Protein AF-A0A812KGL2-F1 (afdb_monomer)

Foldseek 3Di:
DKDKDWDFAAWFKWKAFLQLFTCQDPADLSTVHHHQFCPPPVLVVLLVQQPWHWDQDPNATAINVPHRGQEDPDPVVQAPTADPAQSGTSHHPGIDMGMDDDDLRMKMKTWDCLLCDAPHHPSNLSNQLSVCVVPDDNVVSLVSSQVVSVVRPRPDDTDMGMGRSHDPVVCVVPDLQDDDADFLQCLQEAVSLVVQQVSQVVNVHGSLLSVLVVLVVLVVVLVVVVVVVVVVVVVVVVVCVVPPDDDPVNVVVVVVVVVVVPDDDVVSVVSVVRNVLCPVADDPVDDRSDPVNSVSSVVVSVPHHHDDHPPVVPDDPVRLVVVVVVDVVSVVVCVVVVVDDPQAFFKWFFAAPVQQVVQQVPADPHDDDVVVNVRHRHIWTFHDADPVRQWTWTAGPDDDDRIDIGHPSRIDGPDPPPPDPDDPPPPFFWKFFAQQVQQQVLQVVFPPHHDDPVVNVRHRDIWTFGAQDVVRQWTWTHPPPDIDIGHVSRIHTPPDPDDDPPPPPPPPDDDDDDDDDDDDDDDDDDDDDDDDDDDDDDDDDDDDDDDDDDDDDD

Structure (mmCIF, N/CA/C/O backbone):
data_AF-A0A812KGL2-F1
#
_entry.id   AF-A0A812KGL2-F1
#
loop_
_atom_site.group_PDB
_atom_site.id
_atom_site.type_symbol
_atom_site.label_atom_id
_atom_site.label_alt_id
_atom_site.label_comp_id
_atom_site.label_asym_id
_atom_site.label_entity_id
_atom_site.label_seq_id
_atom_site.pdbx_PDB_ins_code
_atom_site.Cartn_x
_atom_site.Cartn_y
_atom_site.Cartn_z
_atom_site.occupancy
_atom_site.B_iso_or_equiv
_atom_site.auth_seq_id
_atom_site.auth_comp_id
_atom_site.auth_asym_id
_atom_site.auth_atom_id
_atom_site.pdbx_PDB_model_num
ATOM 1 N N . MET A 1 1 ? 2.406 -22.843 -14.133 1.00 83.06 1 MET A N 1
ATOM 2 C CA . MET A 1 1 ? 2.071 -22.627 -12.705 1.00 83.06 1 MET A CA 1
ATOM 3 C C . MET A 1 1 ? 0.674 -22.023 -12.630 1.00 83.06 1 MET A C 1
ATOM 5 O O . MET A 1 1 ? 0.247 -21.466 -13.633 1.00 83.06 1 MET A O 1
ATOM 9 N N . LYS A 1 2 ? -0.049 -22.138 -11.508 1.00 87.88 2 LYS A N 1
ATOM 10 C CA . LYS A 1 2 ? -1.307 -21.395 -11.311 1.00 87.88 2 LYS A CA 1
ATOM 11 C C . LYS A 1 2 ? -1.015 -20.111 -10.538 1.00 87.88 2 LYS A C 1
ATOM 13 O O . LYS A 1 2 ? -0.348 -20.185 -9.510 1.00 87.88 2 LYS A O 1
ATOM 18 N N . CYS A 1 3 ? -1.515 -18.982 -11.022 1.00 87.94 3 CYS A N 1
ATOM 19 C CA . CYS A 1 3 ? -1.516 -17.708 -10.307 1.00 87.94 3 CYS A CA 1
ATOM 20 C C . CYS A 1 3 ? -2.965 -17.361 -9.942 1.00 87.94 3 CYS A C 1
ATOM 22 O O . CYS A 1 3 ? -3.860 -17.557 -10.767 1.00 87.94 3 CYS A O 1
ATOM 24 N N . LYS A 1 4 ? -3.188 -16.885 -8.713 1.00 93.56 4 LYS A N 1
ATOM 25 C CA . LYS A 1 4 ? -4.455 -16.299 -8.266 1.00 93.56 4 LYS A CA 1
ATOM 26 C C . LYS A 1 4 ? -4.176 -14.839 -7.923 1.00 93.56 4 LYS A C 1
ATOM 28 O O . LYS A 1 4 ? -3.302 -14.575 -7.101 1.00 93.56 4 LYS A O 1
ATOM 33 N N . VAL A 1 5 ? -4.900 -13.932 -8.561 1.00 94.19 5 VAL A N 1
ATOM 34 C CA . VAL A 1 5 ? -4.861 -12.488 -8.323 1.00 94.19 5 VAL A CA 1
ATOM 35 C C . VAL A 1 5 ? -6.126 -12.118 -7.556 1.00 94.19 5 VAL A C 1
ATOM 37 O O . VAL A 1 5 ? -7.187 -12.661 -7.859 1.00 94.19 5 VAL A O 1
ATOM 40 N N . GLY A 1 6 ? -6.006 -11.253 -6.551 1.00 95.31 6 GLY A N 1
ATOM 41 C CA . GLY A 1 6 ? -7.134 -10.585 -5.902 1.00 95.31 6 GLY A CA 1
ATOM 42 C C . GLY A 1 6 ? -7.047 -9.092 -6.200 1.00 95.31 6 GLY A C 1
ATOM 43 O O . GLY A 1 6 ? -5.970 -8.532 -6.004 1.00 95.31 6 GLY A O 1
ATOM 44 N N . ASN A 1 7 ? -8.123 -8.478 -6.690 1.00 96.44 7 ASN A N 1
ATOM 45 C CA . ASN A 1 7 ? -8.190 -7.047 -6.976 1.00 96.44 7 ASN A CA 1
ATOM 46 C C . ASN A 1 7 ? -9.203 -6.336 -6.083 1.00 96.44 7 ASN A C 1
ATOM 48 O O . ASN A 1 7 ? -10.295 -6.849 -5.851 1.00 96.44 7 ASN A O 1
ATOM 52 N N . ILE A 1 8 ? -8.866 -5.124 -5.662 1.00 97.00 8 ILE A N 1
ATOM 53 C CA . ILE A 1 8 ? -9.770 -4.178 -5.017 1.00 97.00 8 ILE A CA 1
ATOM 54 C C . ILE A 1 8 ? -9.286 -2.768 -5.376 1.00 97.00 8 ILE A C 1
ATOM 56 O O . ILE A 1 8 ? -8.094 -2.489 -5.274 1.00 97.00 8 ILE A O 1
ATOM 60 N N . GLY A 1 9 ? -10.187 -1.922 -5.875 1.00 96.44 9 GLY A N 1
ATOM 61 C CA . GLY A 1 9 ? -9.833 -0.668 -6.547 1.00 96.44 9 GLY A CA 1
ATOM 62 C C . GLY A 1 9 ? -9.509 -0.847 -8.036 1.00 96.44 9 GLY A C 1
ATOM 63 O O . GLY A 1 9 ? -9.931 -1.812 -8.678 1.00 96.44 9 GLY A O 1
ATOM 64 N N . ASP A 1 10 ? -8.784 0.107 -8.597 1.00 95.31 10 ASP A N 1
ATOM 65 C CA . ASP A 1 10 ? -8.505 0.306 -10.028 1.00 95.31 10 ASP A CA 1
ATOM 66 C C . ASP A 1 10 ? -7.026 0.136 -10.416 1.00 95.31 10 ASP A C 1
ATOM 68 O O . ASP A 1 10 ? -6.645 0.343 -11.566 1.00 95.31 10 ASP A O 1
ATOM 72 N N . SER A 1 11 ? -6.197 -0.347 -9.488 1.00 96.06 11 SER A N 1
ATOM 73 C CA . SER A 1 11 ? -4.875 -0.877 -9.830 1.00 96.06 11 SER A CA 1
ATOM 74 C C . SER A 1 11 ? -4.984 -2.104 -10.745 1.00 96.06 11 SER A C 1
ATOM 76 O O . SER A 1 11 ? -5.880 -2.945 -10.613 1.00 96.06 11 SER A O 1
ATOM 78 N N . ARG A 1 12 ? -4.027 -2.246 -11.666 1.00 96.00 12 ARG A N 1
ATOM 79 C CA . ARG A 1 12 ? -4.040 -3.280 -12.706 1.00 96.00 12 ARG A CA 1
ATOM 80 C C . ARG A 1 12 ? -2.935 -4.307 -12.522 1.00 96.00 12 ARG A C 1
ATOM 82 O O . ARG A 1 12 ? -1.785 -3.978 -12.225 1.00 96.00 12 ARG A O 1
ATOM 89 N N . VAL A 1 13 ? -3.264 -5.571 -12.790 1.00 97.25 13 VAL A N 1
ATOM 90 C CA . VAL A 1 13 ? -2.271 -6.646 -12.933 1.00 97.25 13 VAL A CA 1
ATOM 91 C C . VAL A 1 13 ? -2.192 -7.079 -14.393 1.00 97.25 13 VAL A C 1
ATOM 93 O O . VAL A 1 13 ? -3.198 -7.466 -14.985 1.00 97.25 13 VAL A O 1
ATOM 96 N N . LEU A 1 14 ? -0.997 -7.037 -14.981 1.00 97.00 14 LEU A N 1
ATOM 97 C CA . LEU A 1 14 ? -0.732 -7.394 -16.378 1.00 97.00 14 LEU A CA 1
ATOM 98 C C . LEU A 1 14 ? 0.203 -8.609 -16.443 1.00 97.00 14 LEU A C 1
ATOM 100 O O . LEU A 1 14 ? 1.135 -8.729 -15.646 1.00 97.00 14 LEU A O 1
ATOM 104 N N . LEU A 1 15 ? -0.020 -9.510 -17.403 1.00 96.31 15 LEU A N 1
ATOM 105 C CA . LEU A 1 15 ? 0.824 -10.689 -17.629 1.00 96.31 15 LEU A CA 1
ATOM 106 C C . LEU A 1 15 ? 1.669 -10.491 -18.890 1.00 96.31 15 LEU A C 1
ATOM 108 O O . LEU A 1 15 ? 1.147 -10.473 -20.005 1.00 96.31 15 LEU A O 1
ATOM 112 N N . GLY A 1 16 ? 2.978 -10.349 -18.708 1.00 95.75 16 GLY A N 1
ATOM 113 C CA . GLY A 1 16 ? 3.949 -10.173 -19.781 1.00 95.75 16 GLY A CA 1
ATOM 114 C C . GLY A 1 16 ? 4.724 -11.448 -20.102 1.00 95.75 16 GLY A C 1
ATOM 115 O O . GLY A 1 16 ? 5.053 -12.244 -19.220 1.00 95.75 16 GLY A O 1
ATOM 116 N N . ARG A 1 17 ? 5.061 -11.627 -21.379 1.00 94.00 17 ARG A N 1
ATOM 117 C CA . ARG A 1 17 ? 6.018 -12.638 -21.848 1.00 94.00 17 ARG A CA 1
ATOM 118 C C . ARG A 1 17 ? 7.374 -12.004 -22.143 1.00 94.00 17 ARG A C 1
ATOM 120 O O . ARG A 1 17 ? 7.458 -10.842 -22.533 1.00 94.00 17 ARG A O 1
ATOM 127 N N . ALA A 1 18 ? 8.445 -12.792 -22.051 1.00 89.06 18 ALA A N 1
ATOM 128 C CA . ALA A 1 18 ? 9.819 -12.342 -22.316 1.00 89.06 18 ALA A CA 1
ATOM 129 C C . ALA A 1 18 ? 10.070 -11.777 -23.741 1.00 89.06 18 ALA A C 1
ATOM 131 O O . ALA A 1 18 ? 11.065 -11.084 -23.972 1.00 89.06 18 ALA A O 1
ATOM 132 N N . ASP A 1 19 ? 9.184 -12.048 -24.707 1.00 92.25 19 ASP A N 1
ATOM 133 C CA . ASP A 1 19 ? 9.236 -11.453 -26.049 1.00 92.25 19 ASP A CA 1
ATOM 134 C C . ASP A 1 19 ? 8.693 -10.009 -26.109 1.00 92.25 19 ASP A C 1
ATOM 136 O O . ASP A 1 19 ? 8.986 -9.298 -27.071 1.00 92.25 19 ASP A O 1
ATOM 140 N N . GLY A 1 20 ? 7.996 -9.548 -25.065 1.00 93.81 20 GLY A N 1
ATOM 141 C CA . GLY A 1 20 ? 7.318 -8.250 -24.994 1.00 93.81 20 GLY A CA 1
ATOM 142 C C . GLY A 1 20 ? 5.834 -8.293 -25.352 1.00 93.81 20 GLY A C 1
ATOM 143 O O . GLY A 1 20 ? 5.197 -7.242 -25.383 1.00 93.81 20 GLY A O 1
ATOM 144 N N . SER A 1 21 ? 5.264 -9.475 -25.610 1.00 96.25 21 SER A N 1
ATOM 145 C CA . SER A 1 21 ? 3.817 -9.634 -25.773 1.00 96.25 21 SER A CA 1
ATOM 146 C C . SER A 1 21 ? 3.095 -9.665 -24.423 1.00 96.25 21 SER A C 1
ATOM 148 O O . SER A 1 21 ? 3.535 -10.313 -23.471 1.00 96.25 21 SER A O 1
ATOM 150 N N . MET A 1 22 ? 1.952 -8.980 -24.358 1.00 96.38 22 MET A N 1
ATOM 151 C CA . MET A 1 22 ? 0.992 -9.113 -23.264 1.00 96.38 22 MET A CA 1
ATOM 152 C C . MET A 1 22 ? 0.108 -10.342 -23.493 1.00 96.38 22 MET A C 1
ATOM 154 O O . MET A 1 22 ? -0.264 -10.660 -24.626 1.00 96.38 22 MET A O 1
ATOM 158 N N . VAL A 1 23 ? -0.228 -11.042 -22.414 1.00 94.56 23 VAL A N 1
ATOM 159 C CA . VAL A 1 23 ? -1.282 -12.055 -22.402 1.00 94.56 23 VAL A CA 1
ATOM 160 C C . VAL A 1 23 ? -2.581 -11.359 -22.021 1.00 94.56 23 VAL A C 1
ATOM 162 O O . VAL A 1 23 ? -2.728 -10.914 -20.888 1.00 94.56 23 VAL A O 1
ATOM 165 N N . GLU A 1 24 ? -3.504 -11.271 -22.975 1.00 93.56 24 GLU A N 1
ATOM 166 C CA . GLU A 1 24 ? -4.818 -10.655 -22.773 1.00 93.56 24 GLU A CA 1
ATOM 167 C C . GLU A 1 24 ? -5.619 -11.437 -21.715 1.00 93.56 24 GLU A C 1
ATOM 169 O O . GLU A 1 24 ? -5.872 -12.638 -21.872 1.00 93.56 24 GLU A O 1
ATOM 174 N N . GLY A 1 25 ? -5.989 -10.756 -20.633 1.00 91.06 25 GLY A N 1
ATOM 175 C CA . GLY A 1 25 ? -6.908 -11.237 -19.607 1.00 91.06 25 GLY A CA 1
ATOM 176 C C . GLY A 1 25 ? -8.351 -10.757 -19.825 1.00 91.06 25 GLY A C 1
ATOM 177 O O . GLY A 1 25 ? -8.659 -10.157 -20.855 1.00 91.06 25 GLY A O 1
ATOM 178 N N . PRO A 1 26 ? -9.257 -11.055 -18.876 1.00 90.25 26 PRO A N 1
ATOM 179 C CA . PRO A 1 26 ? -10.670 -10.681 -18.958 1.00 90.25 26 PRO A CA 1
ATOM 180 C C . PRO A 1 26 ? -10.974 -9.249 -18.479 1.00 90.25 26 PRO A C 1
ATOM 182 O O . PRO A 1 26 ? -12.119 -8.823 -18.600 1.00 90.25 26 PRO A O 1
ATOM 185 N N . GLY A 1 27 ? -9.995 -8.553 -17.893 1.00 92.75 27 GLY A N 1
ATOM 186 C CA . GLY A 1 27 ? -10.160 -7.257 -17.236 1.00 92.75 27 GLY A CA 1
ATOM 187 C C . GLY A 1 27 ? -9.895 -6.051 -18.143 1.00 92.75 27 GLY A C 1
ATOM 188 O O . GLY A 1 27 ? -9.785 -6.176 -19.368 1.00 92.75 27 GLY A O 1
ATOM 189 N N . THR A 1 28 ? -9.779 -4.867 -17.536 1.00 93.50 28 THR A N 1
ATOM 190 C CA . THR A 1 28 ? -9.726 -3.594 -18.269 1.00 93.50 28 THR A CA 1
ATOM 191 C C . THR A 1 28 ? -8.492 -3.508 -19.168 1.00 93.50 28 THR A C 1
ATOM 193 O O . THR A 1 28 ? -7.382 -3.865 -18.770 1.00 93.50 28 THR A O 1
ATOM 196 N N . ASP A 1 29 ? -8.691 -3.064 -20.413 1.00 93.88 29 ASP A N 1
ATOM 197 C CA . ASP A 1 29 ? -7.652 -2.940 -21.447 1.00 93.88 29 ASP A CA 1
ATOM 198 C C . ASP A 1 29 ? -6.778 -4.203 -21.611 1.00 93.88 29 ASP A C 1
ATOM 200 O O . ASP A 1 29 ? -5.556 -4.129 -21.783 1.00 93.88 29 ASP A O 1
ATOM 204 N N . GLY A 1 30 ? -7.403 -5.385 -21.518 1.00 92.94 30 GLY A N 1
ATOM 205 C CA . GLY A 1 30 ? -6.734 -6.685 -21.631 1.00 92.94 30 GLY A CA 1
ATOM 206 C C . GLY A 1 30 ? -5.931 -7.090 -20.390 1.00 92.94 30 GLY A C 1
ATOM 207 O O . GLY A 1 30 ? -5.143 -8.037 -20.457 1.00 92.94 30 GLY A O 1
ATOM 208 N N . GLY A 1 31 ? -6.105 -6.390 -19.267 1.00 94.38 31 GLY A N 1
ATOM 209 C CA . GLY A 1 31 ? -5.531 -6.736 -17.971 1.00 94.38 31 GLY A CA 1
ATOM 210 C C . GLY A 1 31 ? -6.121 -8.012 -17.363 1.00 94.38 31 GLY A C 1
ATOM 211 O O . GLY A 1 31 ? -7.097 -8.593 -17.840 1.00 94.38 31 GLY A O 1
ATOM 212 N N . LEU A 1 32 ? -5.510 -8.478 -16.276 1.00 95.06 32 LEU A N 1
ATOM 213 C CA . LEU A 1 32 ? -5.958 -9.651 -15.515 1.00 95.06 32 LEU A CA 1
ATOM 214 C C . LEU A 1 32 ? -7.032 -9.313 -14.468 1.00 95.06 32 LEU A C 1
ATOM 216 O O . LEU A 1 32 ? -7.648 -10.222 -13.906 1.00 95.06 32 LEU A O 1
ATOM 220 N N . THR A 1 33 ? -7.200 -8.023 -14.190 1.00 95.81 33 THR A N 1
ATOM 221 C CA . THR A 1 33 ? -8.082 -7.441 -13.180 1.00 95.81 33 THR A CA 1
ATOM 222 C C . THR A 1 33 ? -8.979 -6.398 -13.830 1.00 95.81 33 THR A C 1
ATOM 224 O O . THR A 1 33 ? -8.555 -5.712 -14.764 1.00 95.81 33 THR A O 1
ATOM 227 N N . THR A 1 34 ? -10.218 -6.300 -13.362 1.00 95.31 34 THR A N 1
ATOM 228 C CA . THR A 1 34 ? -11.158 -5.262 -13.793 1.00 95.31 34 THR A CA 1
ATOM 229 C C . THR A 1 34 ? -11.018 -4.062 -12.867 1.00 95.31 34 THR A C 1
ATOM 231 O O . THR A 1 34 ? -11.027 -4.234 -11.648 1.00 95.31 34 THR A O 1
ATOM 234 N N . ASP A 1 35 ? -10.880 -2.862 -13.424 1.00 95.75 35 ASP A N 1
ATOM 235 C CA . ASP A 1 35 ? -10.830 -1.634 -12.626 1.00 95.75 35 ASP A CA 1
ATOM 236 C C . ASP A 1 35 ? -12.183 -1.432 -11.939 1.00 95.75 35 ASP A C 1
ATOM 238 O O . ASP A 1 35 ? 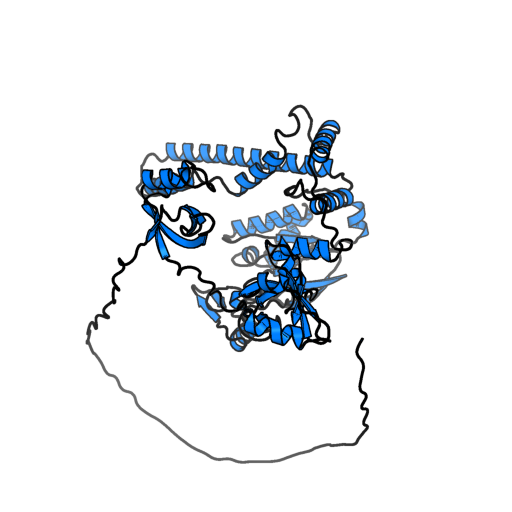-13.212 -1.396 -12.613 1.00 95.75 35 ASP A O 1
ATOM 242 N N . HIS A 1 36 ? -12.213 -1.243 -10.621 1.00 96.75 36 HIS A N 1
ATOM 243 C CA . HIS A 1 36 ? -13.461 -1.012 -9.889 1.00 96.75 36 HIS A CA 1
ATOM 244 C C . HIS A 1 36 ? -13.905 0.463 -9.953 1.00 96.75 36 HIS A C 1
ATOM 246 O O . HIS A 1 36 ? -14.020 1.131 -8.927 1.00 96.75 36 HIS A O 1
ATOM 252 N N . LYS A 1 37 ? -14.157 0.992 -11.156 1.00 96.06 37 LYS A N 1
ATOM 253 C CA . LYS A 1 37 ? -14.713 2.346 -11.352 1.00 96.06 37 LYS A CA 1
ATOM 254 C C . LYS A 1 37 ? -16.234 2.394 -11.055 1.00 96.06 37 LYS A C 1
ATOM 256 O O . LYS A 1 37 ? -16.905 1.378 -11.273 1.00 96.06 37 LYS A O 1
ATOM 261 N N . PRO A 1 38 ? -16.798 3.513 -10.548 1.00 97.38 38 PRO A N 1
ATOM 262 C CA . PRO A 1 38 ? -18.221 3.623 -10.182 1.00 97.38 38 PRO A CA 1
ATOM 263 C C . PRO A 1 38 ? -19.224 3.521 -11.340 1.00 97.38 38 PRO A C 1
ATOM 265 O O . PRO A 1 38 ? -20.356 3.110 -11.113 1.00 97.38 38 PRO A O 1
ATOM 268 N N . ASP A 1 39 ? -18.824 3.867 -12.562 1.00 95.31 39 ASP A N 1
ATOM 269 C CA . ASP A 1 39 ? -19.627 3.806 -13.795 1.00 95.31 39 ASP A CA 1
ATOM 270 C C . ASP A 1 39 ? -19.619 2.425 -14.482 1.00 95.31 39 ASP A C 1
ATOM 272 O O . ASP A 1 39 ? -20.306 2.201 -15.483 1.00 95.31 39 ASP A O 1
ATOM 276 N N . ASN A 1 40 ? -18.893 1.449 -13.929 1.00 95.69 40 ASN A N 1
ATOM 277 C CA . ASN A 1 40 ? -19.073 0.055 -14.315 1.00 95.69 40 ASN A CA 1
ATOM 278 C C . ASN A 1 40 ? -20.451 -0.430 -13.870 1.00 95.69 40 ASN A C 1
ATOM 280 O O . ASN A 1 40 ? -20.721 -0.490 -12.676 1.00 95.69 40 ASN A O 1
ATOM 284 N N . LYS A 1 41 ? -21.281 -0.901 -14.804 1.00 95.94 41 LYS A N 1
ATOM 285 C CA . LYS A 1 41 ? -22.679 -1.303 -14.543 1.00 95.94 41 LYS A CA 1
ATOM 286 C C . LYS A 1 41 ? -22.893 -2.199 -13.317 1.00 95.94 41 LYS A C 1
ATOM 288 O O . LYS A 1 41 ? -23.839 -1.994 -12.573 1.00 95.94 41 LYS A O 1
ATOM 293 N N . VAL A 1 42 ? -22.022 -3.187 -13.092 1.00 94.19 42 VAL A N 1
ATOM 294 C CA . VAL A 1 42 ? -22.127 -4.097 -11.932 1.00 94.19 42 VAL A CA 1
ATOM 295 C C . VAL A 1 42 ? -21.890 -3.354 -10.611 1.00 94.19 42 VAL A C 1
ATOM 297 O O . VAL A 1 42 ? -22.547 -3.639 -9.612 1.00 94.19 42 VAL A O 1
ATOM 300 N N . GLU A 1 43 ? -20.980 -2.382 -10.615 1.00 97.31 43 GLU A N 1
ATOM 301 C CA . GLU A 1 43 ? -20.682 -1.538 -9.461 1.00 97.31 43 GLU A CA 1
ATOM 302 C C . GLU A 1 43 ? -21.745 -0.446 -9.287 1.00 97.31 43 GLU A C 1
ATOM 304 O O . GLU A 1 43 ? -22.214 -0.252 -8.174 1.00 97.31 43 GLU A O 1
ATOM 309 N N . GLU A 1 44 ? -22.207 0.191 -10.366 1.00 97.44 44 GLU A N 1
ATOM 310 C CA . GLU A 1 44 ? -23.316 1.159 -10.372 1.00 97.44 44 GLU A CA 1
ATOM 311 C C . GLU A 1 44 ? -24.605 0.539 -9.797 1.00 97.44 44 GLU A C 1
ATOM 313 O O . GLU A 1 44 ? -25.218 1.087 -8.878 1.00 97.44 44 GLU A O 1
ATOM 318 N N . GLU A 1 45 ? -24.981 -0.659 -10.260 1.00 96.75 45 GLU A N 1
ATOM 319 C CA . GLU A 1 45 ? -26.130 -1.410 -9.743 1.00 96.75 45 GLU A CA 1
ATOM 320 C C . GLU A 1 45 ? -25.964 -1.833 -8.271 1.00 96.75 45 GLU A C 1
ATOM 322 O O . GLU A 1 45 ? -26.965 -2.044 -7.574 1.00 96.75 45 GLU A O 1
ATOM 327 N N . ARG A 1 46 ? -24.728 -2.018 -7.789 1.00 96.94 46 ARG A N 1
ATOM 328 C CA . ARG A 1 46 ? -24.422 -2.287 -6.374 1.00 96.94 46 ARG A CA 1
ATOM 329 C C . ARG A 1 46 ? -24.549 -1.004 -5.556 1.00 96.94 46 ARG A C 1
ATOM 331 O O . ARG A 1 46 ? -25.327 -0.983 -4.612 1.00 96.94 46 ARG A O 1
ATOM 338 N N . ILE A 1 47 ? -23.887 0.073 -5.970 1.00 98.06 47 ILE A N 1
ATOM 339 C CA . ILE A 1 47 ? -23.941 1.394 -5.334 1.00 98.06 47 ILE A CA 1
ATOM 340 C C . ILE A 1 47 ? -25.399 1.833 -5.148 1.00 98.06 47 ILE A C 1
ATOM 342 O O . ILE A 1 47 ? -25.804 2.145 -4.025 1.00 98.06 47 ILE A O 1
ATOM 346 N N . ALA A 1 48 ? -26.210 1.752 -6.208 1.00 96.44 48 ALA A N 1
ATOM 347 C CA . ALA A 1 48 ? -27.623 2.116 -6.172 1.00 96.44 48 ALA A CA 1
ATOM 348 C C . ALA A 1 48 ? -28.450 1.242 -5.206 1.00 96.44 48 ALA A C 1
ATOM 350 O O . ALA A 1 48 ? -29.232 1.774 -4.417 1.00 96.44 48 ALA A O 1
ATOM 351 N N . ARG A 1 49 ? -28.279 -0.093 -5.213 1.00 96.62 49 ARG A N 1
ATOM 352 C CA . ARG A 1 49 ? -29.060 -0.982 -4.320 1.00 96.62 49 ARG A CA 1
ATOM 353 C C . ARG A 1 49 ? -28.676 -0.839 -2.846 1.00 96.62 49 ARG A C 1
ATOM 355 O O . ARG A 1 49 ? -29.497 -1.129 -1.982 1.00 96.62 49 ARG A O 1
ATOM 362 N N . THR A 1 50 ? -27.453 -0.392 -2.561 1.00 96.25 50 THR A N 1
ATOM 363 C CA . THR A 1 50 ? -26.940 -0.162 -1.201 1.00 96.25 50 THR A CA 1
ATOM 364 C C . THR A 1 50 ? -27.199 1.264 -0.695 1.00 96.25 50 THR A C 1
ATOM 366 O O . THR A 1 50 ? -26.694 1.648 0.357 1.00 96.25 50 THR A O 1
ATOM 369 N N . GLY A 1 51 ? -27.976 2.070 -1.428 1.00 93.56 51 GLY A N 1
ATOM 370 C CA . GLY A 1 51 ? -28.358 3.431 -1.031 1.00 93.56 51 GLY A CA 1
ATOM 371 C C . GLY A 1 51 ? -27.317 4.514 -1.326 1.00 93.56 51 GLY A C 1
ATOM 372 O O . GLY A 1 51 ? -27.442 5.620 -0.810 1.00 93.56 51 GLY A O 1
ATOM 373 N N . GLY A 1 52 ? -26.298 4.212 -2.133 1.00 95.81 52 GLY A N 1
ATOM 374 C CA . GLY A 1 52 ? -25.378 5.205 -2.683 1.00 95.81 52 GLY A CA 1
ATOM 375 C C . GLY A 1 52 ? -25.837 5.730 -4.047 1.00 95.81 52 GLY A C 1
ATOM 376 O O . GLY A 1 52 ? -26.794 5.234 -4.643 1.00 95.81 52 GLY A O 1
ATOM 377 N N . THR A 1 53 ? -25.119 6.720 -4.570 1.00 95.62 53 THR A N 1
ATOM 378 C CA . THR A 1 53 ? -25.326 7.274 -5.920 1.00 95.62 53 THR A CA 1
ATOM 379 C C . THR A 1 53 ? -24.018 7.306 -6.706 1.00 95.62 53 THR A C 1
ATOM 381 O O . THR A 1 53 ? -22.942 7.346 -6.114 1.00 95.62 53 THR A O 1
ATOM 384 N N . VAL A 1 54 ? -24.098 7.307 -8.037 1.00 97.75 54 VAL A N 1
ATOM 385 C CA . VAL A 1 54 ? -22.955 7.597 -8.916 1.00 97.75 54 VAL A CA 1
ATOM 386 C C . VAL A 1 54 ? -23.166 8.980 -9.516 1.00 97.75 54 VAL A C 1
ATOM 388 O O . VAL A 1 54 ? -24.209 9.246 -10.110 1.00 97.75 54 VAL A O 1
ATOM 391 N N . GLN A 1 55 ? -22.196 9.873 -9.332 1.00 95.44 55 GLN A N 1
ATOM 392 C CA . GLN A 1 55 ? -22.257 11.252 -9.814 1.00 95.44 55 GLN A CA 1
ATOM 393 C C . GLN A 1 55 ? -21.008 11.567 -10.635 1.00 95.44 55 GLN A C 1
ATOM 395 O O . GLN A 1 55 ? -19.893 11.280 -10.204 1.00 95.44 55 GLN A O 1
ATOM 400 N N . THR A 1 56 ? -21.181 12.168 -11.811 1.00 95.50 56 THR A N 1
ATOM 401 C CA . THR A 1 56 ? -20.056 12.579 -12.662 1.00 95.50 56 THR A CA 1
ATOM 402 C C . THR A 1 56 ? -19.646 14.007 -12.325 1.00 95.50 56 THR A C 1
ATOM 404 O O . THR A 1 56 ? -20.358 14.952 -12.658 1.00 95.50 56 THR A O 1
ATOM 407 N N . ILE A 1 57 ? -18.479 14.176 -11.703 1.00 90.25 57 ILE A N 1
ATOM 408 C CA . ILE A 1 57 ? -17.926 15.480 -11.312 1.00 90.25 57 ILE A CA 1
ATOM 409 C C . ILE A 1 57 ? -16.620 15.698 -12.069 1.00 90.25 57 ILE A C 1
ATOM 411 O O . ILE A 1 57 ? -15.728 14.851 -12.049 1.00 90.25 57 ILE A O 1
ATOM 415 N N . MET A 1 58 ? -16.518 16.830 -12.774 1.00 89.38 58 MET A N 1
ATOM 416 C CA . MET A 1 58 ? -15.379 17.174 -13.644 1.00 89.38 58 MET A CA 1
ATOM 417 C C . MET A 1 58 ? -15.026 16.071 -14.666 1.00 89.38 58 MET A C 1
ATOM 419 O O . MET A 1 58 ? -13.871 15.898 -15.038 1.00 89.38 58 MET A O 1
ATOM 423 N N . GLY A 1 59 ? -16.034 15.317 -15.124 1.00 88.81 59 GLY A N 1
ATOM 424 C CA . GLY A 1 59 ? -15.876 14.210 -16.075 1.00 88.81 59 GLY A CA 1
ATOM 425 C C . GLY A 1 59 ? -15.511 12.854 -15.458 1.00 88.81 59 GLY A C 1
ATOM 426 O O . GLY A 1 59 ? -15.411 11.884 -16.201 1.00 88.81 59 GLY A O 1
ATOM 427 N N . VAL A 1 60 ? -15.357 12.759 -14.132 1.00 91.00 60 VAL A N 1
ATOM 428 C CA . VAL A 1 60 ? -15.023 11.516 -13.414 1.00 91.00 60 VAL A CA 1
ATOM 429 C C . VAL A 1 60 ? -16.239 11.015 -12.635 1.00 91.00 60 VAL A C 1
ATOM 431 O O . VAL A 1 60 ? -16.856 11.782 -11.895 1.00 91.00 60 VAL A O 1
ATOM 434 N N . ALA A 1 61 ? -16.581 9.734 -12.784 1.00 95.50 61 ALA A N 1
ATOM 435 C CA . ALA A 1 61 ? -17.639 9.089 -12.011 1.00 95.50 61 ALA A CA 1
ATOM 436 C C . ALA A 1 61 ? -17.193 8.853 -10.558 1.00 95.50 61 ALA A C 1
ATOM 438 O O . ALA A 1 61 ? -16.115 8.310 -10.316 1.00 95.50 61 ALA A O 1
ATOM 439 N N . ARG A 1 62 ? -18.019 9.259 -9.588 1.00 97.44 62 ARG A N 1
ATOM 440 C CA . ARG A 1 62 ? -17.721 9.186 -8.150 1.00 97.44 62 ARG A CA 1
ATOM 441 C C . ARG A 1 62 ? -18.882 8.607 -7.351 1.00 97.44 62 ARG A C 1
ATOM 443 O O . ARG A 1 62 ? -20.036 8.988 -7.564 1.00 97.44 62 ARG A O 1
ATOM 450 N N . VAL A 1 63 ? -18.576 7.734 -6.392 1.00 97.00 63 VAL A N 1
ATOM 451 C CA . VAL A 1 63 ? -19.534 7.244 -5.392 1.00 97.00 63 VAL A CA 1
ATOM 452 C C . VAL A 1 63 ? -19.908 8.399 -4.469 1.00 97.00 63 VAL A C 1
ATOM 454 O O . VAL A 1 63 ? -19.038 9.030 -3.871 1.00 97.00 63 VAL A O 1
ATOM 457 N N . ASN A 1 64 ? -21.204 8.694 -4.380 1.00 94.06 64 ASN A N 1
ATOM 458 C CA . ASN A 1 64 ? -21.777 9.796 -3.601 1.00 94.06 64 ASN A CA 1
ATOM 459 C C . ASN A 1 64 ? -21.172 11.181 -3.922 1.00 94.06 64 ASN A C 1
ATOM 461 O O . ASN A 1 64 ? -21.216 12.077 -3.087 1.00 94.06 64 ASN A O 1
ATOM 465 N N . GLY A 1 65 ? -20.594 11.355 -5.119 1.00 92.81 65 GLY A N 1
ATOM 466 C CA . GLY A 1 65 ? -19.869 12.572 -5.507 1.00 92.81 65 GLY A CA 1
ATOM 467 C C . GLY A 1 65 ? -18.448 12.698 -4.936 1.00 92.81 65 GLY A C 1
ATOM 468 O O . GLY A 1 65 ? -17.738 13.637 -5.282 1.00 92.81 65 GLY A O 1
ATOM 469 N N . ASP A 1 66 ? -17.992 11.746 -4.123 1.00 93.94 66 ASP A N 1
ATOM 470 C CA . ASP A 1 66 ? -16.706 11.810 -3.422 1.00 93.94 66 ASP A CA 1
ATOM 471 C C . ASP A 1 66 ? -15.672 10.851 -4.037 1.00 93.94 66 ASP A C 1
ATOM 473 O O . ASP A 1 66 ? -14.756 11.278 -4.746 1.00 93.94 66 ASP A O 1
ATOM 477 N N . LEU A 1 67 ? -15.843 9.537 -3.863 1.00 95.25 67 LEU A N 1
ATOM 478 C CA . LEU A 1 67 ? -14.788 8.562 -4.155 1.00 95.25 67 LEU A CA 1
ATOM 479 C C . LEU A 1 67 ? -14.788 8.094 -5.622 1.00 95.25 67 LEU A C 1
ATOM 481 O O . LEU A 1 67 ? -15.792 7.589 -6.117 1.00 95.25 67 LEU A O 1
ATOM 485 N N . ALA A 1 68 ? -13.650 8.208 -6.315 1.00 94.81 68 ALA A N 1
ATOM 486 C CA . ALA A 1 68 ? -13.499 7.815 -7.727 1.00 94.81 68 ALA A CA 1
ATOM 487 C C . ALA A 1 68 ? -13.340 6.293 -7.961 1.00 94.81 68 ALA A C 1
ATOM 489 O O . ALA A 1 68 ? -13.273 5.847 -9.106 1.00 94.81 68 ALA A O 1
ATOM 490 N N . VAL A 1 69 ? -13.318 5.495 -6.889 1.00 97.00 69 VAL A N 1
ATOM 491 C CA . VAL A 1 69 ? -13.333 4.025 -6.914 1.00 97.00 69 VAL A CA 1
ATOM 492 C C . VAL A 1 69 ? -14.562 3.492 -6.192 1.00 97.00 69 VAL A C 1
ATOM 494 O O . VAL A 1 69 ? -15.072 4.099 -5.254 1.00 97.00 69 VAL A O 1
ATOM 497 N N . SER A 1 70 ? -15.048 2.332 -6.621 1.00 97.19 70 SER A N 1
ATOM 498 C CA . SER A 1 70 ? -16.231 1.684 -6.057 1.00 97.19 70 SER A CA 1
ATOM 499 C C . SER A 1 70 ? -15.899 0.570 -5.062 1.00 97.19 70 SER A C 1
ATOM 501 O O . SER A 1 70 ? -16.785 0.129 -4.328 1.00 97.19 70 SER A O 1
ATOM 503 N N . ARG A 1 71 ? -14.644 0.108 -4.992 1.00 97.81 71 ARG A N 1
ATOM 504 C CA . ARG A 1 71 ? -14.194 -0.875 -3.997 1.00 97.81 71 ARG A CA 1
ATOM 505 C C . ARG A 1 71 ? -12.856 -0.470 -3.392 1.00 97.81 71 ARG A C 1
ATOM 507 O O . ARG A 1 71 ? -11.928 -0.170 -4.133 1.00 97.81 71 ARG A O 1
ATOM 514 N N . ALA A 1 72 ? -12.769 -0.505 -2.066 1.00 96.25 72 ALA A N 1
ATOM 515 C CA . ALA A 1 72 ? -11.600 -0.097 -1.294 1.00 96.25 72 ALA A CA 1
ATOM 516 C C . ALA A 1 72 ? -11.651 -0.638 0.149 1.00 96.25 72 ALA A C 1
ATOM 518 O O . ALA A 1 72 ? -12.727 -0.902 0.708 1.00 96.25 72 ALA A O 1
ATOM 519 N N . PHE A 1 73 ? -10.473 -0.763 0.764 1.00 94.38 73 PHE A N 1
ATOM 520 C CA . PHE A 1 73 ? -10.322 -0.850 2.219 1.00 94.38 73 PHE A CA 1
ATOM 521 C C . PHE A 1 73 ? -10.270 0.566 2.808 1.00 94.38 73 PHE A C 1
ATOM 523 O O . PHE A 1 73 ? -9.706 1.457 2.186 1.00 94.38 73 PHE A O 1
ATOM 530 N N . GLY A 1 74 ? -10.802 0.765 4.016 1.00 92.69 74 GLY A N 1
ATOM 531 C CA . GLY A 1 74 ? -10.976 2.106 4.588 1.00 92.69 74 GLY A CA 1
ATOM 532 C C . GLY A 1 74 ? -12.366 2.661 4.280 1.00 92.69 74 GLY A C 1
ATOM 533 O O . GLY A 1 74 ? -13.339 1.916 4.385 1.00 92.69 74 GLY A O 1
ATOM 534 N N . ASP A 1 75 ? -12.462 3.949 3.941 1.00 93.00 75 ASP A N 1
ATOM 535 C CA . ASP A 1 75 ? -13.677 4.621 3.444 1.00 93.00 75 ASP A CA 1
ATOM 536 C C . ASP A 1 75 ? -14.958 4.337 4.246 1.00 93.00 75 ASP A C 1
ATOM 538 O O . ASP A 1 75 ? -16.038 4.150 3.686 1.00 93.00 75 ASP A O 1
ATOM 542 N N . ALA A 1 76 ? -14.849 4.289 5.579 1.00 91.44 76 ALA A N 1
ATOM 543 C CA . ALA A 1 76 ? -15.932 3.852 6.464 1.00 91.44 76 ALA A CA 1
ATOM 544 C C . ALA A 1 76 ? -17.230 4.669 6.295 1.00 91.44 76 ALA A C 1
ATOM 546 O O . ALA A 1 76 ? -18.323 4.120 6.420 1.00 91.44 76 ALA A O 1
ATOM 547 N N . GLN A 1 77 ? -17.119 5.953 5.935 1.00 90.94 77 GLN A N 1
ATOM 548 C CA . GLN A 1 77 ? -18.249 6.827 5.591 1.00 90.94 77 GLN A CA 1
ATOM 549 C C . GLN A 1 77 ? -19.104 6.291 4.426 1.00 90.94 77 GLN A C 1
ATOM 551 O O . GLN A 1 77 ? -20.326 6.404 4.452 1.00 90.94 77 GLN A O 1
ATOM 556 N N . HIS A 1 78 ? -18.490 5.601 3.460 1.00 92.38 78 HIS A N 1
ATOM 557 C CA . HIS A 1 78 ? -19.161 4.981 2.311 1.00 92.38 78 HIS A CA 1
ATOM 558 C C . HIS A 1 78 ? -19.586 3.522 2.561 1.00 92.38 78 HIS A C 1
ATOM 560 O O . HIS A 1 78 ? -19.957 2.814 1.622 1.00 92.38 78 HIS A O 1
ATOM 566 N N . LYS A 1 79 ? -19.534 3.064 3.821 1.00 93.75 79 LYS A N 1
ATOM 567 C CA . LYS A 1 79 ? -19.934 1.718 4.277 1.00 93.75 79 LYS A CA 1
ATOM 568 C C . LYS A 1 79 ? -21.032 1.750 5.354 1.00 93.75 79 LYS A C 1
ATOM 570 O O . LYS A 1 79 ? -21.325 0.738 5.978 1.00 93.75 79 LYS A O 1
ATOM 575 N N . GLN A 1 80 ? -21.653 2.912 5.574 1.00 90.00 80 GLN A N 1
ATOM 576 C CA . GLN A 1 80 ? -22.717 3.098 6.573 1.00 90.00 80 GLN A CA 1
ATOM 577 C C . GLN A 1 80 ? -24.095 2.599 6.105 1.00 90.00 80 GLN A C 1
ATOM 579 O O . GLN A 1 80 ? -24.983 2.377 6.925 1.00 90.00 80 GLN A O 1
ATOM 584 N N . THR A 1 81 ? -24.287 2.425 4.795 1.00 89.94 81 THR A N 1
ATOM 585 C CA . THR A 1 81 ? -25.549 1.988 4.185 1.00 89.94 81 THR A CA 1
ATOM 586 C C . THR A 1 81 ? -25.402 0.636 3.486 1.00 89.94 81 THR A C 1
ATOM 588 O O . THR A 1 81 ? -24.299 0.222 3.122 1.00 89.94 81 THR A O 1
ATOM 591 N N . GLY A 1 82 ? -26.533 -0.054 3.301 1.00 90.75 82 GLY A N 1
ATOM 592 C CA . GLY A 1 82 ? -26.612 -1.355 2.640 1.00 90.75 82 GLY A CA 1
ATOM 593 C C . GLY A 1 82 ? -26.848 -2.521 3.608 1.00 90.75 82 GLY A C 1
ATOM 594 O O . GLY A 1 82 ? -27.764 -2.458 4.429 1.00 90.75 82 GLY A O 1
ATOM 595 N N . GLY A 1 83 ? -26.093 -3.608 3.454 1.00 86.81 83 GLY A N 1
ATOM 596 C CA . GLY A 1 83 ? -26.256 -4.875 4.175 1.00 86.81 83 GLY A CA 1
ATOM 597 C C . GLY A 1 83 ? -25.129 -5.178 5.175 1.00 86.81 83 GLY A C 1
ATOM 598 O O . GLY A 1 83 ? -24.214 -4.381 5.349 1.00 86.81 83 GLY A O 1
ATOM 599 N N . PRO A 1 84 ? -25.183 -6.338 5.858 1.00 83.56 84 PRO A N 1
ATOM 600 C CA . PRO A 1 84 ? -24.169 -6.755 6.834 1.00 83.56 84 PRO A CA 1
ATOM 601 C C . PRO A 1 84 ? -22.921 -7.405 6.203 1.00 83.56 84 PRO A C 1
ATOM 603 O O . PRO A 1 84 ? -22.022 -7.828 6.930 1.00 83.56 84 PRO A O 1
ATOM 606 N N . ALA A 1 85 ? -22.895 -7.567 4.878 1.00 89.12 85 ALA A N 1
ATOM 607 C CA . ALA A 1 85 ? -21.844 -8.256 4.135 1.00 89.12 85 ALA A CA 1
ATOM 608 C C . ALA A 1 85 ? -20.912 -7.244 3.439 1.00 89.12 85 ALA A C 1
ATOM 610 O O . ALA A 1 85 ? -21.339 -6.149 3.081 1.00 89.12 85 ALA A O 1
ATOM 611 N N . GLN A 1 86 ? -19.635 -7.587 3.239 1.00 85.69 86 GLN A N 1
ATOM 612 C CA . GLN A 1 86 ? -18.610 -6.642 2.751 1.00 85.69 86 GLN A CA 1
ATOM 613 C C . GLN A 1 86 ? -18.822 -6.220 1.284 1.00 85.69 86 GLN A C 1
ATOM 615 O O . GLN A 1 86 ? -18.310 -5.186 0.836 1.00 85.69 86 GLN A O 1
ATOM 620 N N . GLU A 1 87 ? -19.581 -7.015 0.537 1.00 88.88 87 GLU A N 1
ATOM 621 C CA . GLU A 1 87 ? -20.119 -6.739 -0.792 1.00 88.88 87 GLU A CA 1
ATOM 622 C C . GLU A 1 87 ? -21.308 -5.760 -0.786 1.00 88.88 87 GLU A C 1
ATOM 624 O O . GLU A 1 87 ? -21.489 -5.026 -1.754 1.00 88.88 87 GLU A O 1
ATOM 629 N N . ASP A 1 88 ? -22.081 -5.679 0.298 1.00 92.06 88 ASP A N 1
ATOM 630 C CA . ASP A 1 88 ? -23.365 -4.967 0.354 1.00 92.06 88 ASP A CA 1
ATOM 631 C C . ASP A 1 88 ? -23.226 -3.511 0.843 1.00 92.06 88 ASP A C 1
ATOM 633 O O . ASP A 1 88 ? -24.033 -3.034 1.634 1.00 92.06 88 ASP A O 1
ATOM 637 N N . HIS A 1 89 ? -22.241 -2.766 0.342 1.00 96.19 89 HIS A N 1
ATOM 638 C CA . HIS A 1 89 ? -22.049 -1.337 0.646 1.00 96.19 89 HIS A CA 1
ATOM 639 C C . HIS A 1 89 ? -21.868 -0.498 -0.628 1.00 96.19 89 HIS A C 1
ATOM 641 O O . HIS A 1 89 ? -21.499 -1.074 -1.654 1.00 96.19 89 HIS A O 1
ATOM 647 N N . PRO A 1 90 ? -22.036 0.844 -0.590 1.00 96.31 90 PRO A N 1
ATOM 648 C CA . PRO A 1 90 ? -21.670 1.722 -1.705 1.00 96.31 90 PRO A CA 1
ATOM 649 C C . PRO A 1 90 ? -20.201 1.574 -2.114 1.00 96.31 90 PRO A C 1
ATOM 651 O O . PRO A 1 90 ? -19.910 1.373 -3.293 1.00 96.31 90 PRO A O 1
ATOM 654 N N . VAL A 1 91 ? -19.277 1.548 -1.150 1.00 97.62 91 VAL A N 1
ATOM 655 C CA . VAL A 1 91 ? -17.873 1.175 -1.391 1.00 97.62 91 VAL A CA 1
ATOM 656 C C . VAL A 1 91 ? -17.605 -0.193 -0.777 1.00 97.62 91 VAL A C 1
ATOM 658 O O . VAL A 1 91 ? -17.536 -0.331 0.441 1.00 97.62 91 VAL A O 1
ATOM 661 N N . SER A 1 92 ? -17.444 -1.231 -1.596 1.00 96.56 92 SER A N 1
ATOM 662 C CA . SER A 1 92 ? -17.260 -2.603 -1.096 1.00 96.56 92 SER A CA 1
ATOM 663 C C . SER A 1 92 ? -15.822 -2.864 -0.626 1.00 96.56 92 SER A C 1
ATOM 665 O O . SER A 1 92 ? -14.878 -2.282 -1.156 1.00 96.56 92 SER A O 1
ATOM 667 N N . ALA A 1 93 ? -15.653 -3.736 0.375 1.00 95.62 93 ALA A N 1
ATOM 668 C CA . ALA A 1 93 ? -14.348 -4.284 0.767 1.00 95.62 93 ALA A CA 1
ATOM 669 C C . ALA A 1 93 ? -14.079 -5.700 0.200 1.00 95.62 93 ALA A C 1
ATOM 671 O O . ALA A 1 93 ? -13.061 -6.301 0.538 1.00 95.62 93 ALA A O 1
ATOM 672 N N . GLU A 1 94 ? -14.971 -6.242 -0.641 1.00 94.88 94 GLU A N 1
ATOM 673 C CA . GLU A 1 94 ? -14.867 -7.603 -1.185 1.00 94.88 94 GLU A CA 1
ATOM 674 C C . GLU A 1 94 ? -14.022 -7.629 -2.480 1.00 94.88 94 GLU A C 1
ATOM 676 O O . GLU A 1 94 ? -14.403 -7.008 -3.485 1.00 94.88 94 GLU A O 1
ATOM 681 N N . PRO A 1 95 ? -12.874 -8.338 -2.496 1.00 94.50 95 PRO A N 1
ATOM 682 C CA . PRO A 1 95 ? -11.973 -8.365 -3.643 1.00 94.50 95 PRO A CA 1
ATOM 683 C C . PRO A 1 95 ? -12.430 -9.326 -4.755 1.00 94.50 95 PRO A C 1
ATOM 685 O O . PRO A 1 95 ? -12.831 -10.463 -4.509 1.00 94.50 95 PRO A O 1
ATOM 688 N N . GLU A 1 96 ? -12.269 -8.920 -6.017 1.00 93.12 96 GLU A N 1
ATOM 689 C CA . GLU A 1 96 ? -12.448 -9.809 -7.173 1.00 93.12 96 GLU A CA 1
ATOM 690 C C . GLU A 1 96 ? -11.264 -10.785 -7.292 1.00 93.12 96 GLU A C 1
ATOM 692 O O . GLU A 1 96 ? -10.107 -10.373 -7.236 1.00 93.12 96 GLU A O 1
ATOM 697 N N . PHE A 1 97 ? -11.521 -12.081 -7.511 1.00 93.19 97 PHE A N 1
ATOM 698 C CA . PHE A 1 97 ? -10.468 -13.095 -7.643 1.00 93.19 97 PHE A CA 1
ATOM 699 C C . PHE A 1 97 ? -10.391 -13.753 -9.029 1.00 93.19 97 PHE A C 1
ATOM 701 O O . PHE A 1 97 ? -11.185 -14.637 -9.355 1.00 93.19 97 PHE A O 1
ATOM 708 N N . THR A 1 98 ? -9.317 -13.473 -9.771 1.00 90.38 98 THR A N 1
ATOM 709 C CA . THR A 1 98 ? -9.003 -14.125 -11.057 1.00 90.38 98 THR A CA 1
ATOM 710 C C . THR A 1 98 ? -7.955 -15.227 -10.878 1.00 90.38 98 THR A C 1
ATOM 712 O O . THR A 1 98 ? -6.944 -15.044 -10.202 1.00 90.38 98 THR A O 1
ATOM 715 N N . THR A 1 99 ? -8.152 -16.395 -11.504 1.00 91.50 99 THR A N 1
ATOM 716 C CA . THR A 1 99 ? -7.156 -17.489 -11.530 1.00 91.50 99 THR A CA 1
ATOM 717 C C . THR A 1 99 ? -6.737 -17.815 -12.958 1.00 91.50 99 THR A C 1
ATOM 719 O O . THR A 1 99 ? -7.581 -18.040 -13.820 1.00 91.50 99 THR A O 1
ATOM 722 N N . MET A 1 100 ? -5.430 -17.922 -13.199 1.00 88.19 100 MET A N 1
ATOM 723 C CA . MET A 1 100 ? -4.854 -18.162 -14.526 1.00 88.19 100 MET A CA 1
ATOM 724 C C . MET A 1 100 ? -3.689 -19.160 -14.491 1.00 88.19 100 MET A C 1
ATOM 726 O O . MET A 1 100 ? -3.191 -19.539 -13.426 1.00 88.19 100 MET A O 1
ATOM 730 N N . THR A 1 101 ? -3.233 -19.575 -15.674 1.00 90.38 101 THR A N 1
ATOM 731 C CA . THR A 1 101 ? -2.034 -20.409 -15.837 1.00 90.38 101 THR A CA 1
ATOM 732 C C . THR A 1 101 ? -0.916 -19.599 -16.486 1.00 90.38 101 THR A C 1
ATOM 734 O O . THR A 1 101 ? -1.080 -19.142 -17.610 1.00 90.38 101 THR A O 1
ATOM 737 N N . CYS A 1 102 ? 0.225 -19.485 -15.806 1.00 89.69 102 CYS A N 1
ATOM 738 C CA . CYS A 1 102 ? 1.420 -18.789 -16.302 1.00 89.69 102 CYS A CA 1
ATOM 739 C C . CYS A 1 102 ? 2.543 -19.788 -16.620 1.00 89.69 102 CYS A C 1
ATOM 741 O O . CYS A 1 102 ? 2.682 -20.817 -15.935 1.00 89.69 102 CYS A O 1
ATOM 743 N N . ALA A 1 103 ? 3.378 -19.491 -17.610 1.00 89.88 103 ALA A N 1
ATOM 744 C CA . ALA A 1 103 ? 4.628 -20.199 -17.866 1.00 89.88 103 ALA A CA 1
ATOM 745 C C . ALA A 1 103 ? 5.766 -19.670 -16.961 1.00 89.88 103 ALA A C 1
ATOM 747 O O . ALA A 1 103 ? 5.710 -18.528 -16.509 1.00 89.88 103 ALA A O 1
ATOM 748 N N . PRO A 1 104 ? 6.832 -20.456 -16.699 1.00 87.25 104 PRO A N 1
ATOM 749 C CA . PRO A 1 104 ? 7.983 -19.993 -15.905 1.00 87.25 104 PRO A CA 1
ATOM 750 C C . PRO A 1 104 ? 8.829 -18.889 -16.573 1.00 87.25 104 PRO A C 1
ATOM 752 O O . PRO A 1 104 ? 9.755 -18.361 -15.964 1.00 87.25 104 PRO A O 1
ATOM 755 N N . SER A 1 105 ? 8.554 -18.597 -17.847 1.00 88.19 105 SER A N 1
ATOM 756 C CA . SER A 1 105 ? 9.149 -17.516 -18.643 1.00 88.19 105 SER A CA 1
ATOM 757 C C . SER A 1 105 ? 8.382 -16.196 -18.557 1.00 88.19 105 SER A C 1
ATOM 759 O O . SER A 1 105 ? 8.850 -15.193 -19.095 1.00 88.19 105 SER A O 1
ATOM 761 N N . ASP A 1 106 ? 7.192 -16.214 -17.960 1.00 92.56 106 ASP A N 1
ATOM 762 C CA . ASP A 1 106 ? 6.316 -15.052 -17.888 1.00 92.56 106 ASP A CA 1
ATOM 763 C C . ASP A 1 106 ? 6.661 -14.204 -16.654 1.00 92.56 106 ASP A C 1
ATOM 765 O O . ASP A 1 106 ? 7.289 -14.669 -15.692 1.00 92.56 106 ASP A O 1
ATOM 769 N N . PHE A 1 107 ? 6.228 -12.950 -16.668 1.00 94.44 107 PHE A N 1
ATOM 770 C CA . PHE A 1 107 ? 6.336 -12.035 -15.541 1.00 94.44 107 PHE A CA 1
ATOM 771 C C . PHE A 1 107 ? 5.011 -11.307 -15.321 1.00 94.44 107 PHE A C 1
ATOM 773 O O . PHE A 1 107 ? 4.250 -11.077 -16.261 1.00 94.44 107 PHE A O 1
ATOM 780 N N . LEU A 1 108 ? 4.730 -10.952 -14.071 1.00 96.00 108 LEU A N 1
ATOM 781 C CA . LEU A 1 108 ? 3.596 -10.099 -13.726 1.00 96.00 108 LEU A CA 1
ATOM 782 C C . LEU A 1 108 ? 4.082 -8.666 -13.526 1.00 96.00 108 LEU A C 1
ATOM 784 O O . LEU A 1 108 ? 5.155 -8.448 -12.961 1.00 96.00 108 LEU A O 1
ATOM 788 N N . LEU A 1 109 ? 3.265 -7.719 -13.962 1.00 97.31 109 LEU A N 1
ATOM 789 C CA . LEU A 1 109 ? 3.330 -6.307 -13.610 1.00 97.31 109 LEU A CA 1
ATOM 790 C C . LEU A 1 109 ? 2.129 -6.002 -12.721 1.00 97.31 109 LEU A C 1
ATOM 792 O O . LEU A 1 109 ? 1.009 -6.344 -13.094 1.00 97.31 109 LEU A O 1
ATOM 796 N N . LEU A 1 110 ? 2.354 -5.376 -11.572 1.00 97.75 110 LEU A N 1
ATOM 797 C CA . LEU A 1 110 ? 1.308 -4.747 -10.771 1.00 97.75 110 LEU A CA 1
ATOM 798 C C . LEU A 1 110 ? 1.560 -3.242 -10.859 1.00 97.75 110 LEU A C 1
ATOM 800 O O . LEU A 1 110 ? 2.670 -2.798 -10.551 1.00 97.75 110 LEU A O 1
ATOM 804 N N . VAL A 1 111 ? 0.572 -2.487 -11.325 1.00 97.44 111 VAL A N 1
ATOM 805 C CA . VAL A 1 111 ? 0.681 -1.045 -11.576 1.00 97.44 111 VAL A CA 1
ATOM 806 C C . VAL A 1 111 ? -0.538 -0.312 -11.026 1.00 97.44 111 VAL A C 1
ATOM 808 O O . VAL A 1 111 ? -1.643 -0.853 -11.054 1.00 97.44 111 VAL A O 1
ATOM 811 N N . CYS A 1 112 ? -0.342 0.907 -10.529 1.00 96.19 112 CYS A N 1
ATOM 812 C CA . CYS A 1 112 ? -1.453 1.814 -10.245 1.00 96.19 112 CYS A CA 1
ATOM 813 C C . CYS A 1 112 ? -2.063 2.379 -11.540 1.00 96.19 112 CYS A C 1
ATOM 815 O O . CYS A 1 112 ? -1.442 2.358 -12.611 1.00 96.19 112 CYS A O 1
ATOM 817 N N . ASP A 1 113 ? -3.260 2.936 -11.394 1.00 93.19 113 ASP A N 1
ATOM 818 C CA . ASP A 1 113 ? -3.935 3.809 -12.353 1.00 93.19 113 ASP A CA 1
ATOM 819 C C . ASP A 1 113 ? -3.002 4.890 -12.925 1.00 93.19 113 ASP A C 1
ATOM 821 O O . ASP A 1 113 ? -2.886 4.994 -14.144 1.00 93.19 113 ASP A O 1
ATOM 825 N N . GLY A 1 114 ? -2.211 5.579 -12.094 1.00 93.19 114 GLY A N 1
ATOM 826 C CA . GLY A 1 114 ? -1.243 6.597 -12.526 1.00 93.19 114 GLY A CA 1
ATOM 827 C C . GLY A 1 114 ? -0.207 6.139 -13.571 1.00 93.19 114 GLY A C 1
ATOM 828 O O . GLY A 1 114 ? 0.410 6.979 -14.231 1.00 93.19 114 GLY A O 1
ATOM 829 N N . ILE A 1 115 ? -0.007 4.828 -13.759 1.00 95.31 115 ILE A N 1
ATOM 830 C CA . ILE A 1 115 ? 0.826 4.257 -14.834 1.00 95.31 115 ILE A CA 1
ATOM 831 C C . ILE A 1 115 ? -0.007 3.755 -16.018 1.00 95.31 115 ILE A C 1
ATOM 833 O O . ILE A 1 115 ? 0.466 3.834 -17.152 1.00 95.31 115 ILE A O 1
ATOM 837 N N . SER A 1 116 ? -1.186 3.182 -15.766 1.00 87.38 116 SER A N 1
ATOM 838 C CA . SER A 1 116 ? -2.005 2.526 -16.794 1.00 87.38 116 SER A CA 1
ATOM 839 C C . SER A 1 116 ? -3.085 3.406 -17.428 1.00 87.38 116 SER A C 1
ATOM 841 O O . SER A 1 116 ? -3.634 3.026 -18.464 1.00 87.38 116 SER A O 1
ATOM 843 N N . GLU A 1 117 ? -3.386 4.559 -16.838 1.00 78.19 117 GLU A N 1
ATOM 844 C CA . GLU A 1 117 ? -4.257 5.589 -17.400 1.00 78.19 117 GLU A CA 1
ATOM 845 C C . GLU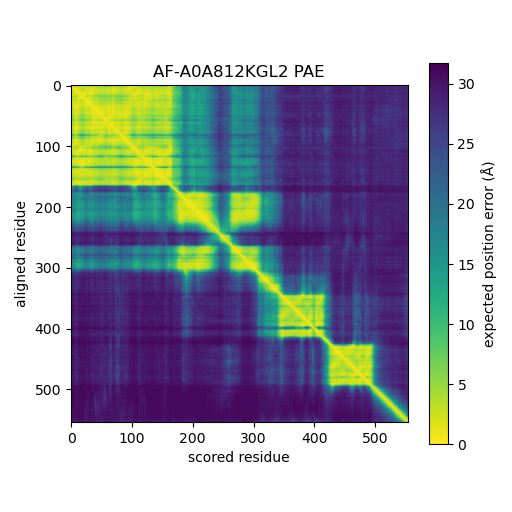 A 1 117 ? -3.459 6.624 -18.217 1.00 78.19 117 GLU A C 1
ATOM 847 O O . GLU A 1 117 ? -2.250 6.809 -18.064 1.00 78.19 117 GLU A O 1
ATOM 852 N N . GLY A 1 118 ? -4.142 7.309 -19.138 1.00 77.56 118 GLY A N 1
ATOM 853 C CA . GLY A 1 118 ? -3.526 8.302 -20.021 1.00 77.56 118 GLY A CA 1
ATOM 854 C C . GLY A 1 118 ? -2.767 7.700 -21.214 1.00 77.56 118 GLY A C 1
ATOM 855 O O . GLY A 1 118 ? -3.199 6.734 -21.840 1.00 77.56 118 GLY A O 1
ATOM 856 N N . ASN A 1 119 ? -1.641 8.317 -21.586 1.00 86.56 119 ASN A N 1
ATOM 857 C CA . ASN A 1 119 ? -0.939 8.056 -22.854 1.00 86.56 119 ASN A CA 1
ATOM 858 C C . ASN A 1 119 ? 0.029 6.851 -22.828 1.00 86.56 119 ASN A C 1
ATOM 860 O O . ASN A 1 119 ? 0.918 6.769 -23.679 1.00 86.56 119 ASN A O 1
ATOM 864 N N . PHE A 1 120 ? -0.110 5.920 -21.878 1.00 93.25 120 PHE A N 1
ATOM 865 C CA . PHE A 1 120 ? 0.804 4.782 -21.718 1.00 93.25 120 PHE A CA 1
ATOM 866 C C . PHE A 1 120 ? 0.041 3.448 -21.571 1.00 93.25 120 PHE A C 1
ATOM 868 O O . PHE A 1 120 ? -0.116 2.919 -20.474 1.00 93.25 120 PHE A O 1
ATOM 875 N N . PRO A 1 121 ? -0.467 2.874 -22.679 1.00 94.19 121 PRO A N 1
ATOM 876 C CA . PRO A 1 121 ? -1.382 1.736 -22.623 1.00 94.19 121 PRO A CA 1
ATOM 877 C C . PRO A 1 121 ? -0.705 0.454 -22.117 1.00 94.19 121 PRO A C 1
ATOM 879 O O . PRO A 1 121 ? 0.455 0.192 -22.441 1.00 94.19 121 PRO A O 1
ATOM 882 N N . ASN A 1 122 ? -1.468 -0.415 -21.440 1.00 96.69 122 ASN A N 1
ATOM 883 C CA . ASN A 1 122 ? -1.026 -1.697 -20.853 1.00 96.69 122 ASN A CA 1
ATOM 884 C C . ASN A 1 122 ? -0.037 -2.509 -21.726 1.00 96.69 122 ASN A C 1
ATOM 886 O O . ASN A 1 122 ? 0.951 -3.055 -21.233 1.00 96.69 122 ASN A O 1
ATOM 890 N N . ARG A 1 123 ? -0.268 -2.580 -23.046 1.00 96.25 123 ARG A N 1
ATOM 891 C CA . ARG A 1 123 ? 0.617 -3.297 -23.986 1.00 96.25 123 ARG A CA 1
ATOM 892 C C . ARG A 1 123 ? 1.996 -2.645 -24.146 1.00 96.25 123 ARG A C 1
ATOM 894 O O . ARG A 1 123 ? 2.977 -3.362 -24.328 1.00 96.25 123 ARG A O 1
ATOM 901 N N . GLU A 1 124 ? 2.090 -1.317 -24.091 1.00 96.31 124 GLU A N 1
ATOM 902 C CA . GLU A 1 124 ? 3.366 -0.589 -24.121 1.00 96.31 124 GLU A CA 1
ATOM 903 C C . GLU A 1 124 ? 4.093 -0.700 -22.773 1.00 96.31 124 GLU A C 1
ATOM 905 O O . GLU A 1 124 ? 5.301 -0.930 -22.768 1.00 96.31 124 GLU A O 1
ATOM 910 N N . VAL A 1 125 ? 3.358 -0.666 -21.653 1.00 97.25 125 VAL A N 1
ATOM 911 C CA . VAL A 1 125 ? 3.879 -0.936 -20.296 1.00 97.25 125 VAL A CA 1
ATOM 912 C C . VAL A 1 125 ? 4.574 -2.303 -20.243 1.00 97.25 125 VAL A C 1
ATOM 914 O O . VAL A 1 125 ? 5.752 -2.400 -19.890 1.00 97.25 125 VAL A O 1
ATOM 917 N N . VAL A 1 126 ? 3.874 -3.364 -20.667 1.00 97.75 126 VAL A N 1
ATOM 918 C CA . VAL A 1 126 ? 4.412 -4.736 -20.734 1.00 97.75 126 VAL A CA 1
ATOM 919 C C . VAL A 1 126 ? 5.617 -4.828 -21.666 1.00 97.75 126 VAL A C 1
ATOM 921 O O . VAL A 1 126 ? 6.616 -5.471 -21.328 1.00 97.75 126 VAL A O 1
ATOM 924 N N . ARG A 1 127 ? 5.546 -4.181 -22.832 1.00 97.44 127 ARG A N 1
ATOM 925 C CA . ARG A 1 127 ? 6.629 -4.195 -23.813 1.00 97.44 127 ARG A CA 1
ATOM 926 C C . ARG A 1 127 ? 7.895 -3.527 -23.276 1.00 97.44 127 ARG A C 1
ATOM 928 O O . ARG A 1 127 ? 8.963 -4.125 -23.388 1.00 97.44 127 ARG A O 1
ATOM 935 N N . LEU A 1 128 ? 7.787 -2.335 -22.686 1.00 96.75 128 LEU A N 1
ATOM 936 C CA . LEU A 1 128 ? 8.929 -1.623 -22.107 1.00 96.75 128 LEU A CA 1
ATOM 937 C C . LEU A 1 128 ? 9.560 -2.438 -20.975 1.00 96.75 128 LEU A C 1
ATOM 939 O O . LEU A 1 128 ? 10.774 -2.639 -20.973 1.00 96.75 128 LEU A O 1
ATOM 943 N N . ALA A 1 129 ? 8.743 -2.976 -20.064 1.00 96.44 129 ALA A N 1
ATOM 944 C CA . ALA A 1 129 ? 9.225 -3.842 -18.992 1.00 96.44 129 ALA A CA 1
ATOM 945 C C . ALA A 1 129 ? 10.002 -5.052 -19.543 1.00 96.44 129 ALA A C 1
ATOM 947 O O . ALA A 1 129 ? 11.097 -5.346 -19.068 1.00 96.44 129 ALA A O 1
ATOM 948 N N . ALA A 1 130 ? 9.493 -5.722 -20.584 1.00 95.50 130 ALA A N 1
ATOM 949 C CA . ALA A 1 130 ? 10.187 -6.842 -21.221 1.00 95.50 130 ALA A CA 1
ATOM 950 C C . ALA A 1 130 ? 11.492 -6.433 -21.926 1.00 95.50 130 ALA A C 1
ATOM 952 O O . ALA A 1 130 ? 12.467 -7.183 -21.877 1.00 95.50 130 ALA A O 1
ATOM 953 N N . GLU A 1 131 ? 11.526 -5.279 -22.599 1.00 95.19 131 GLU A N 1
ATOM 954 C CA . GLU A 1 131 ? 12.732 -4.760 -23.258 1.00 95.19 131 GLU A CA 1
ATOM 955 C C . GLU A 1 131 ? 13.835 -4.448 -22.228 1.00 95.19 131 GLU A C 1
ATOM 957 O O . GLU A 1 131 ? 14.985 -4.854 -22.417 1.00 95.19 131 GLU A O 1
ATOM 962 N N . GLU A 1 132 ? 13.476 -3.841 -21.097 1.00 94.69 132 GLU A N 1
ATOM 963 C CA . GLU A 1 132 ? 14.378 -3.529 -19.981 1.00 94.69 132 GLU A CA 1
ATOM 964 C C . GLU A 1 132 ? 14.891 -4.797 -19.263 1.00 94.69 132 GLU A C 1
ATOM 966 O O . GLU A 1 132 ? 16.104 -4.970 -19.078 1.00 94.69 132 GLU A O 1
ATOM 971 N N . LEU A 1 133 ? 13.994 -5.743 -18.953 1.00 91.69 133 LEU A N 1
ATOM 972 C CA . LEU A 1 133 ? 14.298 -7.025 -18.290 1.00 91.69 133 LEU A CA 1
ATOM 973 C C . LEU A 1 133 ? 15.271 -7.933 -19.064 1.00 91.69 133 LEU A C 1
ATOM 975 O O . LEU A 1 133 ? 15.816 -8.876 -18.488 1.00 91.69 133 LEU A O 1
ATOM 979 N N . ARG A 1 134 ? 15.525 -7.676 -20.356 1.00 86.00 134 ARG A N 1
ATOM 980 C CA . ARG A 1 134 ? 16.548 -8.405 -21.138 1.00 86.00 134 ARG A CA 1
ATOM 981 C C . ARG A 1 134 ? 17.977 -8.119 -20.683 1.00 86.00 134 ARG A C 1
ATOM 983 O O . ARG A 1 134 ? 18.868 -8.904 -20.998 1.00 86.00 134 ARG A O 1
ATOM 990 N N . SER A 1 135 ? 18.210 -6.986 -20.021 1.00 76.94 135 SER A N 1
ATOM 991 C CA . SER A 1 135 ? 19.562 -6.490 -19.722 1.00 76.94 135 SER A CA 1
ATOM 992 C C . SER A 1 135 ? 19.743 -5.926 -18.313 1.00 76.94 135 SER A C 1
ATOM 994 O O . SER A 1 135 ? 20.883 -5.753 -17.882 1.00 76.94 135 SER A O 1
ATOM 996 N N . LYS A 1 136 ? 18.647 -5.659 -17.595 1.00 78.25 136 LYS A N 1
ATOM 997 C CA . LYS A 1 136 ? 18.641 -5.020 -16.276 1.00 78.25 136 LYS A CA 1
ATOM 998 C C . LYS A 1 136 ? 17.865 -5.865 -15.266 1.00 78.25 136 LYS A C 1
ATOM 1000 O O . LYS A 1 136 ? 17.155 -6.806 -15.626 1.00 78.25 136 LYS A O 1
ATOM 1005 N N . ASP A 1 137 ? 18.028 -5.550 -13.990 1.00 86.31 137 ASP A N 1
ATOM 1006 C CA . ASP A 1 137 ? 17.245 -6.151 -12.916 1.00 86.31 137 ASP A CA 1
ATOM 1007 C C . ASP A 1 137 ? 15.774 -5.651 -12.929 1.00 86.31 137 ASP A C 1
ATOM 1009 O O . ASP A 1 137 ? 15.465 -4.632 -13.560 1.00 86.31 137 ASP A O 1
ATOM 1013 N N . PRO A 1 138 ? 14.849 -6.337 -12.228 1.00 90.50 138 PRO A N 1
ATOM 1014 C CA . PRO A 1 138 ? 13.437 -5.950 -12.195 1.00 90.50 138 PRO A CA 1
ATOM 1015 C C . PRO A 1 138 ? 13.140 -4.585 -11.568 1.00 90.50 138 PRO A C 1
ATOM 1017 O O . PRO A 1 138 ? 12.151 -3.971 -11.957 1.00 90.50 138 PRO A O 1
ATOM 1020 N N . ALA A 1 139 ? 13.954 -4.096 -10.627 1.00 88.94 139 ALA A N 1
ATOM 1021 C CA . ALA A 1 139 ? 13.728 -2.791 -10.008 1.00 88.94 139 ALA A CA 1
ATOM 1022 C C . ALA A 1 139 ? 14.096 -1.666 -10.983 1.00 88.94 139 ALA A C 1
ATOM 1024 O O . ALA A 1 139 ? 13.327 -0.719 -11.142 1.00 88.94 139 ALA A O 1
ATOM 1025 N N . THR A 1 140 ? 15.199 -1.808 -11.724 1.00 90.50 140 THR A N 1
ATOM 1026 C CA . THR A 1 140 ? 15.540 -0.869 -12.803 1.00 90.50 140 THR A CA 1
ATOM 1027 C C . THR A 1 140 ? 14.482 -0.874 -13.912 1.00 90.50 140 THR A C 1
ATOM 1029 O O . THR A 1 140 ? 14.103 0.194 -14.393 1.00 90.50 140 THR A O 1
ATOM 1032 N N . ALA A 1 141 ? 13.947 -2.044 -14.281 1.00 94.88 141 ALA A N 1
ATOM 1033 C CA . ALA A 1 141 ? 12.863 -2.140 -15.262 1.00 94.88 141 ALA A CA 1
ATOM 1034 C C . ALA A 1 141 ? 11.554 -1.488 -14.767 1.00 94.88 141 ALA A C 1
ATOM 1036 O O . ALA A 1 141 ? 10.912 -0.756 -15.519 1.00 94.88 141 ALA A O 1
ATOM 1037 N N . ALA A 1 142 ? 11.181 -1.681 -13.497 1.00 96.62 142 ALA A N 1
ATOM 1038 C CA . ALA A 1 142 ? 10.023 -1.017 -12.894 1.00 96.62 142 ALA A CA 1
ATOM 1039 C C . ALA A 1 142 ? 10.208 0.512 -12.826 1.00 96.62 142 ALA A C 1
ATOM 1041 O O . ALA A 1 142 ? 9.303 1.263 -13.187 1.00 96.62 142 ALA A O 1
ATOM 1042 N N . ALA A 1 143 ? 11.406 0.986 -12.468 1.00 95.12 143 ALA A N 1
ATOM 1043 C CA . ALA A 1 143 ? 11.739 2.410 -12.467 1.00 95.12 143 ALA A CA 1
ATOM 1044 C C . ALA A 1 143 ? 11.698 3.034 -13.876 1.00 95.12 143 ALA A C 1
ATOM 1046 O O . ALA A 1 143 ? 11.314 4.195 -14.021 1.00 95.12 143 ALA A O 1
ATOM 1047 N N . ALA A 1 144 ? 12.059 2.280 -14.920 1.00 95.94 144 ALA A N 1
ATOM 1048 C CA . ALA A 1 144 ? 11.911 2.716 -16.309 1.00 95.94 144 ALA A CA 1
ATOM 1049 C C . ALA A 1 144 ? 10.434 2.848 -16.722 1.00 95.94 144 ALA A C 1
ATOM 1051 O O . ALA A 1 144 ? 10.085 3.814 -17.398 1.00 95.94 144 ALA A O 1
ATOM 1052 N N . VAL A 1 145 ? 9.563 1.939 -16.264 1.00 97.12 145 VAL A N 1
ATOM 1053 C CA . VAL A 1 145 ? 8.103 2.040 -16.446 1.00 97.12 145 VAL A CA 1
ATOM 1054 C C . VAL A 1 145 ? 7.546 3.288 -15.752 1.00 97.12 145 VAL A C 1
ATOM 1056 O O . VAL A 1 145 ? 6.890 4.087 -16.416 1.00 97.12 145 VAL A O 1
ATOM 1059 N N . CYS A 1 146 ? 7.861 3.527 -14.472 1.00 96.81 146 CYS A N 1
ATOM 1060 C CA . CYS A 1 146 ? 7.415 4.745 -13.778 1.00 96.81 146 CYS A CA 1
ATOM 1061 C C . CYS A 1 146 ? 7.932 6.020 -14.467 1.00 96.81 146 CYS A C 1
ATOM 1063 O O . CYS A 1 146 ? 7.171 6.961 -14.675 1.00 96.81 146 CYS A O 1
ATOM 1065 N N . ARG A 1 147 ? 9.205 6.051 -14.888 1.00 94.88 147 ARG A N 1
ATOM 1066 C CA . ARG A 1 147 ? 9.763 7.209 -15.607 1.00 94.88 147 ARG A CA 1
ATOM 1067 C C . ARG A 1 147 ? 9.054 7.455 -16.939 1.00 94.88 147 ARG A C 1
ATOM 1069 O O . ARG A 1 147 ? 8.728 8.594 -17.234 1.00 94.88 147 ARG A O 1
ATOM 1076 N N . LYS A 1 148 ? 8.744 6.404 -17.702 1.00 95.94 148 LYS A N 1
ATOM 1077 C CA . LYS A 1 148 ? 7.977 6.521 -18.949 1.00 95.94 148 LYS A CA 1
ATOM 1078 C C . LYS A 1 148 ? 6.549 7.030 -18.711 1.00 95.94 148 LYS A C 1
ATOM 1080 O O . LYS A 1 148 ? 6.061 7.793 -19.542 1.00 95.94 148 LYS A O 1
ATOM 1085 N N . ALA A 1 149 ? 5.894 6.654 -17.612 1.00 95.06 149 ALA A N 1
ATOM 1086 C CA . ALA A 1 149 ? 4.580 7.194 -17.249 1.00 95.06 149 ALA A CA 1
ATOM 1087 C C . ALA A 1 149 ? 4.654 8.707 -16.955 1.00 95.06 149 ALA A C 1
ATOM 1089 O O . ALA A 1 149 ? 3.887 9.482 -17.528 1.00 95.06 149 ALA A O 1
ATOM 1090 N N . LEU A 1 150 ? 5.648 9.134 -16.165 1.00 93.94 150 LEU A N 1
ATOM 1091 C CA . LEU A 1 150 ? 5.930 10.548 -15.886 1.00 93.94 150 LEU A CA 1
ATOM 1092 C C . LEU A 1 150 ? 6.239 11.339 -17.172 1.00 93.94 150 LEU A C 1
ATOM 1094 O O . LEU A 1 150 ? 5.602 12.353 -17.444 1.00 93.94 150 LEU A O 1
ATOM 1098 N N . ASP A 1 151 ? 7.147 10.833 -18.013 1.00 93.38 151 ASP A N 1
ATOM 1099 C CA . ASP A 1 151 ? 7.515 11.437 -19.306 1.00 93.38 151 ASP A CA 1
ATOM 1100 C C . ASP A 1 151 ? 6.325 11.510 -20.288 1.00 93.38 151 ASP A C 1
ATOM 1102 O O . ASP A 1 151 ? 6.337 12.306 -21.228 1.00 93.38 151 ASP A O 1
ATOM 1106 N N . SER A 1 152 ? 5.298 10.674 -20.092 1.00 92.00 152 SER A N 1
ATOM 1107 C CA . SER A 1 152 ? 4.065 10.662 -20.895 1.00 92.00 152 SER A CA 1
ATOM 1108 C C . SER A 1 152 ? 2.972 11.589 -20.336 1.00 92.00 152 SER A C 1
ATOM 1110 O O . SER A 1 152 ? 1.878 11.641 -20.904 1.00 92.00 152 SER A O 1
ATOM 1112 N N . GLY A 1 153 ? 3.277 12.349 -19.276 1.00 90.25 153 GLY A N 1
ATOM 1113 C CA . GLY A 1 153 ? 2.411 13.378 -18.699 1.00 90.25 153 GLY A CA 1
ATOM 1114 C C . GLY A 1 153 ? 1.520 12.911 -17.549 1.00 90.25 153 GLY A C 1
ATOM 1115 O O . GLY A 1 153 ? 0.524 13.578 -17.276 1.00 90.25 153 GLY A O 1
ATOM 1116 N N . SER A 1 154 ? 1.834 11.788 -16.892 1.00 90.75 154 SER A N 1
ATOM 1117 C CA . SER A 1 154 ? 1.104 11.397 -15.681 1.00 90.75 154 SER A CA 1
ATOM 1118 C C . SER A 1 154 ? 1.351 12.392 -14.543 1.00 90.75 154 SER A C 1
ATOM 1120 O O . SER A 1 154 ? 2.490 12.787 -14.287 1.00 90.75 154 SER A O 1
ATOM 1122 N N . MET A 1 155 ? 0.265 12.790 -13.880 1.00 87.75 155 MET A N 1
ATOM 1123 C CA . MET A 1 155 ? 0.240 13.762 -12.780 1.00 87.75 155 MET A CA 1
ATOM 1124 C C . MET A 1 155 ? -0.027 13.101 -11.418 1.00 87.75 155 MET A C 1
ATOM 1126 O O . MET A 1 155 ? -0.200 13.807 -10.427 1.00 87.75 155 MET A O 1
ATOM 1130 N N . ASP A 1 156 ? -0.080 11.768 -11.378 1.00 88.94 156 ASP A N 1
ATOM 1131 C CA . ASP A 1 156 ? -0.470 10.984 -10.206 1.00 88.94 156 ASP A CA 1
ATOM 1132 C C . ASP A 1 156 ? 0.720 10.254 -9.552 1.00 88.94 156 ASP A C 1
ATOM 1134 O O . ASP A 1 156 ? 1.866 10.316 -10.003 1.00 88.94 156 ASP A O 1
ATOM 1138 N N . ASN A 1 157 ? 0.452 9.547 -8.459 1.00 93.19 157 ASN A N 1
ATOM 1139 C CA . ASN A 1 157 ? 1.388 8.691 -7.744 1.00 93.19 157 ASN A CA 1
ATOM 1140 C C . ASN A 1 157 ? 1.737 7.458 -8.602 1.00 93.19 157 ASN A C 1
ATOM 1142 O O . ASN A 1 157 ? 0.861 6.755 -9.098 1.00 93.19 157 ASN A O 1
ATOM 1146 N N . LEU A 1 158 ? 3.034 7.161 -8.766 1.00 94.38 158 LEU A N 1
ATOM 1147 C CA . LEU A 1 158 ? 3.520 6.141 -9.709 1.00 94.38 158 LEU A CA 1
ATOM 1148 C C . LEU A 1 158 ? 4.135 4.928 -9.000 1.00 94.38 158 LEU A C 1
ATOM 1150 O O . LEU A 1 158 ? 5.286 4.967 -8.562 1.00 94.38 158 LEU A O 1
ATOM 1154 N N . SER A 1 159 ? 3.397 3.819 -8.965 1.00 95.94 159 SER A N 1
ATOM 1155 C CA . SER A 1 159 ? 3.819 2.545 -8.372 1.00 95.94 159 SER A CA 1
ATOM 1156 C C . SER A 1 159 ? 3.837 1.414 -9.400 1.00 95.94 159 SER A C 1
ATOM 1158 O O . SER A 1 159 ? 2.812 1.095 -9.996 1.00 95.94 159 SER A O 1
ATOM 1160 N N . CYS A 1 160 ? 4.995 0.768 -9.571 1.00 97.06 160 CYS A N 1
ATOM 1161 C CA . CYS A 1 160 ? 5.182 -0.398 -10.438 1.00 97.06 160 CYS A CA 1
ATOM 1162 C C . CYS A 1 160 ? 5.942 -1.505 -9.699 1.00 97.06 160 CYS A C 1
ATOM 1164 O O . CYS A 1 160 ? 7.019 -1.269 -9.148 1.00 97.06 160 CYS A O 1
ATOM 1166 N N . MET A 1 161 ? 5.420 -2.731 -9.737 1.00 97.44 161 MET A N 1
ATOM 1167 C CA . MET A 1 161 ? 6.085 -3.931 -9.229 1.00 97.44 161 MET A CA 1
ATOM 1168 C C . MET A 1 161 ? 6.178 -4.989 -10.330 1.00 97.44 161 MET A C 1
ATOM 1170 O O . MET A 1 161 ? 5.184 -5.314 -10.974 1.00 97.44 161 MET A O 1
ATOM 1174 N N . ILE A 1 162 ? 7.366 -5.577 -10.503 1.00 96.06 162 ILE A N 1
ATOM 1175 C CA . ILE A 1 162 ? 7.612 -6.676 -11.445 1.00 96.06 162 ILE A CA 1
ATOM 1176 C C . ILE A 1 162 ? 7.897 -7.969 -10.678 1.00 96.06 162 ILE A C 1
ATOM 1178 O O . ILE A 1 162 ? 8.840 -8.041 -9.889 1.00 96.06 162 ILE A O 1
ATOM 1182 N N . VAL A 1 163 ? 7.130 -9.024 -10.964 1.00 93.38 163 VAL A N 1
ATOM 1183 C CA . VAL A 1 163 ? 7.297 -10.359 -10.366 1.00 93.38 163 VAL A CA 1
ATOM 1184 C C . VAL A 1 163 ? 7.742 -11.357 -11.435 1.00 93.38 163 VAL A C 1
ATOM 1186 O O . VAL A 1 163 ? 6.979 -11.702 -12.337 1.00 93.38 163 VAL A O 1
ATOM 1189 N N . LEU A 1 164 ? 8.977 -11.859 -11.327 1.00 91.12 164 LEU A N 1
ATOM 1190 C CA . LEU A 1 164 ? 9.515 -12.876 -12.239 1.00 91.12 164 LEU A CA 1
ATOM 1191 C C . LEU A 1 164 ? 9.132 -14.293 -11.788 1.00 91.12 164 LEU A C 1
ATOM 1193 O O . LEU A 1 164 ? 9.529 -14.726 -10.705 1.00 91.12 164 LEU A O 1
ATOM 1197 N N . LEU A 1 165 ? 8.454 -15.066 -12.641 1.00 86.69 165 LEU A N 1
ATOM 1198 C CA . LEU A 1 165 ? 7.931 -16.400 -12.301 1.00 86.69 165 LEU A CA 1
ATOM 1199 C C . LEU A 1 165 ? 8.971 -17.533 -12.463 1.00 86.69 165 LEU A C 1
ATOM 1201 O O . LEU A 1 165 ? 8.672 -18.612 -12.979 1.00 86.69 165 LEU A O 1
ATOM 1205 N N . ARG A 1 166 ? 10.214 -17.294 -12.018 1.00 75.31 166 ARG A N 1
ATOM 1206 C CA . ARG A 1 166 ? 11.343 -18.236 -12.156 1.00 75.31 166 ARG A CA 1
ATOM 1207 C C . ARG A 1 166 ? 11.120 -19.540 -11.378 1.00 75.31 166 ARG A C 1
ATOM 1209 O O . ARG A 1 166 ? 10.456 -19.571 -10.342 1.00 75.31 166 ARG A O 1
ATOM 1216 N N . GLN A 1 167 ? 11.742 -20.628 -11.842 1.00 59.53 167 GLN A N 1
ATOM 1217 C CA . GLN A 1 167 ? 11.788 -21.885 -11.086 1.00 59.53 167 GLN A CA 1
ATOM 1218 C C . GLN A 1 167 ? 12.613 -21.735 -9.798 1.00 59.53 167 GLN A C 1
ATOM 1220 O O . GLN A 1 167 ? 13.608 -21.007 -9.751 1.00 59.53 167 GLN A O 1
ATOM 1225 N N . ARG A 1 168 ? 12.181 -22.435 -8.742 1.00 52.72 168 ARG A N 1
ATOM 1226 C CA . ARG A 1 168 ? 12.658 -22.242 -7.365 1.00 52.72 168 ARG A CA 1
ATOM 1227 C C . ARG A 1 168 ? 14.149 -22.550 -7.204 1.00 52.72 168 ARG A C 1
ATOM 1229 O O . ARG A 1 168 ? 14.813 -21.855 -6.441 1.00 52.72 168 ARG A O 1
ATOM 1236 N N . GLU A 1 169 ? 14.679 -23.523 -7.944 1.00 53.81 169 GLU A N 1
ATOM 1237 C CA . GLU A 1 169 ? 16.109 -23.857 -7.946 1.00 53.81 169 GLU A CA 1
ATOM 1238 C C . GLU A 1 169 ? 16.969 -22.702 -8.494 1.00 53.81 169 GLU A C 1
ATOM 1240 O O . GLU A 1 169 ? 17.971 -22.336 -7.888 1.00 53.81 169 GLU A O 1
ATOM 1245 N N . GLN A 1 170 ? 16.546 -22.056 -9.588 1.00 52.41 170 GLN A N 1
ATOM 1246 C CA . GLN A 1 170 ? 17.295 -20.947 -10.200 1.00 52.41 170 GLN A CA 1
ATOM 1247 C C . GLN A 1 170 ? 17.294 -19.681 -9.331 1.00 52.41 170 GLN A C 1
ATOM 1249 O O . GLN A 1 170 ? 18.259 -18.915 -9.344 1.00 52.41 170 GLN A O 1
ATOM 1254 N N . ALA A 1 171 ? 16.224 -19.453 -8.564 1.00 52.91 171 ALA A N 1
ATOM 1255 C CA . ALA A 1 171 ? 16.161 -18.358 -7.600 1.00 52.91 171 ALA A CA 1
ATOM 1256 C C . ALA A 1 171 ? 17.058 -18.616 -6.374 1.00 52.91 171 ALA A C 1
ATOM 1258 O O . ALA A 1 171 ? 17.730 -17.696 -5.915 1.00 52.91 171 ALA A O 1
ATOM 1259 N N . ALA A 1 172 ? 17.106 -19.856 -5.873 1.00 54.69 172 ALA A N 1
ATOM 1260 C CA . ALA A 1 172 ? 17.893 -20.219 -4.693 1.00 54.69 172 ALA A CA 1
ATOM 1261 C C . ALA A 1 172 ? 19.412 -20.094 -4.916 1.00 54.69 172 ALA A C 1
ATOM 1263 O O . ALA A 1 172 ? 20.103 -19.573 -4.046 1.00 54.69 172 ALA A O 1
ATOM 1264 N N . GLU A 1 173 ? 19.913 -20.502 -6.087 1.00 52.88 173 GLU A N 1
ATOM 1265 C CA . GLU A 1 173 ? 21.346 -20.427 -6.430 1.00 52.88 173 GLU A CA 1
ATOM 1266 C C . GLU A 1 173 ? 21.828 -18.982 -6.699 1.00 52.88 173 GLU A C 1
ATOM 1268 O O . GLU A 1 173 ? 23.015 -18.684 -6.597 1.00 52.88 173 GLU A O 1
ATOM 1273 N N . SER A 1 174 ? 20.906 -18.073 -7.049 1.00 53.97 174 SER A N 1
ATOM 1274 C CA . SER A 1 174 ? 21.217 -16.690 -7.458 1.00 53.97 174 SER A CA 1
ATOM 1275 C C . SER A 1 174 ? 21.029 -15.650 -6.348 1.00 53.97 174 SER A C 1
ATOM 1277 O O . SER A 1 174 ? 21.553 -14.539 -6.443 1.00 53.97 174 SER A O 1
ATOM 1279 N N . ALA A 1 175 ? 20.227 -15.956 -5.326 1.00 58.00 175 ALA A N 1
ATOM 1280 C CA . ALA A 1 175 ? 19.808 -14.983 -4.325 1.00 58.00 175 ALA A CA 1
ATOM 1281 C C . ALA A 1 175 ? 20.888 -14.753 -3.257 1.00 58.00 175 ALA A C 1
ATOM 1283 O O . ALA A 1 175 ? 20.815 -15.289 -2.147 1.00 58.00 175 ALA A O 1
ATOM 1284 N N . LYS A 1 176 ? 21.843 -13.859 -3.551 1.00 63.22 176 LYS A N 1
ATOM 1285 C CA . LYS A 1 176 ? 22.524 -13.109 -2.488 1.00 63.22 176 LYS A CA 1
ATOM 1286 C C . LYS A 1 176 ? 21.431 -12.376 -1.706 1.00 63.22 176 LYS A C 1
ATOM 1288 O O . LYS A 1 176 ? 20.855 -11.417 -2.211 1.00 63.22 176 LYS A O 1
ATOM 1293 N N . LYS A 1 177 ? 21.109 -12.862 -0.505 1.00 67.69 177 LYS A N 1
ATOM 1294 C CA . LYS A 1 177 ? 20.141 -12.210 0.380 1.00 67.69 177 LYS A CA 1
ATOM 1295 C C . LYS A 1 177 ? 20.709 -10.860 0.794 1.00 67.69 177 LYS A C 1
ATOM 1297 O O . LYS A 1 177 ? 21.631 -10.795 1.599 1.00 67.69 177 LYS A O 1
ATOM 1302 N N . GLU A 1 178 ? 20.176 -9.805 0.205 1.00 78.94 178 GLU A N 1
ATOM 1303 C CA . GLU A 1 178 ? 20.439 -8.443 0.635 1.00 78.94 178 GLU A CA 1
ATOM 1304 C C . GLU A 1 178 ? 19.403 -8.053 1.687 1.00 78.94 178 GLU A C 1
ATOM 1306 O O . GLU A 1 178 ? 18.214 -8.351 1.549 1.00 78.94 178 GLU A O 1
ATOM 1311 N N . LEU A 1 179 ? 19.872 -7.432 2.764 1.00 84.12 179 LEU A N 1
ATOM 1312 C CA . LEU A 1 179 ? 19.019 -6.878 3.798 1.00 84.12 179 LEU A CA 1
ATOM 1313 C C . LEU A 1 179 ? 18.789 -5.405 3.475 1.00 84.12 179 LEU A C 1
ATOM 1315 O O . LEU A 1 179 ? 19.753 -4.670 3.301 1.00 84.12 179 LEU A O 1
ATOM 1319 N N . TRP A 1 180 ? 17.531 -4.983 3.411 1.00 87.31 180 TRP A N 1
ATOM 1320 C CA . TRP A 1 180 ? 17.148 -3.573 3.357 1.00 87.31 180 TRP A CA 1
ATOM 1321 C C . TRP A 1 180 ? 16.375 -3.269 4.641 1.00 87.31 180 TRP A C 1
ATOM 1323 O O . TRP A 1 180 ? 15.167 -3.508 4.692 1.00 87.31 180 TRP A O 1
ATOM 1333 N N . PRO A 1 181 ? 17.068 -2.867 5.720 1.00 89.25 181 PRO A N 1
ATOM 1334 C CA . PRO A 1 181 ? 16.418 -2.602 6.992 1.00 89.25 181 PRO A CA 1
ATOM 1335 C C . PRO A 1 181 ? 15.504 -1.371 6.891 1.00 89.25 181 PRO A C 1
ATOM 1337 O O . PRO A 1 181 ? 15.889 -0.330 6.351 1.00 89.25 181 PRO A O 1
ATOM 1340 N N . GLY A 1 182 ? 14.285 -1.507 7.417 1.00 88.88 182 GLY A N 1
ATOM 1341 C CA . GLY A 1 182 ? 13.378 -0.379 7.638 1.00 88.88 182 GLY A CA 1
ATOM 1342 C C . GLY A 1 182 ? 13.803 0.463 8.848 1.00 88.88 182 GLY A C 1
ATOM 1343 O O . GLY A 1 182 ? 14.770 0.098 9.521 1.00 88.88 182 GLY A O 1
ATOM 1344 N N . PRO A 1 183 ? 13.094 1.566 9.139 1.00 89.38 183 PRO A N 1
ATOM 1345 C CA . PRO A 1 183 ? 13.376 2.403 10.300 1.00 89.38 183 PRO A CA 1
ATOM 1346 C C . PRO A 1 183 ? 13.396 1.618 11.616 1.00 89.38 183 PRO A C 1
ATOM 1348 O O . PRO A 1 183 ? 12.587 0.707 11.814 1.00 89.38 183 PRO A O 1
ATOM 1351 N N . PHE A 1 184 ? 14.307 1.971 12.525 1.00 89.50 184 PHE A N 1
ATOM 1352 C CA . PHE A 1 184 ? 14.412 1.333 13.847 1.00 89.50 184 PHE A CA 1
ATOM 1353 C C . PHE A 1 184 ? 13.628 2.106 14.925 1.00 89.50 184 PHE A C 1
ATOM 1355 O O . PHE A 1 184 ? 14.141 2.369 16.005 1.00 89.50 184 PHE A O 1
ATOM 1362 N N . SER A 1 185 ? 12.382 2.479 14.612 1.00 84.25 185 SER A N 1
ATOM 1363 C CA . SER A 1 185 ? 11.626 3.535 15.307 1.00 84.25 185 SER A CA 1
ATOM 1364 C C . SER A 1 185 ? 11.322 3.311 16.789 1.00 84.25 185 SER A C 1
ATOM 1366 O O . SER A 1 185 ? 11.088 4.283 17.495 1.00 84.25 185 SER A O 1
ATOM 1368 N N . GLU A 1 186 ? 11.283 2.060 17.255 1.00 85.50 186 GLU A N 1
ATOM 1369 C CA . GLU A 1 186 ? 10.861 1.710 18.619 1.00 85.50 186 GLU A CA 1
ATOM 1370 C C . GLU A 1 186 ? 11.982 0.994 19.393 1.00 85.50 186 GLU A C 1
ATOM 1372 O O . GLU A 1 186 ? 11.890 -0.204 19.702 1.00 85.50 186 GLU A O 1
ATOM 1377 N N . PRO A 1 187 ? 13.090 1.696 19.705 1.00 84.69 187 PRO A N 1
ATOM 1378 C CA . PRO A 1 187 ? 14.273 1.085 20.290 1.00 84.69 187 PRO A CA 1
ATOM 1379 C C . PRO A 1 187 ? 14.050 0.583 21.718 1.00 84.69 187 PRO A C 1
ATOM 1381 O O . PRO A 1 187 ? 14.820 -0.265 22.154 1.00 84.69 187 PRO A O 1
ATOM 1384 N N . THR A 1 188 ? 13.022 1.022 22.445 1.00 85.44 188 THR A N 1
ATOM 1385 C CA . THR A 1 188 ? 12.700 0.526 23.799 1.00 85.44 188 THR A CA 1
ATOM 1386 C C . THR A 1 188 ? 11.715 -0.651 23.788 1.00 85.44 188 THR A C 1
ATOM 1388 O O . THR A 1 188 ? 11.608 -1.375 24.777 1.00 85.44 188 THR A O 1
ATOM 1391 N N . HIS A 1 189 ? 11.008 -0.910 22.683 1.00 83.94 189 HIS A N 1
ATOM 1392 C CA . HIS A 1 189 ? 9.910 -1.878 22.662 1.00 83.94 189 HIS A CA 1
ATOM 1393 C C . HIS A 1 189 ? 10.399 -3.322 22.415 1.00 83.94 189 HIS A C 1
ATOM 1395 O O . HIS A 1 189 ? 10.825 -3.695 21.316 1.00 83.94 189 HIS A O 1
ATOM 1401 N N . GLY A 1 190 ? 10.238 -4.213 23.402 1.00 81.75 190 GLY A N 1
ATOM 1402 C CA . GLY A 1 190 ? 10.740 -5.596 23.331 1.00 81.75 190 GLY A CA 1
ATOM 1403 C C . GLY A 1 190 ? 10.214 -6.432 22.150 1.00 81.75 190 GLY A C 1
ATOM 1404 O O . GLY A 1 190 ? 10.984 -7.139 21.495 1.00 81.75 190 GLY A O 1
ATOM 1405 N N . ALA A 1 191 ? 8.914 -6.346 21.830 1.00 80.12 191 ALA A N 1
ATOM 1406 C CA . ALA A 1 191 ? 8.341 -7.072 20.687 1.00 80.12 191 ALA A CA 1
ATOM 1407 C C . ALA A 1 191 ? 8.875 -6.575 19.329 1.00 80.12 191 ALA A C 1
ATOM 1409 O O . ALA A 1 191 ? 9.218 -7.401 18.479 1.00 80.12 191 ALA A O 1
ATOM 1410 N N . PHE A 1 192 ? 9.017 -5.254 19.152 1.00 86.94 192 PHE A N 1
ATOM 1411 C CA . PHE A 1 192 ? 9.628 -4.643 17.969 1.00 86.94 192 PHE A CA 1
ATOM 1412 C C . PHE A 1 192 ? 11.066 -5.136 17.773 1.00 86.94 192 PHE A C 1
ATOM 1414 O O . PHE A 1 192 ? 11.373 -5.720 16.730 1.00 86.94 192 PHE A O 1
ATOM 1421 N N . ARG A 1 193 ? 11.917 -5.045 18.810 1.00 88.94 193 ARG A N 1
ATOM 1422 C CA . ARG A 1 193 ? 13.288 -5.595 18.789 1.00 88.94 193 ARG A CA 1
ATOM 1423 C C . ARG A 1 193 ? 13.320 -7.061 18.360 1.00 88.94 193 ARG A C 1
ATOM 1425 O O . ARG A 1 193 ? 14.118 -7.440 17.504 1.00 88.94 193 ARG A O 1
ATOM 1432 N N . LYS A 1 194 ? 12.434 -7.895 18.914 1.00 87.94 194 LYS A N 1
ATOM 1433 C CA . LYS A 1 194 ? 12.335 -9.328 18.582 1.00 87.94 194 LYS A CA 1
ATOM 1434 C C . LYS A 1 194 ? 11.937 -9.559 17.119 1.00 87.94 194 LYS A C 1
ATOM 1436 O O . LYS A 1 194 ? 12.511 -10.432 16.465 1.00 87.94 194 LYS A O 1
ATOM 1441 N N . ALA A 1 195 ? 10.988 -8.785 16.591 1.00 87.69 195 ALA A N 1
ATOM 1442 C CA . ALA A 1 195 ? 10.571 -8.857 15.191 1.00 87.69 195 ALA A CA 1
ATOM 1443 C C . ALA A 1 195 ? 11.690 -8.407 14.233 1.00 87.69 195 ALA A C 1
ATOM 1445 O O . ALA A 1 195 ? 11.960 -9.089 13.238 1.00 87.69 195 ALA A O 1
ATOM 1446 N N . TYR A 1 196 ? 12.386 -7.320 14.572 1.00 92.31 196 TYR A N 1
ATOM 1447 C CA . TYR A 1 196 ? 13.500 -6.765 13.805 1.00 92.31 196 TYR A CA 1
ATOM 1448 C C . TYR A 1 196 ? 14.721 -7.704 13.806 1.00 92.31 196 TYR A C 1
ATOM 1450 O O . TYR A 1 196 ? 15.273 -8.013 12.749 1.00 92.31 196 TYR A O 1
ATOM 1458 N N . ALA A 1 197 ? 15.077 -8.281 14.958 1.00 91.56 197 ALA A N 1
ATOM 1459 C CA . ALA A 1 197 ? 16.111 -9.314 15.061 1.00 91.56 197 ALA A CA 1
ATOM 1460 C C . ALA A 1 197 ? 15.767 -10.564 14.232 1.00 91.56 197 ALA A C 1
ATOM 1462 O O . ALA A 1 197 ? 16.622 -11.109 13.533 1.00 91.56 197 ALA A O 1
ATOM 1463 N N . ALA A 1 198 ? 14.502 -11.003 14.242 1.00 89.75 198 ALA A N 1
ATOM 1464 C CA . ALA A 1 198 ? 14.051 -12.116 13.409 1.00 89.75 198 ALA A CA 1
ATOM 1465 C C . ALA A 1 198 ? 14.101 -11.785 11.903 1.00 89.75 198 ALA A C 1
ATOM 1467 O O . ALA A 1 198 ? 14.331 -12.679 11.087 1.00 89.75 198 ALA A O 1
ATOM 1468 N N . MET A 1 199 ? 13.892 -10.522 11.523 1.00 92.62 199 MET A N 1
ATOM 1469 C CA . MET A 1 199 ? 14.039 -10.026 10.151 1.00 92.62 199 MET A CA 1
ATOM 1470 C C . MET A 1 199 ? 15.509 -10.055 9.702 1.00 92.62 199 MET A C 1
ATOM 1472 O O . MET A 1 199 ? 15.803 -10.692 8.686 1.00 92.62 199 MET A O 1
ATOM 1476 N N . ALA A 1 200 ? 16.432 -9.525 10.509 1.00 90.94 200 ALA A N 1
ATOM 1477 C CA . ALA A 1 200 ? 17.873 -9.602 10.258 1.00 90.94 200 ALA A CA 1
ATOM 1478 C C . ALA A 1 200 ? 18.371 -11.058 10.141 1.00 90.94 200 ALA A C 1
ATOM 1480 O O . ALA A 1 200 ? 19.028 -11.425 9.161 1.00 90.94 200 ALA A O 1
ATOM 1481 N N . ALA A 1 201 ? 17.962 -11.929 11.071 1.00 90.69 201 ALA A N 1
ATOM 1482 C CA . ALA A 1 201 ? 18.354 -13.338 11.085 1.00 90.69 201 ALA A CA 1
ATOM 1483 C C . ALA A 1 201 ? 17.880 -14.112 9.838 1.00 90.69 201 ALA A C 1
ATOM 1485 O O . ALA A 1 201 ? 18.606 -14.968 9.328 1.00 90.69 201 ALA A O 1
ATOM 1486 N N . ARG A 1 202 ? 16.700 -13.794 9.277 1.00 85.50 202 ARG A N 1
ATOM 1487 C CA . ARG A 1 202 ? 16.217 -14.399 8.013 1.00 85.50 202 ARG A CA 1
ATOM 1488 C C . ARG A 1 202 ? 17.099 -14.046 6.809 1.00 85.50 202 ARG A C 1
ATOM 1490 O O . ARG A 1 202 ? 17.187 -14.854 5.872 1.00 85.50 202 ARG A O 1
ATOM 1497 N N . ALA A 1 203 ? 17.753 -12.886 6.839 1.00 85.31 203 ALA A N 1
ATOM 1498 C CA . ALA A 1 203 ? 18.739 -12.459 5.849 1.00 85.31 203 ALA A CA 1
ATOM 1499 C C . ALA A 1 203 ? 20.161 -12.989 6.123 1.00 85.31 203 ALA A C 1
ATOM 1501 O O . ALA A 1 203 ? 21.003 -12.931 5.233 1.00 85.31 203 ALA A O 1
ATOM 1502 N N . GLY A 1 204 ? 20.414 -13.573 7.301 1.00 88.12 204 GLY A N 1
ATOM 1503 C CA . GLY A 1 204 ? 21.747 -14.017 7.723 1.00 88.12 204 GLY A CA 1
ATOM 1504 C C . GLY A 1 204 ? 22.592 -12.917 8.376 1.00 88.12 204 GLY A C 1
ATOM 1505 O O . GLY A 1 204 ? 23.805 -13.076 8.471 1.00 88.12 204 GLY A O 1
ATOM 1506 N N . SER A 1 205 ? 21.959 -11.826 8.816 1.00 91.12 205 SER A N 1
ATOM 1507 C CA . SER A 1 205 ? 22.583 -10.728 9.561 1.00 91.12 205 SER A CA 1
ATOM 1508 C C . SER A 1 205 ? 22.188 -10.767 11.044 1.00 91.12 205 SER A C 1
ATOM 1510 O O . SER A 1 205 ? 21.273 -11.498 11.434 1.00 91.12 205 SER A O 1
ATOM 1512 N N . THR A 1 206 ? 22.861 -9.973 11.873 1.00 93.88 206 THR A N 1
ATOM 1513 C CA . THR A 1 206 ? 22.505 -9.762 13.285 1.00 93.88 206 THR A CA 1
ATOM 1514 C C . THR A 1 206 ? 21.695 -8.468 13.450 1.00 93.88 206 THR A C 1
ATOM 1516 O O . THR A 1 206 ? 21.610 -7.669 12.514 1.00 93.88 206 THR A O 1
ATOM 1519 N N . ILE A 1 207 ? 21.057 -8.251 14.608 1.00 94.19 207 ILE A N 1
ATOM 1520 C CA . ILE A 1 207 ? 20.262 -7.028 14.839 1.00 94.19 207 ILE A CA 1
ATOM 1521 C C . ILE A 1 207 ? 21.150 -5.780 14.810 1.00 94.19 207 ILE A C 1
ATOM 1523 O O . ILE A 1 207 ? 20.802 -4.795 14.174 1.00 94.19 207 ILE A O 1
ATOM 1527 N N . GLU A 1 208 ? 22.328 -5.859 15.415 1.00 94.44 208 GLU A N 1
ATOM 1528 C CA . GLU A 1 208 ? 23.313 -4.785 15.524 1.00 94.44 208 GLU A CA 1
ATOM 1529 C C . GLU A 1 208 ? 23.815 -4.361 14.138 1.00 94.44 208 GLU A C 1
ATOM 1531 O O . GLU A 1 208 ? 23.851 -3.175 13.822 1.00 94.44 208 GLU A O 1
ATOM 1536 N N . ALA A 1 209 ? 24.114 -5.333 13.268 1.00 92.62 209 ALA A N 1
ATOM 1537 C CA . ALA A 1 209 ? 24.508 -5.078 11.885 1.00 92.62 209 ALA A CA 1
ATOM 1538 C C . ALA A 1 209 ? 23.348 -4.532 11.027 1.00 92.62 209 ALA A C 1
ATOM 1540 O O . ALA A 1 209 ? 23.567 -3.705 10.147 1.00 92.62 209 ALA A O 1
ATOM 1541 N N . ALA A 1 210 ? 22.107 -4.954 11.286 1.00 93.25 210 ALA A N 1
ATOM 1542 C CA . ALA A 1 210 ? 20.927 -4.417 10.605 1.00 93.25 210 ALA A CA 1
ATOM 1543 C C . ALA A 1 210 ? 20.587 -2.977 11.040 1.00 93.25 210 ALA A C 1
ATOM 1545 O O . ALA A 1 210 ? 20.083 -2.196 10.234 1.00 93.25 210 ALA A O 1
ATOM 1546 N N . VAL A 1 211 ? 20.854 -2.619 12.298 1.00 93.50 211 VAL A N 1
ATOM 1547 C CA . VAL A 1 211 ? 20.706 -1.248 12.812 1.00 93.50 211 VAL A CA 1
ATOM 1548 C C . VAL A 1 211 ? 21.840 -0.351 12.300 1.00 93.50 211 VAL A C 1
ATOM 1550 O O . VAL A 1 211 ? 21.557 0.738 11.808 1.00 93.50 211 VAL A O 1
ATOM 1553 N N . GLU A 1 212 ? 23.092 -0.829 12.290 1.00 94.12 212 GLU A N 1
ATOM 1554 C CA . GLU A 1 212 ? 24.230 -0.126 11.666 1.00 94.12 212 GLU A CA 1
ATOM 1555 C C . GLU A 1 212 ? 23.944 0.209 10.200 1.00 94.12 212 GLU A C 1
ATOM 1557 O O . GLU A 1 212 ? 24.105 1.353 9.770 1.00 94.12 212 GLU A O 1
ATOM 1562 N N . GLN A 1 213 ? 23.450 -0.775 9.447 1.00 92.25 213 GLN A N 1
ATOM 1563 C CA . GLN A 1 213 ? 23.102 -0.597 8.046 1.00 92.25 213 GLN A CA 1
ATOM 1564 C C . GLN A 1 213 ? 21.970 0.432 7.868 1.00 92.25 213 GLN A C 1
ATOM 1566 O O . GLN A 1 213 ? 22.063 1.271 6.968 1.00 92.25 213 GLN A O 1
ATOM 1571 N N . ARG A 1 214 ? 20.938 0.430 8.731 1.00 93.38 214 ARG A N 1
ATOM 1572 C CA . ARG A 1 214 ? 19.864 1.440 8.687 1.00 93.38 214 ARG A CA 1
ATOM 1573 C C . ARG A 1 214 ? 20.391 2.841 8.980 1.00 93.38 214 ARG A C 1
ATOM 1575 O O . ARG A 1 214 ? 20.119 3.749 8.198 1.00 93.38 214 ARG A O 1
ATOM 1582 N N . TYR A 1 215 ? 21.183 3.008 10.038 1.00 91.62 215 TYR A N 1
ATOM 1583 C CA . TYR A 1 215 ? 21.801 4.289 10.384 1.00 91.62 215 TYR A CA 1
ATOM 1584 C C . TYR A 1 215 ? 22.650 4.836 9.229 1.00 91.62 215 TYR A C 1
ATOM 1586 O O . TYR A 1 215 ? 22.548 6.011 8.872 1.00 91.62 215 TYR A O 1
ATOM 1594 N N . THR A 1 216 ? 23.455 3.978 8.598 1.00 91.44 216 THR A N 1
ATOM 1595 C CA . THR A 1 216 ? 24.277 4.332 7.433 1.00 91.44 216 THR A CA 1
ATOM 1596 C C . THR A 1 216 ? 23.412 4.746 6.233 1.00 91.44 216 THR A C 1
ATOM 1598 O O . THR A 1 216 ? 23.715 5.748 5.579 1.00 91.44 216 THR A O 1
ATOM 1601 N N . MET A 1 217 ? 22.296 4.053 5.973 1.00 90.38 217 MET A N 1
ATOM 1602 C CA . MET A 1 217 ? 21.326 4.430 4.934 1.00 90.38 217 MET A CA 1
ATOM 1603 C C . MET A 1 217 ? 20.665 5.787 5.217 1.00 90.38 217 MET A C 1
ATOM 1605 O O . MET A 1 217 ? 20.703 6.660 4.351 1.00 90.38 217 MET A O 1
ATOM 1609 N N . ALA A 1 218 ? 20.123 5.995 6.420 1.00 88.50 218 ALA A N 1
ATOM 1610 C CA . ALA A 1 218 ? 19.467 7.244 6.815 1.00 88.50 218 ALA A CA 1
ATOM 1611 C C . ALA A 1 218 ? 20.447 8.433 6.792 1.00 88.50 218 ALA A C 1
ATOM 1613 O O . ALA A 1 218 ? 20.157 9.478 6.208 1.00 88.50 218 ALA A O 1
ATOM 1614 N N . SER A 1 219 ? 21.666 8.239 7.312 1.00 88.69 219 SER A N 1
ATOM 1615 C CA . SER A 1 219 ? 22.758 9.226 7.264 1.00 88.69 219 SER A CA 1
ATOM 1616 C C . SER A 1 219 ? 23.101 9.632 5.833 1.00 88.69 219 SER A C 1
ATOM 1618 O O . SER A 1 219 ? 23.384 10.798 5.549 1.00 88.69 219 SER A O 1
ATOM 1620 N N . ARG A 1 220 ? 23.098 8.666 4.909 1.00 89.38 220 ARG A N 1
ATOM 1621 C CA . ARG A 1 220 ? 23.363 8.912 3.494 1.00 89.38 220 ARG A CA 1
ATOM 1622 C C . ARG A 1 220 ? 22.206 9.650 2.819 1.00 89.38 220 ARG A C 1
ATOM 1624 O O . ARG A 1 220 ? 22.477 10.621 2.119 1.00 89.38 220 ARG A O 1
ATOM 1631 N N . GLN A 1 221 ? 20.961 9.247 3.070 1.00 87.19 221 GLN A N 1
ATOM 1632 C CA . GLN A 1 221 ? 19.764 9.916 2.548 1.00 87.19 221 GLN A CA 1
ATOM 1633 C C . GLN A 1 221 ? 19.704 11.380 3.001 1.00 87.19 221 GLN A C 1
ATOM 1635 O O . GLN A 1 221 ? 19.578 12.268 2.161 1.00 87.19 221 GLN A O 1
ATOM 1640 N N . ALA A 1 222 ? 19.921 11.653 4.292 1.00 85.50 222 ALA A N 1
ATOM 1641 C CA . ALA A 1 222 ? 20.004 13.014 4.820 1.00 85.50 222 ALA A CA 1
ATOM 1642 C C . ALA A 1 222 ? 21.100 13.844 4.118 1.00 85.50 222 ALA A C 1
ATOM 1644 O O . ALA A 1 222 ? 20.847 14.963 3.679 1.00 85.50 222 ALA A O 1
ATOM 1645 N N . ARG A 1 223 ? 22.305 13.284 3.923 1.00 86.06 223 ARG A N 1
ATOM 1646 C CA . ARG A 1 223 ? 23.401 13.953 3.190 1.00 86.06 223 ARG A CA 1
ATOM 1647 C C . ARG A 1 223 ? 23.080 14.197 1.711 1.00 86.06 223 ARG A C 1
ATOM 1649 O O . ARG A 1 223 ? 23.533 15.197 1.158 1.00 86.06 223 ARG A O 1
ATOM 1656 N N . GLU A 1 224 ? 22.375 13.284 1.049 1.00 85.25 224 GLU A N 1
ATOM 1657 C CA . GLU A 1 224 ? 21.993 13.412 -0.363 1.00 85.25 224 GLU A CA 1
ATOM 1658 C C . GLU A 1 224 ? 20.887 14.468 -0.540 1.00 85.25 224 GLU A C 1
ATOM 1660 O O . GLU A 1 224 ? 21.041 15.347 -1.388 1.00 85.25 224 GLU A O 1
ATOM 1665 N N . MET A 1 225 ? 19.861 14.487 0.318 1.00 80.25 225 MET A N 1
ATOM 1666 C CA . MET A 1 225 ? 18.830 15.538 0.326 1.00 80.25 225 MET A CA 1
ATOM 1667 C C . MET A 1 225 ? 19.410 16.926 0.622 1.00 80.25 225 MET A C 1
ATOM 1669 O O . MET A 1 225 ? 19.108 17.872 -0.104 1.00 80.25 225 MET A O 1
ATOM 1673 N N . SER A 1 226 ? 20.307 17.056 1.610 1.00 81.00 226 SER A N 1
ATOM 1674 C CA . SER A 1 226 ? 20.980 18.333 1.899 1.00 81.00 226 SER A CA 1
ATOM 1675 C C . SER A 1 226 ? 21.739 18.875 0.685 1.00 81.00 226 SER A C 1
ATOM 1677 O O . SER A 1 226 ? 21.621 20.055 0.367 1.00 81.00 226 SER A O 1
ATOM 1679 N N . LYS A 1 227 ? 22.455 18.015 -0.053 1.00 80.38 227 LYS A N 1
ATOM 1680 C CA . LYS A 1 227 ? 23.149 18.412 -1.293 1.00 80.38 227 LYS A CA 1
ATOM 1681 C C . LYS A 1 227 ? 22.184 18.791 -2.411 1.00 80.38 227 LYS A C 1
ATOM 1683 O O . LYS A 1 227 ? 22.457 19.735 -3.146 1.00 80.38 227 LYS A O 1
ATOM 1688 N N . HIS A 1 228 ? 21.077 18.065 -2.565 1.00 73.12 228 HIS A N 1
ATOM 1689 C CA . HIS A 1 228 ? 20.053 18.415 -3.549 1.00 73.12 228 HIS A CA 1
ATOM 1690 C C . HIS A 1 228 ? 19.452 19.795 -3.259 1.00 73.12 228 HIS A C 1
ATOM 1692 O O . HIS A 1 228 ? 19.318 20.589 -4.189 1.00 73.12 228 HIS A O 1
ATOM 1698 N N . ARG A 1 229 ? 19.205 20.118 -1.982 1.00 68.62 229 ARG A N 1
ATOM 1699 C CA . ARG A 1 229 ? 18.785 21.454 -1.545 1.00 68.62 229 ARG A CA 1
ATOM 1700 C C . ARG A 1 229 ? 19.843 22.521 -1.836 1.00 68.62 229 ARG A C 1
ATOM 1702 O O . ARG A 1 229 ? 19.514 23.514 -2.467 1.00 68.62 229 ARG A O 1
ATOM 1709 N N . GLU A 1 230 ? 21.112 22.301 -1.481 1.00 69.12 230 GLU A N 1
ATOM 1710 C CA . GLU A 1 230 ? 22.208 23.242 -1.792 1.00 69.12 230 GLU A CA 1
ATOM 1711 C C . GLU A 1 230 ? 22.339 23.527 -3.301 1.00 69.12 230 GLU A C 1
ATOM 1713 O O . GLU A 1 230 ? 22.546 24.672 -3.707 1.00 69.12 230 GLU A O 1
ATOM 1718 N N . VAL A 1 231 ? 22.199 22.497 -4.144 1.00 70.25 231 VAL A N 1
ATOM 1719 C CA . VAL A 1 231 ? 22.246 22.628 -5.610 1.00 70.25 231 VAL A CA 1
ATOM 1720 C C . VAL A 1 231 ? 21.009 23.348 -6.151 1.00 70.25 231 VAL A C 1
ATOM 1722 O O . VAL A 1 231 ? 21.141 24.171 -7.056 1.00 70.25 231 VAL A O 1
ATOM 1725 N N . GLN A 1 232 ? 19.822 23.077 -5.604 1.00 58.78 232 GLN A N 1
ATOM 1726 C CA . GLN A 1 232 ? 18.588 23.755 -5.996 1.00 58.78 232 GLN A CA 1
ATOM 1727 C C . GLN A 1 232 ? 18.607 25.235 -5.585 1.00 58.78 232 GLN A C 1
ATOM 1729 O O . GLN A 1 232 ? 18.408 26.096 -6.439 1.00 58.78 232 GLN A O 1
ATOM 1734 N N . ASP A 1 233 ? 18.951 25.538 -4.331 1.00 60.41 233 ASP A N 1
ATOM 1735 C CA . ASP A 1 233 ? 19.105 26.903 -3.812 1.00 60.41 233 ASP A CA 1
ATOM 1736 C C . ASP A 1 233 ? 20.183 27.688 -4.590 1.00 60.41 233 ASP A C 1
ATOM 1738 O O . ASP A 1 233 ? 20.075 28.905 -4.757 1.00 60.41 233 ASP A O 1
ATOM 1742 N N . GLY A 1 234 ? 21.228 27.010 -5.081 1.00 60.31 234 GLY A N 1
ATOM 1743 C CA . GLY A 1 234 ? 22.247 27.591 -5.960 1.00 60.31 234 GLY A CA 1
ATOM 1744 C C . GLY A 1 234 ? 21.729 27.895 -7.370 1.00 60.31 234 GLY A C 1
ATOM 1745 O O . GLY A 1 234 ? 21.882 29.016 -7.855 1.00 60.31 234 GLY A O 1
ATOM 1746 N N . ALA A 1 235 ? 21.071 26.927 -8.013 1.00 58.09 235 ALA A N 1
ATOM 1747 C CA . ALA A 1 235 ? 20.535 27.071 -9.369 1.00 58.09 235 ALA A CA 1
ATOM 1748 C C . ALA A 1 235 ? 19.348 28.051 -9.451 1.00 58.09 235 ALA A C 1
ATOM 1750 O O . ALA A 1 235 ? 19.149 28.700 -10.481 1.00 58.09 235 ALA A O 1
ATOM 1751 N N . GLU A 1 236 ? 18.557 28.180 -8.383 1.00 51.22 236 GLU A N 1
ATOM 1752 C CA . GLU A 1 236 ? 17.503 29.194 -8.281 1.00 51.22 236 GLU A CA 1
ATOM 1753 C C . GLU A 1 236 ? 18.112 30.605 -8.145 1.00 51.22 236 GLU A C 1
ATOM 1755 O O . GLU A 1 236 ? 17.701 31.501 -8.882 1.00 51.22 236 GLU A O 1
ATOM 1760 N N . LYS A 1 237 ? 19.178 30.793 -7.349 1.00 55.75 237 LYS A N 1
ATOM 1761 C CA . LYS A 1 237 ? 19.909 32.078 -7.254 1.00 55.75 237 LYS A CA 1
ATOM 1762 C C . LYS A 1 237 ? 20.581 32.506 -8.560 1.00 55.75 237 LYS A C 1
ATOM 1764 O O . LYS A 1 237 ? 20.580 33.693 -8.885 1.00 55.75 237 LYS A O 1
ATOM 1769 N N . GLU A 1 238 ? 21.137 31.570 -9.331 1.00 54.88 238 GLU A N 1
ATOM 1770 C CA . GLU A 1 238 ? 21.671 31.888 -10.664 1.00 54.88 238 GLU A CA 1
ATOM 1771 C C . GLU A 1 238 ? 20.548 32.366 -11.606 1.00 54.88 238 GLU A C 1
ATOM 1773 O O . GLU A 1 238 ? 20.694 33.408 -12.249 1.00 54.88 238 GLU A O 1
ATOM 1778 N N . LYS A 1 239 ? 19.379 31.707 -11.601 1.00 53.06 239 LYS A N 1
ATOM 1779 C CA . LYS A 1 239 ? 18.205 32.130 -12.390 1.00 53.06 239 LYS A CA 1
ATOM 1780 C C . LYS A 1 239 ? 17.607 33.468 -11.95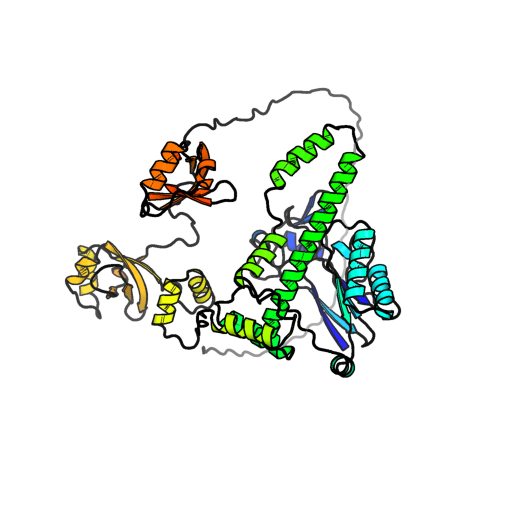0 1.00 53.06 239 LYS A C 1
ATOM 1782 O O . LYS A 1 239 ? 17.130 34.210 -12.811 1.00 53.06 239 LYS A O 1
ATOM 1787 N N . GLU A 1 240 ? 17.619 33.790 -10.659 1.00 51.81 240 GLU A N 1
ATOM 1788 C CA . GLU A 1 240 ? 17.231 35.119 -10.161 1.00 51.81 240 GLU A CA 1
ATOM 1789 C C . GLU A 1 240 ? 18.197 36.206 -10.655 1.00 51.81 240 GLU A C 1
ATOM 1791 O O . GLU A 1 240 ? 17.763 37.300 -11.011 1.00 51.81 240 GLU A O 1
ATOM 1796 N N . SER A 1 241 ? 19.496 35.895 -10.756 1.00 52.12 241 SER A N 1
ATOM 1797 C CA . SER A 1 241 ? 20.506 36.837 -11.256 1.00 52.12 241 SER A CA 1
ATOM 1798 C C . SER A 1 241 ? 20.412 37.111 -12.766 1.00 52.12 241 SER A C 1
ATOM 1800 O O . SER A 1 241 ? 20.743 38.213 -13.208 1.00 52.12 241 SER A O 1
ATOM 1802 N N . GLU A 1 242 ? 19.928 36.148 -13.560 1.00 51.56 242 GLU A N 1
ATOM 1803 C CA . GLU A 1 242 ? 19.745 36.309 -15.011 1.00 51.56 242 GLU A CA 1
ATOM 1804 C C . GLU A 1 242 ? 18.416 36.994 -15.385 1.00 51.56 242 GLU A C 1
ATOM 1806 O O . GLU A 1 242 ? 18.361 37.740 -16.365 1.00 51.56 242 GLU A O 1
ATOM 1811 N N . ASN A 1 243 ? 17.346 36.802 -14.605 1.00 52.66 243 ASN A N 1
ATOM 1812 C CA . ASN A 1 243 ? 16.003 37.318 -14.912 1.00 52.66 243 ASN A CA 1
ATOM 1813 C C . ASN A 1 243 ? 15.704 38.666 -14.228 1.00 52.66 243 ASN A C 1
ATOM 1815 O O . ASN A 1 243 ? 14.687 38.818 -13.553 1.00 52.66 243 ASN A O 1
ATOM 1819 N N . GLY A 1 244 ? 16.582 39.657 -14.421 1.00 48.69 244 GLY A N 1
ATOM 1820 C CA . GLY A 1 244 ? 16.545 40.982 -13.776 1.00 48.69 244 GLY A CA 1
ATOM 1821 C C . GLY A 1 244 ? 15.391 41.925 -14.170 1.00 48.69 244 GLY A C 1
ATOM 1822 O O . GLY A 1 244 ? 15.635 43.087 -14.494 1.00 48.69 244 GLY A O 1
ATOM 1823 N N . ALA A 1 245 ? 14.144 41.450 -14.147 1.00 47.81 245 ALA A N 1
ATOM 1824 C CA . ALA A 1 245 ? 12.926 42.245 -14.286 1.00 47.81 245 ALA A CA 1
ATOM 1825 C C . ALA A 1 245 ? 11.844 41.727 -13.319 1.00 47.81 245 ALA A C 1
ATOM 1827 O O . ALA A 1 245 ? 11.221 40.692 -13.557 1.00 47.81 245 ALA A O 1
ATOM 1828 N N . GLU A 1 246 ? 11.613 42.460 -12.227 1.00 53.59 246 GLU A N 1
ATOM 1829 C CA . GLU A 1 246 ? 10.629 42.109 -11.197 1.00 53.59 246 GLU A CA 1
ATOM 1830 C C . GLU A 1 246 ? 9.195 42.150 -11.751 1.00 53.59 246 GLU A C 1
ATOM 1832 O O . GLU A 1 246 ? 8.599 43.211 -11.942 1.00 53.59 246 GLU A O 1
ATOM 1837 N N . SER A 1 247 ? 8.619 40.973 -11.996 1.00 54.88 247 SER A N 1
ATOM 1838 C CA . SER A 1 247 ? 7.188 40.821 -12.256 1.00 54.88 247 SER A CA 1
ATOM 1839 C C . SER A 1 247 ? 6.418 40.720 -10.938 1.00 54.88 247 SER A C 1
ATOM 1841 O O . SER A 1 247 ? 6.872 40.076 -9.990 1.00 54.88 247 SER A O 1
ATOM 1843 N N . LEU A 1 248 ? 5.197 41.265 -10.902 1.00 52.12 248 LEU A N 1
ATOM 1844 C CA . LEU A 1 248 ? 4.243 41.044 -9.804 1.00 52.12 248 LEU A CA 1
ATOM 1845 C C . LEU A 1 248 ? 4.002 39.550 -9.535 1.00 52.12 248 LEU A C 1
ATOM 1847 O O . LEU A 1 248 ? 3.784 39.168 -8.389 1.00 52.12 248 LEU A O 1
ATOM 1851 N N . ALA A 1 249 ? 4.103 38.700 -10.564 1.00 50.16 249 ALA A N 1
ATOM 1852 C CA . ALA A 1 249 ? 4.043 37.251 -10.399 1.00 50.16 249 ALA A CA 1
ATOM 1853 C C . ALA A 1 249 ? 5.200 36.730 -9.531 1.00 50.16 249 ALA A C 1
ATOM 1855 O O . ALA A 1 249 ? 4.953 35.971 -8.602 1.00 50.16 249 ALA A O 1
ATOM 1856 N N . THR A 1 250 ? 6.435 37.186 -9.776 1.00 52.59 250 THR A N 1
ATOM 1857 C CA . THR A 1 250 ? 7.621 36.832 -8.978 1.00 52.59 250 THR A CA 1
ATOM 1858 C C . THR A 1 250 ? 7.463 37.291 -7.531 1.00 52.59 250 THR A C 1
ATOM 1860 O O . THR A 1 250 ? 7.721 36.516 -6.619 1.00 52.59 250 THR A O 1
ATOM 1863 N N . MET A 1 251 ? 6.973 38.517 -7.320 1.00 50.69 251 MET A N 1
ATOM 1864 C CA . MET A 1 251 ? 6.781 39.099 -5.986 1.00 50.69 251 MET A CA 1
ATOM 1865 C C . MET A 1 251 ? 5.682 38.384 -5.180 1.00 50.69 251 MET A C 1
ATOM 1867 O O . MET A 1 251 ? 5.829 38.186 -3.976 1.00 50.69 251 MET A O 1
ATOM 1871 N N . LEU A 1 252 ? 4.603 37.937 -5.831 1.00 51.06 252 LEU A N 1
ATOM 1872 C CA . LEU A 1 252 ? 3.572 37.110 -5.195 1.00 51.06 252 LEU A CA 1
ATOM 1873 C C . LEU A 1 252 ? 4.076 35.686 -4.903 1.00 51.06 252 LEU A C 1
ATOM 1875 O O . LEU A 1 252 ? 3.737 35.123 -3.863 1.00 51.06 252 LEU A O 1
ATOM 1879 N N . TRP A 1 253 ? 4.914 35.120 -5.777 1.00 44.53 253 TRP A N 1
ATOM 1880 C CA . TRP A 1 253 ? 5.515 33.795 -5.581 1.00 44.53 253 TRP A CA 1
ATOM 1881 C C . TRP A 1 253 ? 6.501 33.782 -4.406 1.00 44.53 253 TRP A C 1
ATOM 1883 O O . TRP A 1 253 ? 6.401 32.919 -3.536 1.00 44.53 253 TRP A O 1
ATOM 1893 N N . THR A 1 254 ? 7.404 34.767 -4.321 1.00 45.62 254 THR A N 1
ATOM 1894 C CA . THR A 1 254 ? 8.360 34.890 -3.206 1.00 45.62 254 THR A CA 1
ATOM 1895 C C . THR A 1 254 ? 7.668 35.221 -1.885 1.00 45.62 254 THR A C 1
ATOM 1897 O O . THR A 1 254 ? 8.039 34.655 -0.860 1.00 45.62 254 THR A O 1
ATOM 1900 N N . THR A 1 255 ? 6.621 36.054 -1.898 1.00 44.31 255 THR A N 1
ATOM 1901 C CA . THR A 1 255 ? 5.826 36.357 -0.691 1.00 44.31 255 THR A CA 1
ATOM 1902 C C . THR A 1 255 ? 5.123 35.113 -0.141 1.00 44.31 255 THR A C 1
ATOM 1904 O O . THR A 1 255 ? 5.122 34.905 1.069 1.00 44.31 255 THR A O 1
ATOM 1907 N N . ARG A 1 256 ? 4.582 34.249 -1.014 1.00 41.59 256 ARG A N 1
ATOM 1908 C CA . ARG A 1 256 ? 3.949 32.982 -0.608 1.00 41.59 256 ARG A CA 1
ATOM 1909 C C . ARG A 1 256 ? 4.976 31.981 -0.067 1.00 41.59 256 ARG A C 1
ATOM 1911 O O . ARG A 1 256 ? 4.774 31.424 1.007 1.00 41.59 256 ARG A O 1
ATOM 1918 N N . ARG A 1 257 ? 6.122 31.832 -0.745 1.00 43.94 257 ARG A N 1
ATOM 1919 C CA . ARG A 1 257 ? 7.224 30.955 -0.299 1.00 43.94 257 ARG A CA 1
ATOM 1920 C C . ARG A 1 257 ? 7.854 31.410 1.021 1.00 43.94 257 ARG A C 1
ATOM 1922 O O . ARG A 1 257 ? 8.276 30.570 1.806 1.00 43.94 257 ARG A O 1
ATOM 1929 N N . GLY A 1 258 ? 7.876 32.717 1.293 1.00 37.25 258 GLY A N 1
ATOM 1930 C CA . GLY A 1 258 ? 8.364 33.288 2.553 1.00 37.25 258 GLY A CA 1
ATOM 1931 C C . GLY A 1 258 ? 7.565 32.872 3.795 1.00 37.25 258 GLY A C 1
ATOM 1932 O O . GLY A 1 258 ? 8.062 33.051 4.902 1.00 37.25 258 GLY A O 1
ATOM 1933 N N . GLN A 1 259 ? 6.367 32.297 3.630 1.00 39.91 259 GLN A N 1
ATOM 1934 C CA . GLN A 1 259 ? 5.601 31.672 4.718 1.00 39.91 259 GLN A CA 1
ATOM 1935 C C . GLN A 1 259 ? 5.761 30.140 4.780 1.00 39.91 259 GLN A C 1
ATOM 1937 O O . GLN A 1 259 ? 5.462 29.547 5.810 1.00 39.91 259 GLN A O 1
ATOM 1942 N N . GLU A 1 260 ? 6.259 29.497 3.718 1.00 37.72 260 GLU A N 1
ATOM 1943 C CA . GLU A 1 260 ? 6.493 28.041 3.647 1.00 37.72 260 GLU A CA 1
ATOM 1944 C C . GLU A 1 260 ? 7.944 27.653 4.008 1.00 37.72 260 GLU A C 1
ATOM 1946 O O . GLU A 1 260 ? 8.220 26.507 4.361 1.00 37.72 260 GLU A O 1
ATOM 1951 N N . GLN A 1 261 ? 8.894 28.595 3.958 1.00 36.12 261 GLN A N 1
ATOM 1952 C CA . GLN A 1 261 ? 10.329 28.303 4.106 1.00 36.12 261 GLN A CA 1
ATOM 1953 C C . GLN A 1 261 ? 10.783 27.910 5.528 1.00 36.12 261 GLN A C 1
ATOM 1955 O O . GLN A 1 261 ? 11.885 27.375 5.668 1.00 36.12 261 GLN A O 1
ATOM 1960 N N . ASP A 1 262 ? 9.940 28.131 6.544 1.00 38.59 262 ASP A N 1
ATOM 1961 C CA . ASP A 1 262 ? 10.172 27.710 7.937 1.00 38.59 262 ASP A CA 1
ATOM 1962 C C . ASP A 1 262 ? 9.520 26.357 8.296 1.00 38.59 262 ASP A C 1
ATOM 1964 O O . ASP A 1 262 ? 9.831 25.791 9.347 1.00 38.59 262 ASP A O 1
ATOM 1968 N N . SER A 1 263 ? 8.677 25.774 7.430 1.00 46.94 263 SER A N 1
ATOM 1969 C CA . SER A 1 263 ? 8.279 24.369 7.597 1.00 46.94 263 SER A CA 1
ATOM 1970 C C . SER A 1 263 ? 9.393 23.459 7.084 1.00 46.94 263 SER A C 1
ATOM 1972 O O . SER A 1 263 ? 9.732 23.472 5.900 1.00 46.94 263 SER A O 1
ATOM 1974 N N . GLN A 1 264 ? 9.995 22.677 7.983 1.00 54.09 264 GLN A N 1
ATOM 1975 C CA . GLN A 1 264 ? 10.949 21.639 7.595 1.00 54.09 264 GLN A CA 1
ATOM 1976 C C . GLN A 1 264 ? 10.251 20.623 6.681 1.00 54.09 264 GLN A C 1
ATOM 1978 O O . GLN A 1 264 ? 9.135 20.206 6.977 1.00 54.09 264 GLN A O 1
ATOM 1983 N N . ASP A 1 265 ? 10.922 20.211 5.600 1.00 67.38 265 ASP A N 1
ATOM 1984 C CA . ASP A 1 265 ? 10.463 19.114 4.739 1.00 67.38 265 ASP A CA 1
ATOM 1985 C C . ASP A 1 265 ? 10.147 17.884 5.618 1.00 67.38 265 ASP A C 1
ATOM 1987 O O . ASP A 1 265 ? 11.062 17.405 6.303 1.00 67.38 265 ASP A O 1
ATOM 1991 N N . PRO A 1 266 ? 8.894 17.381 5.636 1.00 74.69 266 PRO A N 1
ATOM 1992 C CA . PRO A 1 266 ? 8.487 16.296 6.525 1.00 74.69 266 PRO A CA 1
ATOM 1993 C C . PRO A 1 266 ? 9.370 15.050 6.412 1.00 74.69 266 PRO A C 1
ATOM 1995 O O . PRO A 1 266 ? 9.757 14.485 7.432 1.00 74.69 266 PRO A O 1
ATOM 1998 N N . ALA A 1 267 ? 9.788 14.671 5.199 1.00 73.00 267 ALA A N 1
ATOM 1999 C CA . ALA A 1 267 ? 10.636 13.494 4.986 1.00 73.00 267 ALA A CA 1
ATOM 2000 C C . ALA A 1 267 ? 12.061 13.698 5.533 1.00 73.00 267 ALA A C 1
ATOM 2002 O O . ALA A 1 267 ? 12.725 12.760 5.984 1.00 73.00 267 ALA A O 1
ATOM 2003 N N . MET A 1 268 ? 12.540 14.943 5.520 1.00 77.62 268 MET A N 1
ATOM 2004 C CA . MET A 1 268 ? 13.817 15.327 6.116 1.00 77.62 268 MET A CA 1
ATOM 2005 C C . MET A 1 268 ? 13.710 15.349 7.649 1.00 77.62 268 MET A C 1
ATOM 2007 O O . MET A 1 268 ? 14.611 14.857 8.331 1.00 77.62 268 MET A O 1
ATOM 2011 N N . ALA A 1 269 ? 12.600 15.858 8.193 1.00 78.38 269 ALA A N 1
ATOM 2012 C CA . ALA A 1 269 ? 12.325 15.872 9.628 1.00 78.38 269 ALA A CA 1
ATOM 2013 C C . ALA A 1 269 ? 12.215 14.448 10.205 1.00 78.38 269 ALA A C 1
ATOM 2015 O O . ALA A 1 269 ? 12.825 14.167 11.235 1.00 78.38 269 ALA A O 1
ATOM 2016 N N . GLU A 1 270 ? 11.540 13.525 9.511 1.00 81.56 270 GLU A N 1
ATOM 2017 C CA . GLU A 1 270 ? 11.494 12.096 9.863 1.00 81.56 270 GLU A CA 1
ATOM 2018 C C . GLU A 1 270 ? 12.891 11.459 9.896 1.00 81.56 270 GLU A C 1
ATOM 2020 O O . GLU A 1 270 ? 13.253 10.791 10.867 1.00 81.56 270 GLU A O 1
ATOM 2025 N N . LEU A 1 271 ? 13.716 11.701 8.871 1.00 82.88 271 LEU A N 1
ATOM 2026 C CA . LEU A 1 271 ? 15.081 11.167 8.814 1.00 82.88 271 LEU A CA 1
ATOM 2027 C C . LEU A 1 271 ? 16.005 11.775 9.881 1.00 82.88 271 LEU A C 1
ATOM 2029 O O . LEU A 1 271 ? 16.876 11.074 10.397 1.00 82.88 271 LEU A O 1
ATOM 2033 N N . GLN A 1 272 ? 15.815 13.041 10.262 1.00 83.19 272 GLN A N 1
ATOM 2034 C CA . GLN A 1 272 ? 16.503 13.614 11.424 1.00 83.19 272 GLN A CA 1
ATOM 2035 C C . GLN A 1 272 ? 16.008 13.007 12.737 1.00 83.19 272 GLN A C 1
ATOM 2037 O O . GLN A 1 272 ? 16.835 12.660 13.577 1.00 83.19 272 GLN A O 1
ATOM 2042 N N . ALA A 1 273 ? 14.696 12.832 12.908 1.00 83.81 273 ALA A N 1
ATOM 2043 C CA . ALA A 1 273 ? 14.114 12.223 14.099 1.00 83.81 273 ALA A CA 1
ATOM 2044 C C . ALA A 1 273 ? 14.597 10.777 14.301 1.00 83.81 273 ALA A C 1
ATOM 2046 O O . ALA A 1 273 ? 14.870 10.386 15.433 1.00 83.81 273 ALA A O 1
ATOM 2047 N N . GLU A 1 274 ? 14.775 10.003 13.226 1.00 86.88 274 GLU A N 1
ATOM 2048 C CA . GLU A 1 274 ? 15.413 8.684 13.295 1.00 86.88 274 GLU A CA 1
ATOM 2049 C C . GLU A 1 274 ? 16.893 8.781 13.695 1.00 86.88 274 GLU A C 1
ATOM 2051 O O . GLU A 1 274 ? 17.333 8.064 14.591 1.00 86.88 274 GLU A O 1
ATOM 2056 N N . LEU A 1 275 ? 17.677 9.669 13.072 1.00 85.56 275 LEU A N 1
ATOM 2057 C CA . LEU A 1 275 ? 19.110 9.790 13.373 1.00 85.56 275 LEU A CA 1
ATOM 2058 C C . LEU A 1 275 ? 19.382 10.263 14.811 1.00 85.56 275 LEU A C 1
ATOM 2060 O O . LEU A 1 275 ? 20.346 9.802 15.421 1.00 85.56 275 LEU A O 1
ATOM 2064 N N . ILE A 1 276 ? 18.520 11.120 15.368 1.00 84.81 276 ILE A N 1
ATOM 2065 C CA . ILE A 1 276 ? 18.596 11.615 16.754 1.00 84.81 276 ILE A CA 1
ATOM 2066 C C . ILE A 1 276 ? 18.441 10.485 17.788 1.00 84.81 276 ILE A C 1
ATOM 2068 O O . ILE A 1 276 ? 18.990 10.592 18.883 1.00 84.81 276 ILE A O 1
ATOM 2072 N N . GLN A 1 277 ? 17.761 9.378 17.458 1.00 82.38 277 GLN A N 1
ATOM 2073 C CA . GLN A 1 277 ? 17.616 8.236 18.377 1.00 82.38 277 GLN A CA 1
ATOM 2074 C C . GLN A 1 277 ? 18.955 7.557 18.698 1.00 82.38 277 GLN A C 1
ATOM 2076 O O . GLN A 1 277 ? 19.080 6.914 19.736 1.00 82.38 277 GLN A O 1
ATOM 2081 N N . PHE A 1 278 ? 19.969 7.716 17.843 1.00 83.25 278 PHE A N 1
ATOM 2082 C CA . PHE A 1 278 ? 21.297 7.120 18.011 1.00 83.25 278 PHE A CA 1
ATOM 2083 C C . PHE A 1 278 ? 22.285 8.033 18.762 1.00 83.25 278 PHE A C 1
ATOM 2085 O O . PHE A 1 278 ? 23.499 7.878 18.614 1.00 83.25 278 PHE A O 1
ATOM 2092 N N . ASP A 1 279 ? 21.788 8.992 19.549 1.00 79.00 279 ASP A N 1
ATOM 2093 C CA . ASP A 1 279 ? 22.569 10.005 20.272 1.00 79.00 279 ASP A CA 1
ATOM 2094 C C . ASP A 1 279 ? 23.501 10.809 19.339 1.00 79.00 279 ASP A C 1
ATOM 2096 O O . ASP A 1 279 ? 23.045 11.582 18.498 1.00 79.00 279 ASP A O 1
ATOM 2100 N N . SER A 1 280 ? 24.822 10.645 19.475 1.00 76.31 280 SER A N 1
ATOM 2101 C CA . SER A 1 280 ? 25.828 11.238 18.582 1.00 76.31 280 SER A CA 1
ATOM 2102 C C . SER A 1 280 ? 26.283 10.301 17.454 1.00 76.31 280 SER A C 1
ATOM 2104 O O . SER A 1 280 ? 27.187 10.656 16.698 1.00 76.31 280 SER A O 1
ATOM 2106 N N . GLY A 1 281 ? 25.699 9.105 17.363 1.00 82.69 281 GLY A N 1
ATOM 2107 C CA . GLY A 1 281 ? 26.062 8.059 16.414 1.00 82.69 281 GLY A CA 1
ATOM 2108 C C . GLY A 1 281 ? 27.410 7.374 16.700 1.00 82.69 281 GLY A C 1
ATOM 2109 O O . GLY A 1 281 ? 28.142 7.756 17.623 1.00 82.69 281 GLY A O 1
ATOM 2110 N N . PRO A 1 282 ? 27.770 6.355 15.895 1.00 88.00 282 PRO A N 1
ATOM 2111 C CA . PRO A 1 282 ? 29.094 5.745 15.932 1.00 88.00 282 PRO A CA 1
ATOM 2112 C C . PRO A 1 282 ? 30.170 6.779 15.547 1.00 88.00 282 PRO A C 1
ATOM 2114 O O . PRO A 1 282 ? 29.944 7.576 14.634 1.00 88.00 282 PRO A O 1
ATOM 2117 N N . PRO A 1 283 ? 31.368 6.747 16.161 1.00 86.50 283 PRO A N 1
ATOM 2118 C CA . PRO A 1 283 ? 32.455 7.656 15.801 1.00 86.50 283 PRO A CA 1
ATOM 2119 C C . PRO A 1 283 ? 32.806 7.612 14.305 1.00 86.50 283 PRO A C 1
ATOM 2121 O O . PRO A 1 283 ? 32.991 6.530 13.748 1.00 86.50 283 PRO A O 1
ATOM 2124 N N . ASP A 1 284 ? 33.013 8.779 13.682 1.00 81.94 284 ASP A N 1
ATOM 2125 C CA . ASP A 1 284 ? 33.376 8.926 12.253 1.00 81.94 284 ASP A CA 1
ATOM 2126 C C . ASP A 1 284 ? 34.656 8.170 11.838 1.00 81.94 284 ASP A C 1
ATOM 2128 O O . ASP A 1 284 ? 34.921 7.965 10.654 1.00 81.94 284 ASP A O 1
ATOM 2132 N N . THR A 1 285 ? 35.477 7.752 12.805 1.00 85.81 285 THR A N 1
ATOM 2133 C CA . THR A 1 285 ? 36.671 6.926 12.583 1.00 85.81 285 THR A CA 1
ATOM 2134 C C . THR A 1 285 ? 36.360 5.449 12.319 1.00 85.81 285 THR A C 1
ATOM 2136 O O . THR A 1 285 ? 37.252 4.725 11.873 1.00 85.81 285 THR A O 1
ATOM 2139 N N . LEU A 1 286 ? 35.133 4.986 12.585 1.00 87.81 286 LEU A N 1
ATOM 2140 C CA . LEU A 1 286 ? 34.705 3.603 12.375 1.00 87.81 286 LEU A CA 1
ATOM 2141 C C . LEU A 1 286 ? 34.078 3.434 10.985 1.00 87.81 286 LEU A C 1
ATOM 2143 O O . LEU A 1 286 ? 33.042 4.025 10.668 1.00 87.81 286 LEU A O 1
ATOM 2147 N N . ALA A 1 287 ? 34.700 2.592 10.159 1.00 87.31 287 ALA A N 1
ATOM 2148 C CA . ALA A 1 287 ? 34.243 2.328 8.798 1.00 87.31 287 ALA A CA 1
ATOM 2149 C C . ALA A 1 287 ? 32.864 1.642 8.770 1.00 87.31 287 ALA A C 1
ATOM 2151 O O . ALA A 1 287 ? 32.555 0.807 9.618 1.00 87.31 287 ALA A O 1
ATOM 2152 N N . GLU A 1 288 ? 32.047 1.985 7.773 1.00 88.81 288 GLU A N 1
ATOM 2153 C CA . GLU A 1 288 ? 30.730 1.379 7.521 1.00 88.81 288 GLU A CA 1
ATOM 2154 C C . GLU A 1 288 ? 30.842 -0.155 7.435 1.00 88.81 288 GLU A C 1
ATOM 2156 O O . GLU A 1 288 ? 31.738 -0.686 6.772 1.00 88.81 288 GLU A O 1
ATOM 2161 N N . GLY A 1 289 ? 29.975 -0.871 8.158 1.00 86.12 289 GLY A N 1
ATOM 2162 C CA . GLY A 1 289 ? 30.016 -2.334 8.268 1.00 86.12 289 GLY A CA 1
ATOM 2163 C C . GLY A 1 289 ? 31.254 -2.947 8.953 1.00 86.12 289 GLY A C 1
ATOM 2164 O O . GLY A 1 289 ? 31.434 -4.165 8.868 1.00 86.12 289 GLY A O 1
ATOM 2165 N N . SER A 1 290 ? 32.128 -2.170 9.613 1.00 90.38 290 SER A N 1
ATOM 2166 C CA . SER A 1 290 ? 33.260 -2.738 10.368 1.00 90.38 290 SER A CA 1
ATOM 2167 C C . SER A 1 290 ? 32.799 -3.453 11.644 1.00 90.38 290 SER A C 1
ATOM 2169 O O . SER A 1 290 ? 31.757 -3.132 12.218 1.00 90.38 290 SER A O 1
ATOM 2171 N N . VAL A 1 291 ? 33.592 -4.417 12.124 1.00 90.94 291 VAL A N 1
ATOM 2172 C CA . VAL A 1 291 ? 33.274 -5.181 13.347 1.00 90.94 291 VAL A CA 1
ATOM 2173 C C . VAL A 1 291 ? 33.196 -4.253 14.562 1.00 90.94 291 VAL A C 1
ATOM 2175 O O . VAL A 1 291 ? 32.327 -4.415 15.412 1.00 90.94 291 VAL A O 1
ATOM 2178 N N . GLU A 1 292 ? 34.065 -3.247 14.614 1.00 90.38 292 GLU A N 1
ATOM 2179 C CA . GLU A 1 292 ? 34.115 -2.222 15.655 1.00 90.38 292 GLU A CA 1
ATOM 2180 C C . GLU A 1 292 ? 32.875 -1.315 15.618 1.00 90.38 292 GLU A C 1
ATOM 2182 O O . GLU A 1 292 ? 32.329 -0.979 16.666 1.00 90.38 292 GLU A O 1
ATOM 2187 N N . ARG A 1 293 ? 32.388 -0.959 14.421 1.00 91.38 293 ARG A N 1
ATOM 2188 C CA . ARG A 1 293 ? 31.158 -0.171 14.247 1.00 91.38 293 ARG A CA 1
ATOM 2189 C C . ARG A 1 293 ? 29.919 -0.964 14.656 1.00 91.38 293 ARG A C 1
ATOM 2191 O O . ARG A 1 293 ? 29.084 -0.450 15.391 1.00 91.38 293 ARG A O 1
ATOM 2198 N N . ILE A 1 294 ? 29.828 -2.230 14.250 1.00 92.06 294 ILE A N 1
ATOM 2199 C CA . ILE A 1 294 ? 28.742 -3.138 14.654 1.00 92.06 294 ILE A CA 1
ATOM 2200 C C . ILE A 1 294 ? 28.762 -3.360 16.177 1.00 92.06 294 ILE A C 1
ATOM 2202 O O . ILE A 1 294 ? 27.709 -3.377 16.811 1.00 92.06 294 ILE A O 1
ATOM 2206 N N . GLN A 1 295 ? 29.948 -3.465 16.785 1.00 91.81 295 GLN A N 1
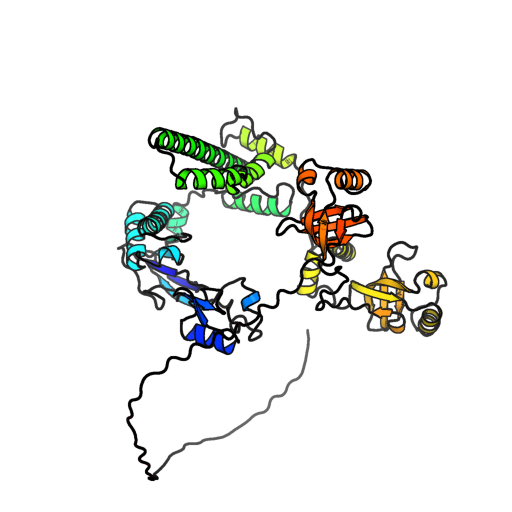ATOM 2207 C CA . GLN A 1 295 ? 30.106 -3.564 18.239 1.00 91.81 295 GLN A CA 1
ATOM 2208 C C . GLN A 1 295 ? 29.650 -2.286 18.970 1.00 91.81 295 GLN A C 1
ATOM 2210 O O . GLN A 1 295 ? 29.045 -2.399 20.033 1.00 91.81 295 GLN A O 1
ATOM 2215 N N . TRP A 1 296 ? 29.833 -1.092 18.393 1.00 93.25 296 TRP A N 1
ATOM 2216 C CA . TRP A 1 296 ? 29.252 0.143 18.942 1.00 93.25 296 TRP A CA 1
ATOM 2217 C C . TRP A 1 296 ? 27.714 0.095 18.957 1.00 93.25 296 TRP A C 1
ATOM 2219 O O . TRP A 1 296 ? 27.100 0.363 19.987 1.00 93.25 296 TRP A O 1
ATOM 2229 N N . PHE A 1 297 ? 27.077 -0.336 17.858 1.00 91.88 297 PHE A N 1
ATOM 2230 C CA . PHE A 1 297 ? 25.614 -0.500 17.819 1.00 91.88 297 PHE A CA 1
ATOM 2231 C C . PHE A 1 297 ? 25.112 -1.573 18.784 1.00 91.88 297 PHE A C 1
ATOM 2233 O O . PHE A 1 297 ? 23.999 -1.461 19.296 1.00 91.88 297 PHE A O 1
ATOM 2240 N N . LYS A 1 298 ? 25.932 -2.588 19.070 1.00 92.19 298 LYS A N 1
ATOM 2241 C CA . LYS A 1 298 ? 25.648 -3.554 20.128 1.00 92.19 298 LYS A CA 1
ATOM 2242 C C . LYS A 1 298 ? 25.611 -2.895 21.504 1.00 92.19 298 LYS A C 1
ATOM 2244 O O . LYS A 1 298 ? 24.653 -3.092 22.236 1.00 92.19 298 LYS A O 1
ATOM 2249 N N . GLU A 1 299 ? 26.632 -2.113 21.839 1.00 91.38 299 GLU A N 1
ATOM 2250 C CA . GLU A 1 299 ? 26.736 -1.422 23.130 1.00 91.38 299 GLU A CA 1
ATOM 2251 C C . GLU A 1 299 ? 25.609 -0.396 23.320 1.00 91.38 299 GLU A C 1
ATOM 2253 O O . GLU A 1 299 ? 25.047 -0.307 24.409 1.00 91.38 299 GLU A O 1
ATOM 2258 N N . TRP A 1 300 ? 25.207 0.300 22.252 1.00 90.81 300 TRP A N 1
ATOM 2259 C CA . TRP A 1 300 ? 24.027 1.171 22.246 1.00 90.81 300 TRP A CA 1
ATOM 2260 C C . TRP A 1 300 ? 22.716 0.384 22.459 1.00 90.81 300 TRP A C 1
ATOM 2262 O O . TRP A 1 300 ? 21.910 0.744 23.320 1.00 90.81 300 TRP A O 1
ATOM 2272 N N . LEU A 1 301 ? 22.522 -0.742 21.755 1.00 89.19 301 LEU A N 1
ATOM 2273 C CA . LEU A 1 301 ? 21.352 -1.614 21.941 1.00 89.19 301 LEU A CA 1
ATOM 2274 C C . LEU A 1 301 ? 21.285 -2.204 23.358 1.00 89.19 301 LEU A C 1
ATOM 2276 O O . LEU A 1 301 ? 20.205 -2.197 23.952 1.00 89.19 301 LEU A O 1
ATOM 2280 N N . ASP A 1 302 ? 22.404 -2.699 23.890 1.00 87.56 302 ASP A N 1
ATOM 2281 C CA . ASP A 1 302 ? 22.523 -3.274 25.238 1.00 87.56 302 ASP A CA 1
ATOM 2282 C C . ASP A 1 302 ? 22.351 -2.202 26.339 1.00 87.56 302 ASP A C 1
ATOM 2284 O O . ASP A 1 302 ? 21.901 -2.522 27.438 1.00 87.56 302 ASP A O 1
ATOM 2288 N N . GLY A 1 303 ? 22.685 -0.937 26.050 1.00 83.38 303 GLY A N 1
ATOM 2289 C CA . GLY A 1 303 ? 22.517 0.211 26.950 1.00 83.38 303 GLY A CA 1
ATOM 2290 C C . GLY A 1 303 ? 21.133 0.871 26.926 1.00 83.38 303 GLY A C 1
ATOM 2291 O O . GLY A 1 303 ? 20.876 1.755 27.739 1.00 83.38 303 GLY A O 1
ATOM 2292 N N . THR A 1 304 ? 20.241 0.463 26.019 1.00 82.50 304 THR A N 1
ATOM 2293 C CA . THR A 1 304 ? 18.861 0.967 25.961 1.00 82.50 304 THR A CA 1
ATOM 2294 C C . THR A 1 304 ? 17.947 0.139 26.867 1.00 82.50 304 THR A C 1
ATOM 2296 O O . THR A 1 304 ? 17.840 -1.077 26.682 1.00 82.50 304 THR A O 1
ATOM 2299 N N . ASP A 1 305 ? 17.207 0.783 27.771 1.00 76.00 305 ASP A N 1
ATOM 2300 C CA . ASP A 1 305 ? 16.190 0.100 28.576 1.00 76.00 305 ASP A CA 1
ATOM 2301 C C . ASP A 1 305 ? 15.065 -0.469 27.693 1.00 76.00 305 ASP A C 1
ATOM 2303 O O . ASP A 1 305 ? 14.410 0.243 26.929 1.00 76.00 305 ASP A O 1
ATOM 2307 N N . VAL A 1 306 ? 14.835 -1.781 27.800 1.00 75.25 306 VAL A N 1
ATOM 2308 C CA . VAL A 1 306 ? 13.802 -2.487 27.034 1.00 75.25 306 VAL A CA 1
ATOM 2309 C C . VAL A 1 306 ? 12.572 -2.708 27.902 1.00 75.25 306 VAL A C 1
ATOM 2311 O O . VAL A 1 306 ? 12.615 -3.485 28.857 1.00 75.25 306 VAL A O 1
ATOM 2314 N N . VAL A 1 307 ? 11.449 -2.104 27.514 1.00 69.94 307 VAL A N 1
ATOM 2315 C CA . VAL A 1 307 ? 10.133 -2.454 28.055 1.00 69.94 307 VAL A CA 1
ATOM 2316 C C . VAL A 1 307 ? 9.830 -3.899 27.635 1.00 69.94 307 VAL A C 1
ATOM 2318 O O . VAL A 1 307 ? 9.814 -4.193 26.429 1.00 69.94 307 VAL A O 1
ATOM 2321 N N . PRO A 1 308 ? 9.620 -4.833 28.586 1.00 59.03 308 PRO A N 1
ATOM 2322 C CA . PRO A 1 308 ? 9.288 -6.211 28.255 1.00 59.03 308 PRO A CA 1
ATOM 2323 C C . PRO A 1 308 ? 8.043 -6.262 27.371 1.00 59.03 308 PRO A C 1
ATOM 2325 O O . PRO A 1 308 ? 7.062 -5.569 27.624 1.00 59.03 308 PRO A O 1
ATOM 2328 N N . ALA A 1 309 ? 8.067 -7.101 26.334 1.00 54.97 309 ALA A N 1
ATOM 2329 C CA . ALA A 1 309 ? 6.859 -7.360 25.560 1.00 54.97 309 ALA A CA 1
ATOM 2330 C C . ALA A 1 309 ? 5.781 -7.934 26.493 1.00 54.97 309 ALA A C 1
ATOM 2332 O O . ALA A 1 309 ? 6.058 -8.921 27.177 1.00 54.97 309 ALA A O 1
ATOM 2333 N N . LEU A 1 310 ? 4.579 -7.346 26.498 1.00 56.50 310 LEU A N 1
ATOM 2334 C CA . LEU A 1 310 ? 3.445 -7.881 27.250 1.00 56.50 310 LEU A CA 1
ATOM 2335 C C . LEU A 1 310 ? 3.173 -9.326 26.825 1.00 56.50 310 LEU A C 1
ATOM 2337 O O . LEU A 1 310 ? 2.720 -9.588 25.709 1.00 56.50 310 LEU A O 1
ATOM 2341 N N . ASP A 1 311 ? 3.417 -10.265 27.733 1.00 57.91 311 ASP A N 1
ATOM 2342 C CA . ASP A 1 311 ? 3.054 -11.662 27.539 1.00 57.91 311 ASP A CA 1
ATOM 2343 C C . ASP A 1 311 ? 1.631 -11.905 28.049 1.00 57.91 311 ASP A C 1
ATOM 2345 O O . ASP A 1 311 ? 1.408 -12.540 29.081 1.00 57.91 311 ASP A O 1
ATOM 2349 N N . LEU A 1 312 ? 0.656 -11.389 27.293 1.00 54.34 312 LEU A N 1
ATOM 2350 C CA . LEU A 1 312 ? -0.781 -11.516 27.572 1.00 54.34 312 LEU A CA 1
ATOM 2351 C C . LEU A 1 312 ? -1.238 -12.974 27.797 1.00 54.34 312 LEU A C 1
ATOM 2353 O O . LEU A 1 312 ? -2.313 -13.194 28.345 1.00 54.34 312 LEU A O 1
ATOM 2357 N N . GLN A 1 313 ? -0.445 -13.972 27.382 1.00 51.28 313 GLN A N 1
ATOM 2358 C CA . GLN A 1 313 ? -0.751 -15.397 27.550 1.00 51.28 313 GLN A CA 1
ATOM 2359 C C . GLN A 1 313 ? -0.388 -15.944 28.941 1.00 51.28 313 GLN A C 1
ATOM 2361 O O . GLN A 1 313 ? -0.909 -16.992 29.321 1.00 51.28 313 GLN A O 1
ATOM 2366 N N . ASN A 1 314 ? 0.482 -15.260 29.694 1.00 52.97 314 ASN A N 1
ATOM 2367 C CA . ASN A 1 314 ? 0.949 -15.683 31.021 1.00 52.97 314 ASN A CA 1
ATOM 2368 C C . ASN A 1 314 ? 0.584 -14.709 32.158 1.00 52.97 314 ASN A C 1
ATOM 2370 O O . ASN A 1 314 ? 0.873 -15.002 33.318 1.00 52.97 314 ASN A O 1
ATOM 2374 N N . MET A 1 315 ? -0.055 -13.576 31.854 1.00 53.53 315 MET A N 1
ATOM 2375 C CA . MET A 1 315 ? -0.553 -12.639 32.866 1.00 53.53 315 MET A CA 1
ATOM 2376 C C . MET A 1 315 ? -1.776 -13.198 33.601 1.00 53.53 315 MET A C 1
ATOM 2378 O O . MET A 1 315 ? -2.644 -13.852 33.017 1.00 53.53 315 MET A O 1
ATOM 2382 N N . THR A 1 316 ? -1.868 -12.925 34.900 1.00 56.81 316 THR A N 1
ATOM 2383 C CA . THR A 1 316 ? -3.053 -13.257 35.698 1.00 56.81 316 THR A CA 1
ATOM 2384 C C . THR A 1 316 ? -4.239 -12.361 35.328 1.00 56.81 316 THR A C 1
ATOM 2386 O O . THR A 1 316 ? -4.077 -11.270 34.780 1.00 56.81 316 THR A O 1
ATOM 2389 N N . ARG A 1 317 ? -5.462 -12.798 35.663 1.00 50.25 317 ARG A N 1
ATOM 2390 C CA . ARG A 1 317 ? -6.689 -12.018 35.416 1.00 50.25 317 ARG A CA 1
ATOM 2391 C C . ARG A 1 317 ? -6.622 -10.616 36.033 1.00 50.25 317 ARG A C 1
ATOM 2393 O O . ARG A 1 317 ? -7.088 -9.674 35.405 1.00 50.25 317 ARG A O 1
ATOM 2400 N N . ASP A 1 318 ? -6.034 -10.478 37.218 1.00 51.06 318 ASP A N 1
ATOM 2401 C CA . ASP A 1 318 ? -5.940 -9.192 37.916 1.00 51.06 318 ASP A CA 1
ATOM 2402 C C . ASP A 1 318 ? -4.900 -8.262 37.266 1.00 51.06 318 ASP A C 1
ATOM 2404 O O . ASP A 1 318 ? -5.126 -7.059 37.169 1.00 51.06 318 ASP A O 1
ATOM 2408 N N . GLU A 1 319 ? -3.796 -8.808 36.747 1.00 53.06 319 GLU A N 1
ATOM 2409 C CA . GLU A 1 319 ? -2.803 -8.043 35.979 1.00 53.06 319 GLU A CA 1
ATOM 2410 C C . GLU A 1 319 ? -3.366 -7.586 34.626 1.00 53.06 319 GLU A C 1
ATOM 2412 O O . GLU A 1 319 ? -3.187 -6.428 34.257 1.00 53.06 319 GLU A O 1
ATOM 2417 N N . LEU A 1 320 ? -4.110 -8.449 33.923 1.00 53.59 320 LEU A N 1
ATOM 2418 C CA . LEU A 1 320 ? -4.830 -8.081 32.697 1.00 53.59 320 LEU A CA 1
ATOM 2419 C C . LEU A 1 320 ? -5.897 -7.009 32.960 1.00 53.59 320 LEU A C 1
ATOM 2421 O O . LEU A 1 320 ? -6.028 -6.076 32.174 1.00 53.59 320 LEU A O 1
ATOM 2425 N N . LEU A 1 321 ? -6.640 -7.107 34.069 1.00 53.72 321 LEU A N 1
ATOM 2426 C CA . LEU A 1 321 ? -7.644 -6.108 34.449 1.00 53.72 321 LEU A CA 1
ATOM 2427 C C . LEU A 1 321 ? -7.024 -4.758 34.820 1.00 53.72 321 LEU A C 1
ATOM 2429 O O . LEU A 1 321 ? -7.608 -3.737 34.475 1.00 53.72 321 LEU A O 1
ATOM 2433 N N . ASN A 1 322 ? -5.864 -4.735 35.481 1.00 57.25 322 ASN A N 1
ATOM 2434 C CA . ASN A 1 322 ? -5.141 -3.488 35.744 1.00 57.25 322 ASN A CA 1
ATOM 2435 C C . ASN A 1 322 ? -4.643 -2.852 34.439 1.00 57.25 322 ASN A C 1
ATOM 2437 O O . ASN A 1 322 ? -4.794 -1.651 34.254 1.00 57.25 322 ASN A O 1
ATOM 2441 N N . LEU A 1 323 ? -4.135 -3.650 33.498 1.00 58.56 323 LEU A N 1
ATOM 2442 C CA . LEU A 1 323 ? -3.631 -3.132 32.225 1.00 58.56 323 LEU A CA 1
ATOM 2443 C C . LEU A 1 323 ? -4.764 -2.610 31.319 1.00 58.56 323 LEU A C 1
ATOM 2445 O O . LEU A 1 323 ? -4.626 -1.578 30.674 1.00 58.56 323 LEU A O 1
ATOM 2449 N N . VAL A 1 324 ? -5.935 -3.250 31.372 1.00 56.75 324 VAL A N 1
ATOM 2450 C CA . VAL A 1 324 ? -7.193 -2.774 30.763 1.00 56.75 324 VAL A CA 1
ATOM 2451 C C . VAL A 1 324 ? -7.836 -1.604 31.547 1.00 56.75 324 VAL A C 1
ATOM 2453 O O . VAL A 1 324 ? -8.719 -0.921 31.028 1.00 56.75 324 VAL A O 1
ATOM 2456 N N . GLU A 1 325 ? -7.423 -1.337 32.795 1.00 52.66 325 GLU A N 1
ATOM 2457 C CA . GLU A 1 325 ? -7.749 -0.090 33.515 1.00 52.66 325 GLU A CA 1
ATOM 2458 C C . GLU A 1 325 ? -6.816 1.077 33.134 1.00 52.66 325 GLU A C 1
ATOM 2460 O O . GLU A 1 325 ? -7.218 2.226 33.332 1.00 52.66 325 GLU A O 1
ATOM 2465 N N . GLU A 1 326 ? -5.623 0.802 32.594 1.00 49.94 326 GLU A N 1
ATOM 2466 C CA . GLU A 1 326 ? -4.616 1.801 32.198 1.00 49.94 326 GLU A CA 1
ATOM 2467 C C . GLU A 1 326 ? -4.640 2.145 30.694 1.00 49.94 326 GLU A C 1
ATOM 2469 O O . GLU A 1 326 ? -4.328 3.282 30.344 1.00 49.94 326 GLU A O 1
ATOM 2474 N N . ASP A 1 327 ? -5.067 1.226 29.817 1.00 53.94 327 ASP A N 1
ATOM 2475 C CA . ASP A 1 327 ? -5.124 1.422 28.358 1.00 53.94 327 ASP A CA 1
ATOM 2476 C C . ASP A 1 327 ? -6.562 1.266 27.784 1.00 53.94 327 ASP A C 1
ATOM 2478 O O . ASP A 1 327 ? -7.114 0.155 27.754 1.00 53.94 327 ASP A O 1
ATOM 2482 N N . PRO A 1 328 ? -7.187 2.361 27.294 1.00 52.25 328 PRO A N 1
ATOM 2483 C CA . PRO A 1 328 ? -8.510 2.334 26.664 1.00 52.25 328 PRO A CA 1
ATOM 2484 C C . PRO A 1 328 ? -8.610 1.529 25.356 1.00 52.25 328 PRO A C 1
ATOM 2486 O O . PRO A 1 328 ? -9.692 1.015 25.055 1.00 52.25 328 PRO A O 1
ATOM 2489 N N . GLU A 1 329 ? -7.535 1.394 24.574 1.00 48.78 329 GLU A N 1
ATOM 2490 C CA . GLU A 1 329 ? -7.564 0.655 23.302 1.00 48.78 329 GLU A CA 1
ATOM 2491 C C . GLU A 1 329 ? -7.596 -0.857 23.546 1.00 48.78 329 GLU A C 1
ATOM 2493 O O . GLU A 1 329 ? -8.372 -1.590 22.920 1.00 48.78 329 GLU A O 1
ATOM 2498 N N . LEU A 1 330 ? -6.838 -1.333 24.539 1.00 54.84 330 LEU A N 1
ATOM 2499 C CA . LEU A 1 330 ? -6.870 -2.734 24.972 1.00 54.84 330 LEU A CA 1
ATOM 2500 C C . LEU A 1 330 ? -8.257 -3.164 25.477 1.00 54.84 330 LEU A C 1
ATOM 2502 O O . LEU A 1 330 ? -8.672 -4.301 25.230 1.00 54.84 330 LEU A O 1
ATOM 2506 N N . LEU A 1 331 ? -9.015 -2.261 26.112 1.00 53.28 331 LEU A N 1
ATOM 2507 C CA . LEU A 1 331 ? -10.412 -2.508 26.491 1.00 53.28 331 LEU A CA 1
ATOM 2508 C C . LEU A 1 331 ? -11.314 -2.733 25.264 1.00 53.28 331 LEU A C 1
ATOM 2510 O O . LEU A 1 331 ? -12.176 -3.617 25.293 1.00 53.28 331 LEU A O 1
ATOM 2514 N N . ALA A 1 332 ? -11.124 -1.963 24.189 1.00 51.34 332 ALA A N 1
ATOM 2515 C CA . ALA A 1 332 ? -11.885 -2.123 22.950 1.00 51.34 332 ALA A CA 1
ATOM 2516 C C . ALA A 1 332 ? -11.582 -3.473 22.275 1.00 51.34 332 ALA A C 1
ATOM 2518 O O . ALA A 1 332 ? -12.508 -4.192 21.891 1.00 51.34 332 ALA A O 1
ATOM 2519 N N . VAL A 1 333 ? -10.307 -3.874 22.217 1.00 50.47 333 VAL A N 1
ATOM 2520 C CA . VAL A 1 333 ? -9.889 -5.177 21.665 1.00 50.47 333 VAL A CA 1
ATOM 2521 C C . VAL A 1 333 ? -10.419 -6.348 22.505 1.00 50.47 333 VAL A C 1
ATOM 2523 O O . VAL A 1 333 ? -10.939 -7.317 21.948 1.00 50.47 333 VAL A O 1
ATOM 2526 N N . ALA A 1 334 ? -10.354 -6.263 23.838 1.00 51.62 334 ALA A N 1
ATOM 2527 C CA . ALA A 1 334 ? -10.856 -7.311 24.732 1.00 51.62 334 ALA A CA 1
ATOM 2528 C C . ALA A 1 334 ? -12.382 -7.506 24.625 1.00 51.62 334 ALA A C 1
ATOM 2530 O O . ALA A 1 334 ? -12.866 -8.642 24.671 1.00 51.62 334 ALA A O 1
ATOM 2531 N N . ARG A 1 335 ? -13.135 -6.414 24.424 1.00 54.44 335 ARG A N 1
ATOM 2532 C CA . ARG A 1 335 ? -14.578 -6.444 24.123 1.00 54.44 335 ARG A CA 1
ATOM 2533 C C . ARG A 1 335 ? -14.861 -7.050 22.749 1.00 54.44 335 ARG A C 1
ATOM 2535 O O . ARG A 1 335 ? -15.690 -7.949 22.653 1.00 54.44 335 ARG A O 1
ATOM 2542 N N . ALA A 1 336 ? -14.130 -6.640 21.710 1.00 48.66 336 ALA A N 1
ATOM 2543 C CA . ALA A 1 336 ? -14.291 -7.171 20.352 1.00 48.66 336 ALA A CA 1
ATOM 2544 C C . ALA A 1 336 ? -14.019 -8.688 20.251 1.00 48.66 336 ALA A C 1
ATOM 2546 O O . ALA A 1 336 ? -14.560 -9.357 19.374 1.00 48.66 336 ALA A O 1
ATOM 2547 N N . GLN A 1 337 ? -13.210 -9.243 21.161 1.00 46.12 337 GLN A N 1
ATOM 2548 C CA . GLN A 1 337 ? -12.941 -10.684 21.267 1.00 46.12 337 GLN A CA 1
ATOM 2549 C C . GLN A 1 337 ? -13.852 -11.427 22.266 1.00 46.12 337 GLN A C 1
ATOM 2551 O O . GLN A 1 337 ? -13.683 -12.631 22.457 1.00 46.12 337 GLN A O 1
ATOM 2556 N N . GLY A 1 338 ? -14.810 -10.748 22.910 1.00 45.84 338 GLY A N 1
ATOM 2557 C CA . GLY A 1 338 ? -15.744 -11.362 23.863 1.00 45.84 338 GLY A CA 1
ATOM 2558 C C . GLY A 1 338 ? -15.100 -11.869 25.161 1.00 45.84 338 GLY A C 1
ATOM 2559 O O . GLY A 1 338 ? -15.667 -12.731 25.830 1.00 45.84 338 GLY A O 1
ATOM 2560 N N . LEU A 1 339 ? -13.914 -11.363 25.521 1.00 45.62 339 LEU A N 1
ATOM 2561 C CA . LEU A 1 339 ? -13.182 -11.756 26.736 1.00 45.62 339 LEU A CA 1
ATOM 2562 C C . LEU A 1 339 ? -13.696 -11.045 28.001 1.00 45.62 339 LEU A C 1
ATOM 2564 O O . LEU A 1 339 ? -13.380 -11.456 29.118 1.00 45.62 339 LEU A O 1
ATOM 2568 N N . VAL A 1 340 ? -14.489 -9.987 27.824 1.00 48.25 340 VAL A N 1
ATOM 2569 C CA . VAL A 1 340 ? -15.149 -9.212 28.879 1.00 48.25 340 VAL A CA 1
ATOM 2570 C C . VAL A 1 340 ? -16.630 -9.101 28.517 1.00 48.25 340 VAL A C 1
ATOM 2572 O O . VAL A 1 340 ? -16.955 -8.710 27.399 1.00 48.25 340 VAL A O 1
ATOM 2575 N N . ASP A 1 341 ? -17.515 -9.460 29.450 1.00 51.25 341 ASP A N 1
ATOM 2576 C CA . ASP A 1 341 ? -18.972 -9.328 29.298 1.00 51.25 341 ASP A CA 1
ATOM 2577 C C . ASP A 1 341 ? -19.353 -7.847 29.102 1.00 51.25 341 ASP A C 1
ATOM 2579 O O . ASP A 1 341 ? -18.792 -6.981 29.777 1.00 51.25 341 ASP A O 1
ATOM 2583 N N . GLU A 1 342 ? -20.312 -7.545 28.221 1.00 50.12 342 GLU A N 1
ATOM 2584 C CA . GLU A 1 342 ? -20.799 -6.178 27.957 1.00 50.12 342 GLU A CA 1
ATOM 2585 C C . GLU A 1 342 ? -21.245 -5.449 29.235 1.00 50.12 342 GLU A C 1
ATOM 2587 O O . GLU A 1 342 ? -21.166 -4.221 29.315 1.00 50.12 342 GLU A O 1
ATOM 2592 N N . ARG A 1 343 ? -21.693 -6.200 30.251 1.00 50.69 343 ARG A N 1
ATOM 2593 C CA . ARG A 1 343 ? -22.138 -5.666 31.547 1.00 50.69 343 ARG A CA 1
ATOM 2594 C C . ARG A 1 343 ? -21.034 -5.535 32.592 1.00 50.69 343 ARG A C 1
ATOM 2596 O O . ARG A 1 343 ? -21.216 -4.790 33.562 1.00 50.69 343 ARG A O 1
ATOM 2603 N N . ALA A 1 344 ? -19.900 -6.206 32.407 1.00 49.81 344 ALA A N 1
ATOM 2604 C CA . ALA A 1 344 ? -18.729 -6.008 33.248 1.00 49.81 344 ALA A CA 1
ATOM 2605 C C . ALA A 1 344 ? -18.073 -4.656 32.920 1.00 49.81 344 ALA A C 1
ATOM 2607 O O . ALA A 1 344 ? -18.092 -4.183 31.786 1.00 49.81 344 ALA A O 1
ATOM 2608 N N . MET A 1 345 ? -17.482 -4.016 33.929 1.00 55.38 345 MET A N 1
ATOM 2609 C CA . MET A 1 345 ? -16.931 -2.656 33.873 1.00 55.38 345 MET A CA 1
ATOM 2610 C C . MET A 1 345 ? -17.957 -1.515 33.719 1.00 55.38 345 MET A C 1
ATOM 2612 O O . MET A 1 345 ? -17.525 -0.366 33.587 1.00 55.38 345 MET A O 1
ATOM 2616 N N . ARG A 1 346 ? -19.276 -1.770 33.809 1.00 70.19 346 ARG A N 1
ATOM 2617 C CA . ARG A 1 346 ? -20.287 -0.693 33.863 1.00 70.19 346 ARG A CA 1
ATOM 2618 C C . ARG A 1 346 ? -20.160 0.152 35.137 1.00 70.19 346 ARG A C 1
ATOM 2620 O O . ARG A 1 346 ? -19.724 -0.342 36.182 1.00 70.19 346 ARG A O 1
ATOM 2627 N N . VAL A 1 347 ? -20.547 1.423 35.048 1.00 74.75 347 VAL A N 1
ATOM 2628 C CA . VAL A 1 347 ? -20.635 2.326 36.203 1.00 74.75 347 VAL A CA 1
ATOM 2629 C C . VAL A 1 347 ? -22.026 2.196 36.813 1.00 74.75 347 VAL A C 1
ATOM 2631 O O . VAL A 1 347 ? -23.031 2.235 36.112 1.00 74.75 347 VAL A O 1
ATOM 2634 N N . VAL A 1 348 ? -22.075 2.021 38.129 1.00 78.00 348 VAL A N 1
ATOM 2635 C CA . VAL A 1 348 ? -23.317 1.953 38.903 1.00 78.00 348 VAL A CA 1
ATOM 2636 C C . VAL A 1 348 ? -23.292 2.993 40.008 1.00 78.00 348 VAL A C 1
ATOM 2638 O O . VAL A 1 348 ? -22.259 3.222 40.649 1.00 78.00 348 VAL A O 1
ATOM 2641 N N . ARG A 1 349 ? -24.446 3.599 40.264 1.00 83.50 349 ARG A N 1
ATOM 2642 C CA . ARG A 1 349 ? -24.708 4.401 41.455 1.00 83.50 349 ARG A CA 1
ATOM 2643 C C . ARG A 1 349 ? -25.382 3.508 42.494 1.00 83.50 349 ARG A C 1
ATOM 2645 O O . ARG A 1 349 ? -26.338 2.799 42.193 1.00 83.50 349 ARG A O 1
ATOM 2652 N N . VAL A 1 350 ? -24.873 3.520 43.722 1.00 84.81 350 VAL A N 1
ATOM 2653 C CA . VAL A 1 350 ? -25.529 2.827 44.841 1.00 84.81 350 VAL A CA 1
ATOM 2654 C C . VAL A 1 350 ? -26.711 3.666 45.315 1.00 84.81 350 VAL A C 1
ATOM 2656 O O . VAL A 1 350 ? -26.566 4.876 45.501 1.00 84.81 350 VAL A O 1
ATOM 2659 N N . VAL A 1 351 ? -27.857 3.032 45.560 1.00 83.62 351 VAL A N 1
ATOM 2660 C CA . VAL A 1 351 ? -29.044 3.699 46.124 1.00 83.62 351 VAL A CA 1
ATOM 2661 C C . VAL A 1 351 ? -28.773 4.340 47.499 1.00 83.62 351 VAL A C 1
ATOM 2663 O O . VAL A 1 351 ? -27.775 4.057 48.174 1.00 83.62 351 VAL A O 1
ATOM 2666 N N . ALA A 1 352 ? -29.677 5.219 47.933 1.00 83.75 352 ALA A N 1
ATOM 2667 C CA . ALA A 1 352 ? -29.610 5.864 49.242 1.00 83.75 352 ALA A CA 1
ATOM 2668 C C . ALA A 1 352 ? -29.716 4.858 50.413 1.00 83.75 352 ALA A C 1
ATOM 2670 O O . ALA A 1 352 ? -30.173 3.721 50.267 1.00 83.75 352 ALA A O 1
ATOM 2671 N N . ALA A 1 353 ? -29.260 5.269 51.601 1.00 79.19 353 ALA A N 1
ATOM 2672 C CA . ALA A 1 353 ? -29.087 4.386 52.763 1.00 79.19 353 ALA A CA 1
ATOM 2673 C C . ALA A 1 353 ? -30.389 3.745 53.288 1.00 79.19 353 ALA A C 1
ATOM 2675 O O . ALA A 1 353 ? -30.355 2.674 53.899 1.00 79.19 353 ALA A O 1
ATOM 2676 N N . ASP A 1 354 ? -31.524 4.402 53.061 1.00 81.19 354 ASP A N 1
ATOM 2677 C CA . ASP A 1 354 ? -32.874 3.945 53.390 1.00 81.19 354 ASP A CA 1
ATOM 2678 C C . ASP A 1 354 ? -33.378 2.833 52.455 1.00 81.19 354 ASP A C 1
ATOM 2680 O O . ASP A 1 354 ? -34.116 1.960 52.909 1.00 81.19 354 ASP A O 1
ATOM 2684 N N . ALA A 1 355 ? -32.932 2.816 51.196 1.00 80.31 355 ALA A N 1
ATOM 2685 C CA . ALA A 1 355 ? -33.202 1.754 50.225 1.00 80.31 355 ALA A CA 1
ATOM 2686 C C . ALA A 1 355 ? -32.159 0.619 50.267 1.00 80.31 355 ALA A C 1
ATOM 2688 O O . ALA A 1 355 ? -32.516 -0.555 50.142 1.00 80.31 355 ALA A O 1
ATOM 2689 N N . LEU A 1 356 ? -30.881 0.942 50.508 1.00 82.38 356 LEU A N 1
ATOM 2690 C CA . LEU A 1 356 ? -29.783 -0.033 50.521 1.00 82.38 356 LEU A CA 1
ATOM 2691 C C . LEU A 1 356 ? -29.959 -1.082 51.627 1.00 82.38 356 LEU A C 1
ATOM 2693 O O . LEU A 1 356 ? -29.753 -2.276 51.405 1.00 82.38 356 LEU A O 1
ATOM 2697 N N . ARG A 1 357 ? -30.335 -0.642 52.834 1.00 82.50 357 ARG A N 1
ATOM 2698 C CA . ARG A 1 357 ? -30.415 -1.522 54.003 1.00 82.50 357 ARG A CA 1
ATOM 2699 C C . ARG A 1 357 ? -31.505 -2.597 53.887 1.00 82.50 357 ARG A C 1
ATOM 2701 O O . ARG A 1 357 ? -31.153 -3.763 54.060 1.00 82.50 357 ARG A O 1
ATOM 2708 N N . PRO A 1 358 ? -32.776 -2.280 53.562 1.00 83.81 358 PRO A N 1
ATOM 2709 C CA . PRO A 1 358 ? -33.811 -3.299 53.388 1.00 83.81 358 PRO A CA 1
ATOM 2710 C C . PRO A 1 358 ? -33.474 -4.324 52.303 1.00 83.81 358 PRO A C 1
ATOM 2712 O O . PRO A 1 358 ? -33.745 -5.507 52.487 1.00 83.81 358 PRO A O 1
ATOM 2715 N N . ALA A 1 359 ? -32.864 -3.894 51.195 1.00 80.44 359 ALA A N 1
ATOM 2716 C CA . ALA A 1 359 ? -32.526 -4.776 50.081 1.00 80.44 359 ALA A CA 1
ATOM 2717 C C . ALA A 1 359 ? -31.333 -5.703 50.393 1.00 80.44 359 ALA A C 1
ATOM 2719 O O . ALA A 1 359 ? -31.363 -6.881 50.037 1.00 80.44 359 ALA A O 1
ATOM 2720 N N . VAL A 1 360 ? -30.326 -5.228 51.138 1.00 82.56 360 VAL A N 1
ATOM 2721 C CA . VAL A 1 360 ? -29.247 -6.089 51.660 1.00 82.56 360 VAL A CA 1
ATOM 2722 C C . VAL A 1 360 ? -29.768 -7.052 52.734 1.00 82.56 360 VAL A C 1
ATOM 2724 O O . VAL A 1 360 ? -29.473 -8.240 52.663 1.00 82.56 360 VAL A O 1
ATOM 2727 N N . GLU A 1 361 ? -30.578 -6.587 53.694 1.00 83.81 361 GLU A N 1
ATOM 2728 C CA . GLU A 1 361 ? -31.163 -7.439 54.750 1.00 83.81 361 GLU A CA 1
ATOM 2729 C C . GLU A 1 361 ? -32.180 -8.468 54.204 1.00 83.81 361 GLU A C 1
ATOM 2731 O O . GLU A 1 361 ? -32.389 -9.514 54.822 1.00 83.81 361 GLU A O 1
ATOM 2736 N N . ALA A 1 362 ? -32.792 -8.211 53.042 1.00 81.94 362 ALA A N 1
ATOM 2737 C CA . ALA A 1 362 ? -33.643 -9.166 52.329 1.00 81.94 362 ALA A CA 1
ATOM 2738 C C . ALA A 1 362 ? -32.854 -10.202 51.501 1.00 81.94 362 ALA A C 1
ATOM 2740 O O . ALA A 1 362 ? -33.429 -11.215 51.081 1.00 81.94 362 ALA A O 1
ATOM 2741 N N . HIS A 1 363 ? -31.558 -9.975 51.252 1.00 79.88 363 HIS A N 1
ATOM 2742 C CA . HIS A 1 363 ? -30.745 -10.865 50.430 1.00 79.88 363 HIS A CA 1
ATOM 2743 C C . HIS A 1 363 ? -30.316 -12.131 51.182 1.00 79.88 363 HIS A C 1
ATOM 2745 O O . HIS A 1 363 ? -30.104 -12.133 52.391 1.00 79.88 363 HIS A O 1
ATOM 2751 N N . LYS A 1 364 ? -30.167 -13.250 50.462 1.00 77.19 364 LYS A N 1
ATOM 2752 C CA . LYS A 1 364 ? -29.853 -14.554 51.083 1.00 77.19 364 LYS A CA 1
ATOM 2753 C C . LYS A 1 364 ? -28.360 -14.805 51.300 1.00 77.19 364 LYS A C 1
ATOM 2755 O O . LYS A 1 364 ? -28.012 -15.702 52.063 1.00 77.19 364 LYS A O 1
ATOM 2760 N N . THR A 1 365 ? -27.500 -14.072 50.594 1.00 75.69 365 THR A N 1
ATOM 2761 C CA . THR A 1 365 ? -26.045 -14.308 50.527 1.00 75.69 365 THR A CA 1
ATOM 2762 C C . THR A 1 365 ? -25.205 -13.170 51.111 1.00 75.69 365 THR A C 1
ATOM 2764 O O . THR A 1 365 ? -24.044 -13.393 51.449 1.00 75.69 365 THR A O 1
ATOM 2767 N N . ILE A 1 366 ? -25.779 -11.974 51.280 1.00 80.06 366 ILE A N 1
ATOM 2768 C CA . ILE A 1 366 ? -25.080 -10.772 51.754 1.00 80.06 366 ILE A CA 1
ATOM 2769 C C . ILE A 1 366 ? -25.615 -10.415 53.144 1.00 80.06 366 ILE A C 1
ATOM 2771 O O . ILE A 1 366 ? -26.819 -10.424 53.365 1.00 80.06 366 ILE A O 1
ATOM 2775 N N . ASN A 1 367 ? -24.719 -10.097 54.080 1.00 80.62 367 ASN A N 1
ATOM 2776 C CA . ASN A 1 367 ? -25.082 -9.587 55.403 1.00 80.62 367 ASN A CA 1
ATOM 2777 C C . ASN A 1 367 ? -24.870 -8.071 55.459 1.00 80.62 367 ASN A C 1
ATOM 2779 O O . ASN A 1 367 ? -23.905 -7.560 54.889 1.00 80.62 367 ASN A O 1
ATOM 2783 N N . TRP A 1 368 ? -25.729 -7.367 56.199 1.00 80.81 368 TRP A N 1
ATOM 2784 C CA . TRP A 1 368 ? -25.543 -5.943 56.471 1.00 80.81 368 TRP A CA 1
ATOM 2785 C C . TRP A 1 368 ? -24.272 -5.680 57.295 1.00 80.81 368 TRP A C 1
ATOM 2787 O O . TRP A 1 368 ? -24.004 -6.361 58.286 1.00 80.81 368 TRP A O 1
ATOM 2797 N N . ASP A 1 369 ? -23.526 -4.647 56.908 1.00 80.50 369 ASP A N 1
ATOM 2798 C CA . ASP A 1 369 ? -22.382 -4.096 57.633 1.00 80.50 369 ASP A CA 1
ATOM 2799 C C . ASP A 1 369 ? -22.497 -2.568 57.598 1.00 80.50 369 ASP A C 1
ATOM 2801 O O . ASP A 1 369 ? -22.683 -1.988 56.529 1.00 80.50 369 ASP A O 1
ATOM 2805 N N . ASP A 1 370 ? -22.372 -1.894 58.744 1.00 78.88 370 ASP A N 1
ATOM 2806 C CA . ASP A 1 370 ? -22.542 -0.436 58.825 1.00 78.88 370 ASP A CA 1
ATOM 2807 C C . ASP A 1 370 ? -21.511 0.342 57.982 1.00 78.88 370 ASP A C 1
ATOM 2809 O O . ASP A 1 370 ? -21.728 1.511 57.657 1.00 78.88 370 ASP A O 1
ATOM 2813 N N . ARG A 1 371 ? -20.411 -0.293 57.547 1.00 75.25 371 ARG A N 1
ATOM 2814 C CA . ARG A 1 371 ? -19.465 0.289 56.579 1.00 75.25 371 ARG A CA 1
ATOM 2815 C C . ARG A 1 371 ? -20.087 0.508 55.196 1.00 75.25 371 ARG A C 1
ATOM 2817 O O . ARG A 1 371 ? -19.621 1.397 54.482 1.00 75.25 371 ARG A O 1
ATOM 2824 N N . LEU A 1 372 ? -21.152 -0.217 54.837 1.00 76.00 372 LEU A N 1
ATOM 2825 C CA . LEU A 1 372 ? -21.906 -0.006 53.592 1.00 76.00 372 LEU A CA 1
ATOM 2826 C C . LEU A 1 372 ? -22.550 1.391 53.533 1.00 76.00 372 LEU A C 1
ATOM 2828 O O . LEU A 1 372 ? -22.709 1.943 52.450 1.00 76.00 372 LEU A O 1
ATOM 2832 N N . LEU A 1 373 ? -22.804 2.034 54.681 1.00 78.06 373 LEU A N 1
ATOM 2833 C CA . LEU A 1 373 ? -23.271 3.427 54.721 1.00 78.06 373 LEU A CA 1
ATOM 2834 C C . LEU A 1 373 ? -22.278 4.416 54.090 1.00 78.06 373 LEU A C 1
ATOM 2836 O O . LEU A 1 373 ? -22.675 5.502 53.681 1.00 78.06 373 LEU A O 1
ATOM 2840 N N . SER A 1 374 ? -20.992 4.056 53.995 1.00 73.00 374 SER A N 1
ATOM 2841 C CA . SER A 1 374 ? -19.962 4.907 53.382 1.00 73.00 374 SER A CA 1
ATOM 2842 C C . SER A 1 374 ? -19.932 4.871 51.848 1.00 73.00 374 SER A C 1
ATOM 2844 O O . SER A 1 374 ? -19.207 5.670 51.255 1.00 73.00 374 SER A O 1
ATOM 2846 N N . ILE A 1 375 ? -20.707 3.973 51.224 1.00 77.25 375 ILE A N 1
ATOM 2847 C CA . ILE A 1 375 ? -20.817 3.824 49.762 1.00 77.25 375 ILE A CA 1
ATOM 2848 C C . ILE A 1 375 ? -22.222 4.120 49.213 1.00 77.25 375 ILE A C 1
ATOM 2850 O O . ILE A 1 375 ? -22.395 4.114 47.999 1.00 77.25 375 ILE A O 1
ATOM 2854 N N . CYS A 1 376 ? -23.210 4.421 50.063 1.00 78.69 376 CYS A N 1
ATOM 2855 C CA . CYS A 1 376 ? -24.512 4.938 49.623 1.00 78.69 376 CYS A CA 1
ATOM 2856 C C . CYS A 1 376 ? -24.331 6.182 48.742 1.00 78.69 376 CYS A C 1
ATOM 2858 O O . CYS A 1 376 ? -23.493 7.036 49.045 1.00 78.69 376 CYS A O 1
ATOM 2860 N N . GLU A 1 377 ? -25.114 6.286 47.668 1.00 79.56 377 GLU A N 1
ATOM 2861 C CA . GLU A 1 377 ? -25.069 7.382 46.683 1.00 79.56 377 GLU A CA 1
ATOM 2862 C C . GLU A 1 377 ? -23.715 7.568 45.964 1.00 79.56 377 GLU A C 1
ATOM 2864 O O . GLU A 1 377 ? -23.557 8.506 45.176 1.00 79.56 377 GLU A O 1
ATOM 2869 N N . GLN A 1 378 ? -22.735 6.685 46.195 1.00 77.19 378 GLN A N 1
ATOM 2870 C CA . GLN A 1 378 ? -21.442 6.713 45.513 1.00 77.19 378 GLN A CA 1
ATOM 2871 C C . GLN A 1 378 ? -21.508 5.986 44.170 1.00 77.19 378 GLN A C 1
ATOM 2873 O O . GLN A 1 378 ? -22.235 5.005 43.997 1.00 77.19 378 GLN A O 1
ATOM 2878 N N . ARG A 1 379 ? -20.675 6.448 43.235 1.00 78.31 379 ARG A N 1
ATOM 2879 C CA . ARG A 1 379 ? -20.396 5.755 41.976 1.00 78.31 379 ARG A CA 1
ATOM 2880 C C . ARG A 1 379 ? -19.333 4.685 42.193 1.00 78.31 379 ARG A C 1
ATOM 2882 O O . ARG A 1 379 ? -18.284 4.953 42.785 1.00 78.31 379 ARG A O 1
ATOM 2889 N N . GLY A 1 380 ? -19.588 3.491 41.680 1.00 73.12 380 GLY A N 1
ATOM 2890 C CA . GLY A 1 380 ? -18.655 2.373 41.685 1.00 73.12 380 GLY A CA 1
ATOM 2891 C C . GLY A 1 380 ? -18.627 1.667 40.334 1.00 73.12 380 GLY A C 1
ATOM 2892 O O . GLY A 1 380 ? -19.546 1.798 39.5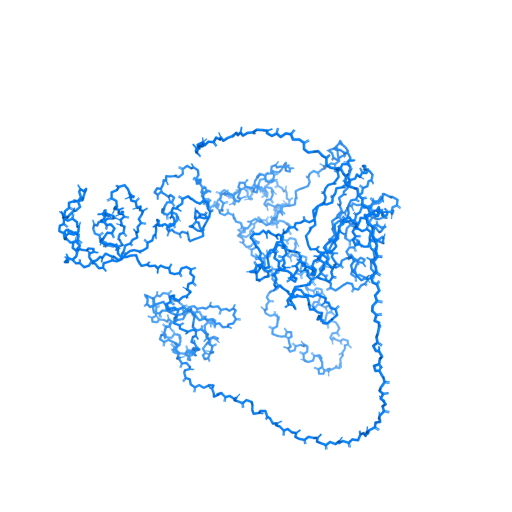29 1.00 73.12 380 GLY A O 1
ATOM 2893 N N . LYS A 1 381 ? -17.550 0.928 40.069 1.00 76.31 381 LYS A N 1
ATOM 2894 C CA . LYS A 1 381 ? -17.372 0.164 38.828 1.00 76.31 381 LYS A CA 1
ATOM 2895 C C . LYS A 1 381 ? -17.670 -1.308 39.095 1.00 76.31 381 LYS A C 1
ATOM 2897 O O . LYS A 1 381 ? -17.075 -1.887 40.008 1.00 76.31 381 LYS A O 1
ATOM 2902 N N . VAL A 1 382 ? -18.578 -1.911 38.329 1.00 77.12 382 VAL A N 1
ATOM 2903 C CA . VAL A 1 382 ? -18.885 -3.346 38.431 1.00 77.12 382 VAL A CA 1
ATOM 2904 C C . VAL A 1 382 ? -17.703 -4.144 37.886 1.00 77.12 382 VAL A C 1
ATOM 2906 O O . VAL A 1 382 ? -17.372 -4.039 36.710 1.00 77.12 382 VAL A O 1
ATOM 2909 N N . LEU A 1 383 ? -17.063 -4.950 38.728 1.00 67.50 383 LEU A N 1
ATOM 2910 C CA . LEU A 1 383 ? -15.992 -5.867 38.327 1.00 67.50 383 LEU A CA 1
A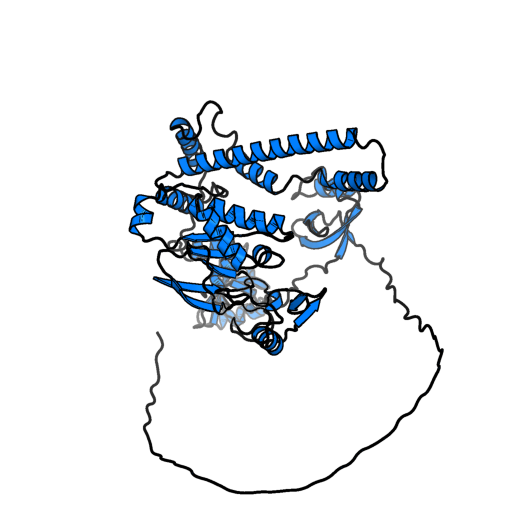TOM 2911 C C . LEU A 1 383 ? -16.537 -7.194 37.789 1.00 67.50 383 LEU A C 1
ATOM 2913 O O . LEU A 1 383 ? -15.929 -7.810 36.915 1.00 67.50 383 LEU A O 1
ATOM 2917 N N . GLN A 1 384 ? -17.661 -7.649 38.345 1.00 75.19 384 GLN A N 1
ATOM 2918 C CA . GLN A 1 384 ? -18.280 -8.931 38.032 1.00 75.19 384 GLN A CA 1
ATOM 2919 C C . GLN A 1 384 ? -19.756 -8.914 38.450 1.00 75.19 384 GLN A C 1
ATOM 2921 O O . GLN A 1 384 ? -20.062 -8.507 39.568 1.00 75.19 384 GLN A O 1
ATOM 2926 N N . ASP A 1 385 ? -20.649 -9.407 37.593 1.00 77.56 385 ASP A N 1
ATOM 2927 C CA . ASP A 1 385 ? -21.998 -9.829 37.987 1.00 77.56 385 ASP A CA 1
ATOM 2928 C C . ASP A 1 385 ? -22.012 -11.329 38.324 1.00 77.56 385 ASP A C 1
ATOM 2930 O O . ASP A 1 385 ? -21.300 -12.122 37.703 1.00 77.56 385 ASP A O 1
ATOM 2934 N N . ASP A 1 386 ? -22.873 -11.731 39.258 1.00 76.69 386 ASP A N 1
ATOM 2935 C CA . ASP A 1 386 ? -23.285 -13.119 39.464 1.00 76.69 386 ASP A CA 1
ATOM 2936 C C . ASP A 1 386 ? -24.795 -13.262 39.173 1.00 76.69 386 ASP A C 1
ATOM 2938 O O . ASP A 1 386 ? -25.647 -12.930 40.006 1.00 76.69 386 ASP A O 1
ATOM 2942 N N . PRO A 1 387 ? -25.173 -13.770 37.982 1.00 75.88 387 PRO A N 1
ATOM 2943 C CA . PRO A 1 387 ? -26.574 -13.994 37.631 1.00 75.88 387 PRO A CA 1
ATOM 2944 C C . PRO A 1 387 ? -27.268 -15.098 38.438 1.00 75.88 387 PRO A C 1
ATOM 2946 O O . PRO A 1 387 ? -28.491 -15.228 38.343 1.00 75.88 387 PRO A O 1
ATOM 2949 N N . SER A 1 388 ? -26.525 -15.925 39.183 1.00 73.50 388 SER A N 1
ATOM 2950 C CA . SER A 1 388 ? -27.087 -17.050 39.938 1.00 73.50 388 SER A CA 1
ATOM 2951 C C . SER A 1 388 ? -27.754 -16.610 41.242 1.00 73.50 388 SER A C 1
ATOM 2953 O O . SER A 1 388 ? -28.767 -17.200 41.629 1.00 73.50 388 SER A O 1
ATOM 2955 N N . ASP A 1 389 ? -27.248 -15.544 41.870 1.00 80.44 389 ASP A N 1
ATOM 2956 C CA . ASP A 1 389 ? -27.839 -14.933 43.063 1.00 80.44 389 ASP A CA 1
ATOM 2957 C C . ASP A 1 389 ? -28.253 -13.460 42.886 1.00 80.44 389 ASP A C 1
ATOM 2959 O O . ASP A 1 389 ? -28.840 -12.903 43.806 1.00 80.44 389 ASP A O 1
ATOM 2963 N N . LYS A 1 390 ? -28.067 -12.873 41.692 1.00 82.56 390 LYS A N 1
ATOM 2964 C CA . LYS A 1 390 ? -28.393 -11.472 41.344 1.00 82.56 390 LYS A CA 1
ATOM 2965 C C . LYS A 1 390 ? -27.596 -10.433 42.137 1.00 82.56 390 LYS A C 1
ATOM 2967 O O . LYS A 1 390 ? -28.127 -9.386 42.525 1.00 82.56 390 LYS A O 1
ATOM 2972 N N . THR A 1 391 ? -26.322 -10.712 42.368 1.00 85.50 391 THR A N 1
ATOM 2973 C CA . THR A 1 391 ? -25.398 -9.763 42.991 1.00 85.50 391 THR A CA 1
ATOM 2974 C C . THR A 1 391 ? -24.343 -9.285 42.000 1.00 85.50 391 THR A C 1
ATOM 2976 O O . THR A 1 391 ? -24.142 -9.866 40.933 1.00 85.50 391 THR A O 1
ATOM 2979 N N . ALA A 1 392 ? -23.680 -8.180 42.323 1.00 82.31 392 ALA A N 1
ATOM 2980 C CA . ALA A 1 392 ? -22.542 -7.675 41.571 1.00 82.31 392 ALA A CA 1
ATOM 2981 C C . ALA A 1 392 ? -21.448 -7.182 42.520 1.00 82.31 392 ALA A C 1
ATOM 2983 O O . ALA A 1 392 ? -21.729 -6.571 43.555 1.00 82.31 392 ALA A O 1
ATOM 2984 N N . GLN A 1 393 ? -20.193 -7.437 42.160 1.00 83.31 393 GLN A N 1
ATOM 2985 C CA . GLN A 1 393 ? -19.020 -6.952 42.872 1.00 83.31 393 GLN A CA 1
ATOM 2986 C C . GLN A 1 393 ? -18.649 -5.562 42.359 1.00 83.31 393 GLN A C 1
ATOM 2988 O O . GLN A 1 393 ? -18.279 -5.403 41.197 1.00 83.31 393 GLN A O 1
ATOM 2993 N N . VAL A 1 394 ? -18.706 -4.556 43.227 1.00 80.31 394 VAL A N 1
ATOM 2994 C CA . VAL A 1 394 ? -18.497 -3.146 42.881 1.00 80.31 394 VAL A CA 1
ATOM 2995 C C . VAL A 1 394 ? -17.235 -2.605 43.560 1.00 80.31 394 VAL A C 1
ATOM 2997 O O . VAL A 1 394 ? -17.069 -2.742 44.774 1.00 80.31 394 VAL A O 1
ATOM 3000 N N . LYS A 1 395 ? -16.335 -1.990 42.781 1.00 78.69 395 LYS A N 1
ATOM 3001 C CA . LYS A 1 395 ? -15.090 -1.326 43.222 1.00 78.69 395 LYS A CA 1
ATOM 3002 C C . LYS A 1 395 ? -15.308 0.185 43.313 1.00 78.69 395 LYS A C 1
ATOM 3004 O O . LYS A 1 395 ? -15.752 0.808 42.350 1.00 78.69 395 LYS A O 1
ATOM 3009 N N . PHE A 1 396 ? -14.964 0.776 44.457 1.00 75.94 396 PHE A N 1
ATOM 3010 C CA . PHE A 1 396 ? -15.102 2.213 44.730 1.00 75.94 396 PHE A CA 1
ATOM 3011 C C . PHE A 1 396 ? -13.718 2.863 44.847 1.00 75.94 396 PHE A C 1
ATOM 3013 O O . PHE A 1 396 ? -12.825 2.320 45.500 1.00 75.94 396 PHE A O 1
ATOM 3020 N N . ARG A 1 397 ? -13.518 4.039 44.239 1.00 54.50 397 ARG A N 1
ATOM 3021 C CA . ARG A 1 397 ? -12.247 4.777 44.350 1.00 54.50 397 ARG A CA 1
ATOM 3022 C C . ARG A 1 397 ? -12.178 5.534 45.688 1.00 54.50 397 ARG A C 1
ATOM 3024 O O . ARG A 1 397 ? -13.040 6.350 45.991 1.00 54.50 397 ARG A O 1
ATOM 3031 N N . GLY A 1 398 ? -11.116 5.303 46.466 1.00 52.22 398 GLY A N 1
ATOM 3032 C CA . GLY A 1 398 ? -10.644 6.239 47.501 1.00 52.22 398 GLY A CA 1
ATOM 3033 C C . GLY A 1 398 ? -10.989 5.974 48.978 1.00 52.22 398 GLY A C 1
ATOM 3034 O O . GLY A 1 398 ? -10.519 6.740 49.818 1.00 52.22 398 GLY A O 1
ATOM 3035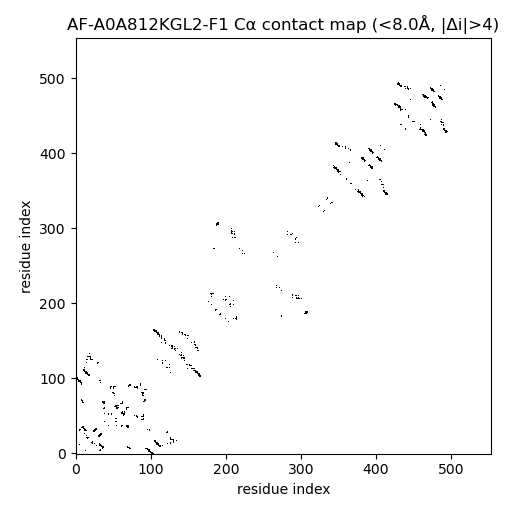 N N . LYS A 1 399 ? -11.754 4.930 49.350 1.00 47.25 399 LYS A N 1
ATOM 3036 C CA . LYS A 1 399 ? -12.030 4.582 50.771 1.00 47.25 399 LYS A CA 1
ATOM 3037 C C . LYS A 1 399 ? -12.002 3.066 51.056 1.00 47.25 399 LYS A C 1
ATOM 3039 O O . LYS A 1 399 ? -11.811 2.254 50.164 1.00 47.25 399 LYS A O 1
ATOM 3044 N N . ILE A 1 400 ? -12.131 2.713 52.341 1.00 45.97 400 ILE A N 1
ATOM 3045 C CA . ILE A 1 400 ? -11.611 1.515 53.050 1.00 45.97 400 ILE A CA 1
ATOM 3046 C C . ILE A 1 400 ? -12.151 0.130 52.583 1.00 45.97 400 ILE A C 1
ATOM 3048 O O . ILE A 1 400 ? -11.804 -0.895 53.166 1.00 45.97 400 ILE A O 1
ATOM 3052 N N . CYS A 1 401 ? -12.950 0.033 51.519 1.00 49.66 401 CYS A N 1
ATOM 3053 C CA . CYS A 1 401 ? -13.376 -1.250 50.937 1.00 49.66 401 CYS A CA 1
ATOM 3054 C C . CYS A 1 401 ? -13.080 -1.279 49.433 1.00 49.66 401 CYS A C 1
ATOM 3056 O O . CYS A 1 401 ? -13.789 -0.669 48.640 1.00 49.66 401 CYS A O 1
ATOM 3058 N N . ALA A 1 402 ? -12.020 -2.004 49.053 1.00 58.31 402 ALA A N 1
ATOM 3059 C CA . ALA A 1 402 ? -11.523 -2.070 47.676 1.00 58.31 402 ALA A CA 1
ATOM 3060 C C . ALA A 1 402 ? -12.523 -2.698 46.685 1.00 58.31 402 ALA A C 1
ATOM 3062 O O . ALA A 1 402 ? -12.498 -2.378 45.503 1.00 58.31 402 ALA A O 1
ATOM 3063 N N . SER A 1 403 ? -13.414 -3.570 47.156 1.00 73.06 403 SER A N 1
ATOM 3064 C CA . SER A 1 403 ? -14.644 -3.947 46.455 1.00 73.06 403 SER A CA 1
ATOM 3065 C C . SER A 1 403 ? -15.661 -4.521 47.445 1.00 73.06 403 SER A C 1
ATOM 3067 O O . SER A 1 403 ? -15.281 -4.947 48.540 1.00 73.06 403 SER A O 1
ATOM 3069 N N . VAL A 1 404 ? -16.944 -4.528 47.084 1.00 83.00 404 VAL A N 1
ATOM 3070 C CA . VAL A 1 404 ? -18.005 -5.166 47.877 1.00 83.00 404 VAL A CA 1
ATOM 3071 C C . VAL A 1 404 ? -19.077 -5.770 46.970 1.00 83.00 404 VAL A C 1
ATOM 3073 O O . VAL A 1 404 ? -19.303 -5.271 45.872 1.00 83.00 404 VAL A O 1
ATOM 3076 N N . TRP A 1 405 ? -19.732 -6.836 47.424 1.00 85.88 405 TRP A N 1
ATOM 3077 C CA . TRP A 1 405 ? -20.873 -7.432 46.727 1.00 85.88 405 TRP A CA 1
ATOM 3078 C C . TRP A 1 405 ? -22.172 -6.740 47.146 1.00 85.88 405 TRP A C 1
ATOM 3080 O O . TRP A 1 405 ? -22.414 -6.567 48.341 1.00 85.88 405 TRP A O 1
ATOM 3090 N N . LEU A 1 406 ? -22.994 -6.353 46.170 1.00 85.19 406 LEU A N 1
ATOM 3091 C CA . LEU A 1 406 ? -24.291 -5.696 46.360 1.00 85.19 406 LEU A CA 1
ATOM 3092 C C . LEU A 1 406 ? -25.375 -6.397 45.520 1.00 85.19 406 LEU A C 1
ATOM 3094 O O . LEU A 1 406 ? -25.070 -6.839 44.412 1.00 85.19 406 LEU A O 1
ATOM 3098 N N . PRO A 1 407 ? -26.633 -6.495 45.995 1.00 85.56 407 PRO A N 1
ATOM 3099 C CA . PRO A 1 407 ? -27.753 -6.941 45.163 1.00 85.56 407 PRO A CA 1
ATOM 3100 C C . PRO A 1 407 ? -27.979 -5.983 43.988 1.00 85.56 407 PRO A C 1
ATOM 3102 O O . PRO A 1 407 ? -27.860 -4.770 44.162 1.00 85.56 407 PRO A O 1
ATOM 3105 N N . TRP A 1 408 ? -28.386 -6.492 42.821 1.00 83.88 408 TRP A N 1
ATOM 3106 C CA . TRP A 1 408 ? -28.736 -5.647 41.666 1.00 83.88 408 TRP A CA 1
ATOM 3107 C C . TRP A 1 408 ? -29.846 -4.631 41.974 1.00 83.88 408 TRP A C 1
ATOM 3109 O O . TRP A 1 408 ? -29.848 -3.541 41.422 1.00 83.88 408 TRP A O 1
ATOM 3119 N N . GLU A 1 409 ? -30.759 -4.954 42.893 1.00 81.62 409 GLU A N 1
ATOM 3120 C CA . GLU A 1 409 ? -31.845 -4.062 43.336 1.00 81.62 409 GLU A CA 1
ATOM 3121 C C . GLU A 1 409 ? -31.336 -2.795 44.060 1.00 81.62 409 GLU A C 1
ATOM 3123 O O . GLU A 1 409 ? -32.091 -1.843 44.238 1.00 81.62 409 GLU A O 1
ATOM 3128 N N . CYS A 1 410 ? -30.057 -2.768 44.452 1.00 83.00 410 CYS A N 1
ATOM 3129 C CA . CYS A 1 410 ? -29.382 -1.632 45.084 1.00 83.00 410 CYS A CA 1
ATOM 3130 C C . CYS A 1 410 ? -28.508 -0.815 44.118 1.00 83.00 410 CYS A C 1
ATOM 3132 O O . CYS A 1 410 ? -27.826 0.115 44.563 1.00 83.00 410 CYS A O 1
ATOM 3134 N N . LEU A 1 411 ? -28.446 -1.212 42.844 1.00 82.75 411 LEU A N 1
ATOM 3135 C CA . LEU A 1 411 ? -27.535 -0.670 41.843 1.00 82.75 411 LEU A CA 1
ATOM 3136 C C . LEU A 1 411 ? -28.339 -0.035 40.715 1.00 82.75 411 LEU A C 1
ATOM 3138 O O . LEU A 1 411 ? -29.021 -0.717 39.953 1.00 82.75 411 LEU A O 1
ATOM 3142 N N . GLU A 1 412 ? -28.233 1.280 40.607 1.00 79.12 412 GLU A N 1
ATOM 3143 C CA . GLU A 1 412 ? -28.757 2.030 39.477 1.00 79.12 412 GLU A CA 1
ATOM 3144 C C . GLU A 1 412 ? -27.671 2.061 38.399 1.00 79.12 412 GLU A C 1
ATOM 3146 O O . GLU A 1 412 ? -26.590 2.620 38.608 1.00 79.12 412 GLU A O 1
ATOM 3151 N N . ASP A 1 413 ? -27.940 1.415 37.263 1.00 68.12 413 ASP A N 1
ATOM 3152 C CA . ASP A 1 413 ? -27.057 1.446 36.098 1.00 68.12 413 ASP A CA 1
ATOM 3153 C C . ASP A 1 413 ? -26.997 2.882 35.556 1.00 68.12 413 ASP A C 1
ATOM 3155 O O . ASP A 1 413 ? -27.967 3.386 34.984 1.00 68.12 413 ASP A O 1
ATOM 3159 N N . GLU A 1 414 ? -25.849 3.547 35.718 1.00 61.16 414 GLU A N 1
ATOM 3160 C CA . GLU A 1 414 ? -25.561 4.769 34.972 1.00 61.16 414 GLU A CA 1
ATOM 3161 C C . GLU A 1 414 ? -25.113 4.339 33.574 1.00 61.16 414 GLU A C 1
ATOM 3163 O O . GLU A 1 414 ? -23.951 3.990 33.345 1.00 61.16 414 GLU A O 1
ATOM 3168 N N . TRP A 1 415 ? -26.068 4.318 32.644 1.00 42.56 415 TRP A N 1
ATOM 3169 C CA . TRP A 1 415 ? -25.796 4.059 31.237 1.00 42.56 415 TRP A CA 1
ATOM 3170 C C . TRP A 1 415 ? -24.815 5.114 30.715 1.00 42.56 415 TRP A C 1
ATOM 3172 O O . TRP A 1 415 ? -25.133 6.297 30.625 1.00 42.56 415 TRP A O 1
ATOM 3182 N N . MET A 1 416 ? -23.608 4.671 30.360 1.00 33.97 416 MET A N 1
ATOM 3183 C CA . MET A 1 416 ? -22.854 5.326 29.298 1.00 33.97 416 MET A CA 1
ATOM 3184 C C . MET A 1 416 ? -23.609 5.022 28.007 1.00 33.97 416 MET A C 1
ATOM 3186 O O . MET A 1 416 ? -23.526 3.900 27.501 1.00 33.97 416 MET A O 1
ATOM 3190 N N . ASP A 1 417 ? -24.343 6.002 27.488 1.00 28.58 417 ASP A N 1
ATOM 3191 C CA . ASP A 1 417 ? -24.899 5.933 26.143 1.00 28.58 417 ASP A CA 1
ATOM 3192 C C . ASP A 1 417 ? -23.745 5.917 25.133 1.00 28.58 417 ASP A C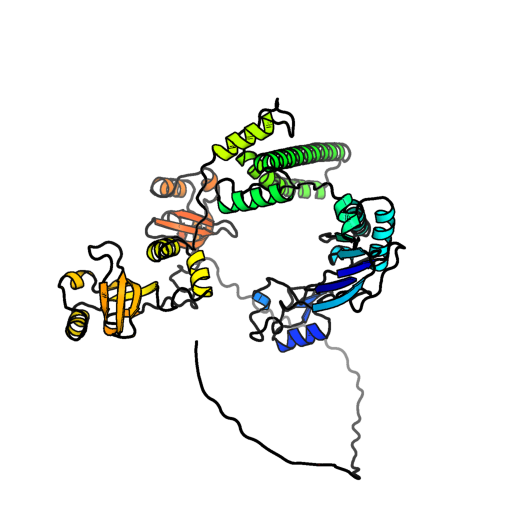 1
ATOM 3194 O O . ASP A 1 417 ? -23.297 6.944 24.641 1.00 28.58 417 ASP A O 1
ATOM 3198 N N . LEU A 1 418 ? -23.261 4.725 24.773 1.00 38.59 418 LEU A N 1
ATOM 3199 C CA . LEU A 1 418 ? -22.236 4.534 23.733 1.00 38.59 418 LEU A CA 1
ATOM 3200 C C . LEU A 1 418 ? -22.758 4.833 22.306 1.00 38.59 418 LEU A C 1
ATOM 3202 O O . LEU A 1 418 ? -22.133 4.446 21.320 1.00 38.59 418 LEU A O 1
ATOM 3206 N N . GLN A 1 419 ? -23.911 5.502 22.199 1.00 31.61 419 GLN A N 1
ATOM 3207 C CA . GLN A 1 419 ? -24.507 6.035 20.972 1.00 31.61 419 GLN A CA 1
ATOM 3208 C C . GLN A 1 419 ? -25.034 7.473 21.122 1.00 31.61 419 GLN A C 1
ATOM 3210 O O . GLN A 1 419 ? -25.536 8.015 20.140 1.00 31.61 419 GLN A O 1
ATOM 3215 N N . ASP A 1 420 ? -24.874 8.117 22.285 1.00 27.44 420 ASP A N 1
ATOM 3216 C CA . ASP A 1 420 ? -25.024 9.568 22.402 1.00 27.44 420 ASP A CA 1
ATOM 3217 C C . ASP A 1 420 ? -23.702 10.151 22.898 1.00 27.44 420 ASP A C 1
ATOM 3219 O O . ASP A 1 420 ? -23.267 9.913 24.024 1.00 27.44 420 ASP A O 1
ATOM 3223 N N . ASN A 1 421 ? -23.033 10.929 22.046 1.00 31.95 421 ASN A N 1
ATOM 3224 C CA . ASN A 1 421 ? -21.742 11.541 22.369 1.00 31.95 421 ASN A CA 1
ATOM 3225 C C . ASN A 1 421 ? -21.911 12.766 23.300 1.00 31.95 421 ASN A C 1
ATOM 3227 O O . ASN A 1 421 ? -21.102 13.694 23.284 1.00 31.95 421 ASN A O 1
ATOM 3231 N N . SER A 1 422 ? -22.987 12.772 24.097 1.00 28.94 422 SER A N 1
ATOM 3232 C CA . SER A 1 422 ? -23.400 13.812 25.030 1.00 28.94 422 SER A CA 1
ATOM 3233 C C . SER A 1 422 ? -23.084 13.446 26.488 1.00 28.94 422 SER A C 1
ATOM 3235 O O . SER A 1 422 ? -23.927 13.530 27.388 1.00 28.94 422 SER A O 1
ATOM 3237 N N . TYR A 1 423 ? -21.807 13.190 26.772 1.00 27.12 423 TYR A N 1
ATOM 3238 C CA . TYR A 1 423 ? -21.269 13.857 27.962 1.00 27.12 423 TYR A CA 1
ATOM 3239 C C . TYR A 1 423 ? -21.475 15.371 27.795 1.00 27.12 423 TYR A C 1
ATOM 3241 O O . TYR A 1 423 ? -21.594 15.844 26.662 1.00 27.12 423 TYR A O 1
ATOM 3249 N N . PRO A 1 424 ? -21.484 16.178 28.869 1.00 33.28 424 PRO A N 1
ATOM 3250 C CA . PRO A 1 424 ? -21.342 17.616 28.726 1.00 33.28 424 PRO A CA 1
ATOM 3251 C C . PRO A 1 424 ? -19.897 17.932 28.307 1.00 33.28 424 PRO A C 1
ATOM 3253 O O . PRO A 1 424 ? -19.138 18.540 29.058 1.00 33.28 424 PRO A O 1
ATOM 3256 N N . LEU A 1 425 ? -19.549 17.561 27.069 1.00 34.56 425 LEU A N 1
ATOM 3257 C CA . LEU A 1 425 ? -18.907 18.500 26.171 1.00 34.56 425 LEU A CA 1
ATOM 3258 C C . LEU A 1 425 ? -19.731 19.778 26.304 1.00 34.56 425 LEU A C 1
ATOM 3260 O O . LEU A 1 425 ? -20.876 19.862 25.846 1.00 34.56 425 LEU A O 1
ATOM 3264 N N . SER A 1 426 ? -19.173 20.744 27.025 1.00 42.81 426 SER A N 1
ATOM 3265 C CA . SER A 1 426 ? -19.539 22.137 26.854 1.00 42.81 426 SER A CA 1
ATOM 3266 C C . SER A 1 426 ? -19.648 22.358 25.353 1.00 42.81 426 SER A C 1
ATOM 3268 O O . SER A 1 426 ? -18.717 22.029 24.616 1.00 42.81 426 SER A O 1
ATOM 3270 N N . ARG A 1 427 ? -20.837 22.791 24.896 1.00 44.75 427 ARG A N 1
ATOM 3271 C CA . ARG A 1 427 ? -21.106 23.018 23.467 1.00 44.75 427 ARG A CA 1
ATOM 3272 C C . ARG A 1 427 ? -19.882 23.708 22.877 1.00 44.75 427 ARG A C 1
ATOM 3274 O O . ARG A 1 427 ? -19.473 24.679 23.515 1.00 44.75 427 ARG A O 1
ATOM 3281 N N . PRO A 1 428 ? -19.315 23.239 21.746 1.00 55.59 428 PRO A N 1
ATOM 3282 C CA . PRO A 1 428 ? -18.090 23.803 21.196 1.00 55.59 428 PRO A CA 1
ATOM 3283 C C . PRO A 1 428 ? -18.259 25.314 21.075 1.00 55.59 428 PRO A C 1
ATOM 3285 O O . PRO A 1 428 ? -19.003 25.806 20.227 1.00 55.59 428 PRO A O 1
ATOM 3288 N N . ARG A 1 429 ? -17.654 26.027 22.027 1.00 72.50 429 ARG A N 1
ATOM 3289 C CA . ARG A 1 429 ? -17.904 27.445 22.267 1.00 72.50 429 ARG A CA 1
ATOM 3290 C C . ARG A 1 429 ? -16.723 28.205 21.720 1.00 72.50 429 ARG A C 1
ATOM 3292 O O . ARG A 1 429 ? -15.572 27.886 22.031 1.00 72.50 429 ARG A O 1
ATOM 3299 N N . THR A 1 430 ? -17.020 29.196 20.894 1.00 79.94 430 THR A N 1
ATOM 3300 C CA . THR A 1 430 ? -16.011 30.123 20.405 1.00 79.94 430 THR A CA 1
ATOM 3301 C C . THR A 1 430 ? -15.480 30.896 21.603 1.00 79.94 430 THR A C 1
ATOM 3303 O O . THR A 1 430 ? -16.217 31.621 22.273 1.00 79.94 430 THR A O 1
ATOM 3306 N N . VAL A 1 431 ? -14.198 30.715 21.889 1.00 83.38 431 VAL A N 1
ATOM 3307 C CA . VAL A 1 431 ? -13.484 31.442 22.934 1.00 83.38 431 VAL A CA 1
ATOM 3308 C C . VAL A 1 431 ? -12.408 32.299 22.296 1.00 83.38 431 VAL A C 1
ATOM 3310 O O . VAL A 1 431 ? -11.746 31.883 21.345 1.00 83.38 431 VAL A O 1
ATOM 3313 N N . GLN A 1 432 ? -12.213 33.499 22.828 1.00 89.81 432 GLN A N 1
ATOM 3314 C CA . GLN A 1 432 ? -11.051 34.312 22.512 1.00 89.81 432 GLN A CA 1
ATOM 3315 C C . GLN A 1 432 ? -9.999 34.124 23.603 1.00 89.81 432 GLN A C 1
ATOM 3317 O O . GLN A 1 432 ? -10.283 34.272 24.795 1.00 89.81 432 GLN A O 1
ATOM 3322 N N . VAL A 1 433 ? -8.770 33.813 23.202 1.00 90.06 433 VAL A N 1
ATOM 3323 C CA . VAL A 1 433 ? -7.630 33.756 24.118 1.00 90.06 433 VAL A CA 1
ATOM 3324 C C . VAL A 1 433 ? -7.312 35.170 24.598 1.00 90.06 433 VAL A C 1
ATOM 3326 O O . VAL A 1 433 ? -7.210 36.100 23.797 1.00 90.06 433 VAL A O 1
ATOM 3329 N N . ALA A 1 434 ? -7.133 35.346 25.904 1.00 88.00 434 ALA A N 1
ATOM 3330 C CA . ALA A 1 434 ? -6.834 36.642 26.497 1.00 88.00 434 ALA A CA 1
ATOM 3331 C C . ALA A 1 434 ? -5.509 37.254 25.967 1.00 88.00 434 ALA A C 1
ATOM 3333 O O . ALA A 1 434 ? -4.649 36.535 25.445 1.00 88.00 434 ALA A O 1
ATOM 3334 N N . PRO A 1 435 ? -5.311 38.582 26.110 1.00 89.75 435 PRO A N 1
ATOM 3335 C CA . PRO A 1 435 ? -4.048 39.245 25.785 1.00 89.75 435 PRO A CA 1
ATOM 3336 C C . PRO A 1 435 ? -2.834 38.611 26.480 1.00 89.75 435 PRO A C 1
ATOM 3338 O O . PRO A 1 435 ? -2.956 37.988 27.534 1.00 89.75 435 PRO A O 1
ATOM 3341 N N . VAL A 1 436 ? -1.650 38.770 25.880 1.00 89.00 436 VAL A N 1
ATOM 3342 C CA . VAL A 1 436 ? -0.442 37.996 26.229 1.00 89.00 436 VAL A CA 1
ATOM 3343 C C . VAL A 1 436 ? -0.017 38.123 27.695 1.00 89.00 436 VAL A C 1
ATOM 3345 O O . VAL A 1 436 ? 0.468 37.156 28.269 1.00 89.00 436 VAL A O 1
ATOM 3348 N N . ASP A 1 437 ? -0.240 39.277 28.318 1.00 87.56 437 ASP A N 1
ATOM 3349 C CA . ASP A 1 437 ? 0.039 39.543 29.731 1.00 87.56 437 ASP A CA 1
ATOM 3350 C C . ASP A 1 437 ? -0.925 38.806 30.674 1.00 87.56 437 ASP A C 1
ATOM 3352 O O . ASP A 1 437 ? -0.506 38.287 31.711 1.00 87.56 437 ASP A O 1
ATOM 3356 N N . VAL A 1 438 ? -2.201 38.705 30.294 1.00 87.94 438 VAL A N 1
ATOM 3357 C CA . VAL A 1 438 ? -3.221 37.939 31.025 1.00 87.94 438 VAL A CA 1
ATOM 3358 C C . VAL A 1 438 ? -2.992 36.439 30.843 1.00 87.94 438 VAL A C 1
ATOM 3360 O O . VAL A 1 438 ? -3.002 35.698 31.825 1.00 87.94 438 VAL A O 1
ATOM 3363 N N . LEU A 1 439 ? -2.726 36.000 29.608 1.00 88.00 439 LEU A N 1
ATOM 3364 C CA . LEU A 1 439 ? -2.440 34.604 29.280 1.00 88.00 439 LEU A CA 1
ATOM 3365 C C . LEU A 1 439 ? -1.172 34.111 29.986 1.00 88.00 439 LEU A C 1
ATOM 3367 O O . LEU A 1 439 ? -1.215 33.073 30.640 1.00 88.00 439 LEU A O 1
ATOM 3371 N N . GLN A 1 440 ? -0.063 34.857 29.902 1.00 88.06 440 GLN A N 1
ATOM 3372 C CA . GLN A 1 440 ? 1.187 34.490 30.571 1.00 88.06 440 GLN A CA 1
ATOM 3373 C C . GLN A 1 440 ? 0.978 34.349 32.077 1.00 88.06 440 GLN A C 1
ATOM 3375 O O . GLN A 1 440 ? 1.350 33.328 32.650 1.00 88.06 440 GLN A O 1
ATOM 3380 N N . LYS A 1 441 ? 0.324 35.330 32.707 1.00 88.19 441 LYS A N 1
ATOM 3381 C CA . LYS A 1 441 ? 0.057 35.283 34.143 1.00 88.19 441 LYS A CA 1
ATOM 3382 C C . LYS A 1 441 ? -0.824 34.090 34.529 1.00 88.19 441 LYS A C 1
ATOM 3384 O O . LYS A 1 441 ? -0.507 33.397 35.485 1.00 88.19 441 LYS A O 1
ATOM 3389 N N . ALA A 1 442 ? -1.894 33.819 33.786 1.00 86.38 442 ALA A N 1
ATOM 3390 C CA . ALA A 1 442 ? -2.771 32.680 34.057 1.00 86.38 442 ALA A CA 1
ATOM 3391 C C . ALA A 1 442 ? -2.056 31.324 33.895 1.00 86.38 442 ALA A C 1
ATOM 3393 O O . ALA A 1 442 ? -2.375 30.371 34.603 1.00 86.38 442 ALA A O 1
ATOM 3394 N N . VAL A 1 443 ? -1.084 31.235 32.979 1.00 86.75 443 VAL A N 1
ATOM 3395 C CA . VAL A 1 443 ? -0.228 30.051 32.801 1.00 86.75 443 VAL A CA 1
ATOM 3396 C C . VAL A 1 443 ? 0.799 29.925 33.934 1.00 86.75 443 VAL A C 1
ATOM 3398 O O . VAL A 1 443 ? 1.076 28.812 34.365 1.00 86.75 443 VAL A O 1
ATOM 3401 N N . GLU A 1 444 ? 1.346 31.036 34.434 1.00 87.50 444 GLU A N 1
ATOM 3402 C CA . GLU A 1 444 ? 2.273 31.068 35.579 1.00 87.50 444 GLU A CA 1
ATOM 3403 C C . GLU A 1 444 ? 1.576 30.803 36.930 1.00 87.50 444 GLU A C 1
ATOM 3405 O O . GLU A 1 444 ? 2.185 30.213 37.824 1.00 87.50 444 GLU A O 1
ATOM 3410 N N . ASP A 1 445 ? 0.306 31.195 37.073 1.00 82.44 445 ASP A N 1
ATOM 3411 C CA . ASP A 1 445 ? -0.527 30.942 38.257 1.00 82.44 445 ASP A CA 1
ATOM 3412 C C . ASP A 1 445 ? -1.087 29.490 38.291 1.00 82.44 445 ASP A C 1
ATOM 3414 O O . ASP A 1 445 ? -1.512 29.022 39.351 1.00 82.44 445 ASP A O 1
ATOM 3418 N N . ASN A 1 446 ? -1.073 28.744 37.172 1.00 83.00 446 ASN A N 1
ATOM 3419 C CA . ASN A 1 446 ? -1.571 27.360 37.088 1.00 83.00 446 ASN A CA 1
ATOM 3420 C C . ASN A 1 446 ? -0.459 26.316 37.345 1.00 83.00 446 ASN A C 1
ATOM 3422 O O . ASN A 1 446 ? 0.629 26.376 36.784 1.00 83.00 446 ASN A O 1
ATOM 3426 N N . SER A 1 447 ? -0.746 25.306 38.174 1.00 77.81 447 SER A N 1
ATOM 3427 C CA . SER A 1 447 ? 0.250 24.309 38.619 1.00 77.81 447 SER A CA 1
ATOM 3428 C C . SER A 1 447 ? 0.558 23.176 37.624 1.00 77.81 447 SER A C 1
ATOM 3430 O O . SER A 1 447 ? 1.472 22.392 37.879 1.00 77.81 447 SER A O 1
ATOM 3432 N N . TRP A 1 448 ? -0.209 23.044 36.538 1.00 75.81 448 TRP A N 1
ATOM 3433 C CA . TRP A 1 448 ? -0.186 21.880 35.634 1.00 75.81 448 TRP A CA 1
ATOM 3434 C C . TRP A 1 448 ? 0.444 22.154 34.268 1.00 75.81 448 TRP A C 1
ATOM 3436 O O . TRP A 1 448 ? 0.739 21.218 33.526 1.00 75.81 448 TRP A O 1
ATOM 3446 N N . ILE A 1 449 ? 0.667 23.422 33.932 1.00 82.56 449 ILE A N 1
ATOM 3447 C CA . ILE A 1 449 ? 1.267 23.848 32.667 1.00 82.56 449 ILE A CA 1
ATOM 3448 C C . ILE A 1 449 ? 2.458 24.776 32.921 1.00 82.56 449 ILE A C 1
ATOM 3450 O O . ILE A 1 449 ? 2.757 25.161 34.046 1.00 82.56 449 ILE A O 1
ATOM 3454 N N . THR A 1 450 ? 3.217 25.091 31.875 1.00 84.88 450 THR A N 1
ATOM 3455 C CA . THR A 1 450 ? 4.391 25.964 31.982 1.00 84.88 450 THR A CA 1
ATOM 3456 C C . THR A 1 450 ? 4.464 26.865 30.765 1.00 84.88 450 THR A C 1
ATOM 3458 O O . THR A 1 450 ? 4.274 26.407 29.636 1.00 84.88 450 THR A O 1
ATOM 3461 N N . TRP A 1 451 ? 4.759 28.143 31.000 1.00 85.69 451 TRP A N 1
ATOM 3462 C CA . TRP A 1 451 ? 4.862 29.146 29.950 1.00 85.69 451 TRP A CA 1
ATOM 3463 C C . TRP A 1 451 ? 5.940 28.782 28.923 1.00 85.69 451 TRP A C 1
ATOM 3465 O O . TRP A 1 451 ? 7.091 28.505 29.268 1.00 85.69 451 TRP A O 1
ATOM 3475 N N . LYS A 1 452 ? 5.565 28.814 27.643 1.00 83.75 452 LYS A N 1
ATOM 3476 C CA . LYS A 1 452 ? 6.471 28.684 26.496 1.00 83.75 452 LYS A CA 1
ATOM 3477 C C . LYS A 1 452 ? 6.343 29.934 25.637 1.00 83.75 452 LYS A C 1
ATOM 3479 O O . LYS A 1 452 ? 5.230 30.384 25.396 1.00 83.75 452 LYS A O 1
ATOM 3484 N N . ALA A 1 453 ? 7.454 30.447 25.107 1.00 77.31 453 ALA A N 1
ATOM 3485 C CA . ALA A 1 453 ? 7.453 31.662 24.284 1.00 77.31 453 ALA A CA 1
ATOM 3486 C C . ALA A 1 453 ? 6.496 31.584 23.071 1.00 77.31 453 ALA A C 1
ATOM 3488 O O . ALA A 1 453 ? 5.880 32.581 22.713 1.00 77.31 453 ALA A O 1
ATOM 3489 N N . GLU A 1 454 ? 6.303 30.391 22.498 1.00 79.19 454 GLU A N 1
ATOM 3490 C CA . GLU A 1 454 ? 5.311 30.113 21.445 1.00 79.19 454 GLU A CA 1
ATOM 3491 C C . GLU A 1 454 ? 3.870 30.475 21.840 1.00 79.19 454 GLU A C 1
ATOM 3493 O O . GLU A 1 454 ? 3.091 30.904 20.993 1.00 79.19 454 GLU A O 1
ATOM 3498 N N . MET A 1 455 ? 3.493 30.327 23.116 1.00 81.31 455 MET A N 1
ATOM 3499 C CA . MET A 1 455 ? 2.129 30.599 23.594 1.00 81.31 455 MET A CA 1
ATOM 3500 C C . MET A 1 455 ? 1.752 32.077 23.452 1.00 81.31 455 MET A C 1
ATOM 3502 O O . MET A 1 455 ? 0.572 32.391 23.337 1.00 81.31 455 MET A O 1
ATOM 3506 N N . ALA A 1 456 ? 2.737 32.978 23.368 1.00 83.06 456 ALA A N 1
ATOM 3507 C CA . ALA A 1 456 ? 2.500 34.387 23.075 1.00 83.06 456 ALA A CA 1
ATOM 3508 C C . ALA A 1 456 ? 1.835 34.611 21.706 1.00 83.06 456 ALA A C 1
ATOM 3510 O O . ALA A 1 456 ? 1.121 35.596 21.540 1.00 83.06 456 ALA A O 1
ATOM 3511 N N . SER A 1 457 ? 2.025 33.698 20.745 1.00 83.00 457 SER A N 1
ATOM 3512 C CA . SER A 1 457 ? 1.378 33.785 19.428 1.00 83.00 457 SER A CA 1
ATOM 3513 C C . SER A 1 457 ? -0.128 33.499 19.469 1.00 83.00 457 SER A C 1
ATOM 3515 O O . SER A 1 457 ? -0.846 33.957 18.586 1.00 83.00 457 SER A O 1
ATOM 3517 N N . LEU A 1 458 ? -0.610 32.793 20.500 1.00 85.50 458 LEU A N 1
ATOM 3518 C CA . LEU A 1 458 ? -2.016 32.408 20.676 1.00 85.50 458 LEU A CA 1
ATOM 3519 C C . LEU A 1 458 ? -2.871 33.541 21.261 1.00 85.50 458 LEU A C 1
ATOM 3521 O O . LEU A 1 458 ? -4.093 33.500 21.166 1.00 85.50 458 LEU A O 1
ATOM 3525 N N . ALA A 1 459 ? -2.248 34.545 21.883 1.00 86.00 459 ALA A N 1
ATOM 3526 C CA . ALA A 1 459 ? -2.949 35.631 22.556 1.00 86.00 459 ALA A CA 1
ATOM 3527 C C . ALA A 1 459 ? -3.825 36.443 21.585 1.00 86.00 459 ALA A C 1
ATOM 3529 O O . ALA A 1 459 ? -3.359 36.901 20.542 1.00 86.00 459 ALA A O 1
ATOM 3530 N N . GLY A 1 460 ? -5.094 36.650 21.940 1.00 80.88 460 GLY A N 1
ATOM 3531 C CA . GLY A 1 460 ? -6.084 37.348 21.114 1.00 80.88 460 GLY A CA 1
ATOM 3532 C C . GLY A 1 460 ? -6.696 36.521 19.976 1.00 80.88 460 GLY A C 1
ATOM 3533 O O . GLY A 1 460 ? -7.638 37.008 19.347 1.00 80.88 460 GLY A O 1
ATOM 3534 N N . GLN A 1 461 ? -6.211 35.302 19.707 1.00 86.56 461 GLN A N 1
ATOM 3535 C CA . GLN A 1 461 ? -6.799 34.425 18.691 1.00 86.56 461 GLN A CA 1
ATOM 3536 C C . GLN A 1 461 ? -8.148 33.855 19.148 1.00 86.56 461 GLN A C 1
ATOM 3538 O O . GLN A 1 461 ? -8.385 33.661 20.343 1.00 86.56 461 GLN A O 1
ATOM 3543 N N . PHE A 1 462 ? -9.018 33.558 18.183 1.00 85.19 462 PHE A N 1
ATOM 3544 C CA . PHE A 1 462 ? -10.234 32.783 18.409 1.00 85.19 462 PHE A CA 1
ATOM 3545 C C . PHE A 1 462 ? -9.940 31.291 18.269 1.00 85.19 462 PHE A C 1
ATOM 3547 O O . PHE A 1 462 ? -9.173 30.884 17.397 1.00 85.19 462 PHE A O 1
ATOM 3554 N N . ALA A 1 463 ? -10.568 30.492 19.121 1.00 83.50 463 ALA A N 1
ATOM 3555 C CA . ALA A 1 463 ? -10.446 29.045 19.150 1.00 83.50 463 ALA A CA 1
ATOM 3556 C C . ALA A 1 463 ? -11.786 28.409 19.527 1.00 83.50 463 ALA A C 1
ATOM 3558 O O . ALA A 1 463 ? -12.665 29.069 20.090 1.00 83.50 463 ALA A O 1
ATOM 3559 N N . ILE A 1 464 ? -11.931 27.116 19.265 1.00 79.94 464 ILE A N 1
ATOM 3560 C CA . ILE A 1 464 ? -13.074 26.334 19.737 1.00 79.94 464 ILE A CA 1
ATOM 3561 C C . ILE A 1 464 ? -12.650 25.624 21.019 1.00 79.94 464 ILE A C 1
ATOM 3563 O O . ILE A 1 464 ? -11.718 24.820 20.998 1.00 79.94 464 ILE A O 1
ATOM 3567 N N . ALA A 1 465 ? -13.317 25.899 22.141 1.00 78.62 465 ALA A N 1
ATOM 3568 C CA . ALA A 1 465 ? -13.159 25.076 23.338 1.00 78.62 465 ALA A CA 1
ATOM 3569 C C . ALA A 1 465 ? -13.815 23.710 23.088 1.00 78.62 465 ALA A C 1
ATOM 3571 O O . ALA A 1 465 ? -15.017 23.648 22.828 1.00 78.62 465 ALA A O 1
ATOM 3572 N N . ILE A 1 466 ? -13.019 22.639 23.135 1.00 75.50 466 ILE A N 1
ATOM 3573 C CA . ILE A 1 466 ? -13.440 21.272 22.785 1.00 75.50 466 ILE A CA 1
ATOM 3574 C C . ILE A 1 466 ? -13.483 20.313 23.983 1.00 75.50 466 ILE A C 1
ATOM 3576 O O . ILE A 1 466 ? -14.101 19.259 23.887 1.00 75.50 466 ILE A O 1
ATOM 3580 N N . GLU A 1 467 ? -12.834 20.649 25.102 1.00 76.31 467 GLU A N 1
ATOM 3581 C CA . GLU A 1 467 ? -12.777 19.811 26.309 1.00 76.31 467 GLU A CA 1
ATOM 3582 C C . GLU A 1 467 ? -12.486 20.707 27.529 1.00 76.31 467 GLU A C 1
ATOM 3584 O O . GLU A 1 467 ? -11.436 21.347 27.579 1.00 76.31 467 GLU A O 1
ATOM 3589 N N . ASP A 1 468 ? -13.397 20.791 28.504 1.00 72.75 468 ASP A N 1
ATOM 3590 C CA . ASP A 1 468 ? -13.134 21.466 29.786 1.00 72.75 468 ASP A CA 1
ATOM 3591 C C . ASP A 1 468 ? -12.557 20.459 30.797 1.00 72.75 468 ASP A C 1
ATOM 3593 O O . ASP A 1 468 ? -13.096 19.366 30.969 1.00 72.75 468 ASP A O 1
ATOM 3597 N N . GLU A 1 469 ? -11.516 20.854 31.533 1.00 75.31 469 GLU A N 1
ATOM 3598 C CA . GLU A 1 469 ? -10.833 20.051 32.559 1.00 75.31 469 GLU A CA 1
ATOM 3599 C C . GLU A 1 469 ? -10.877 20.763 33.932 1.00 75.31 469 GLU A C 1
ATOM 3601 O O . GLU A 1 469 ? -9.877 21.335 34.393 1.00 75.31 469 GLU A O 1
ATOM 3606 N N . PRO A 1 470 ? -12.033 20.758 34.638 1.00 71.81 470 PRO A N 1
ATOM 3607 C CA . PRO A 1 470 ? -12.239 21.572 35.842 1.00 71.81 470 PRO A CA 1
ATOM 3608 C C . PRO A 1 470 ? -11.310 21.206 37.003 1.00 71.81 470 PRO A C 1
ATOM 3610 O O . PRO A 1 470 ? -11.007 22.044 37.845 1.00 71.81 470 PRO A O 1
ATOM 3613 N N . GLN A 1 471 ? -10.848 19.955 37.044 1.00 64.19 471 GLN A N 1
ATOM 3614 C CA . GLN A 1 471 ? -9.914 19.436 38.048 1.00 64.19 471 GLN A CA 1
ATOM 3615 C C . GLN A 1 471 ? -8.485 19.995 37.912 1.00 64.19 471 GLN A C 1
ATOM 3617 O O . GLN A 1 471 ? -7.716 19.937 38.873 1.00 64.19 471 GLN A O 1
ATOM 3622 N N . TYR A 1 472 ? -8.145 20.552 36.745 1.00 67.50 472 TYR A N 1
ATOM 3623 C CA . TYR A 1 472 ? -6.847 21.168 36.445 1.00 67.50 472 TYR A CA 1
ATOM 3624 C C . TYR A 1 472 ? -6.946 22.683 36.192 1.00 67.50 472 TYR A C 1
ATOM 3626 O O . TYR A 1 472 ? -5.923 23.339 35.998 1.00 67.50 472 TYR A O 1
ATOM 3634 N N . GLU A 1 473 ? -8.164 23.241 36.202 1.00 79.69 473 GLU A N 1
ATOM 3635 C CA . GLU A 1 473 ? -8.491 24.606 35.753 1.00 79.69 473 GLU A CA 1
ATOM 3636 C C . GLU A 1 473 ? -8.053 24.888 34.300 1.00 79.69 473 GLU A C 1
ATOM 3638 O O . GLU A 1 473 ? -7.756 26.026 33.928 1.00 79.69 473 GLU A O 1
ATOM 3643 N N . LEU A 1 474 ? -8.023 23.843 33.466 1.00 83.12 474 LEU A N 1
ATOM 3644 C CA . LEU A 1 474 ? -7.621 23.901 32.060 1.00 83.12 474 LEU A CA 1
ATOM 3645 C C . LEU A 1 474 ? -8.819 23.700 31.128 1.00 83.12 474 LEU A C 1
ATOM 3647 O O . LEU A 1 474 ? -9.836 23.121 31.501 1.00 83.12 474 LEU A O 1
ATOM 3651 N N . VAL A 1 475 ? -8.662 24.156 29.892 1.00 81.69 475 VAL A N 1
ATOM 3652 C CA . VAL A 1 475 ? -9.575 23.934 28.771 1.00 81.69 475 VAL A CA 1
ATOM 3653 C C . VAL A 1 475 ? -8.727 23.631 27.548 1.00 81.69 475 VAL A C 1
ATOM 3655 O O . VAL A 1 475 ? -7.776 24.356 27.244 1.00 81.69 475 VAL A O 1
ATOM 3658 N N . LYS A 1 476 ? -9.055 22.564 26.831 1.00 85.50 476 LYS A N 1
ATOM 3659 C CA . LYS A 1 476 ? -8.479 22.269 25.525 1.00 85.50 476 LYS A CA 1
ATOM 3660 C C . LYS A 1 476 ? -9.185 23.111 24.480 1.00 85.50 476 LYS A C 1
ATOM 3662 O O . LYS A 1 476 ? -10.403 23.029 24.314 1.00 85.50 476 LYS A O 1
ATOM 3667 N N . VAL A 1 477 ? -8.400 23.894 23.765 1.00 85.25 477 VAL A N 1
ATOM 3668 C CA . VAL A 1 477 ? -8.861 24.722 22.657 1.00 85.25 477 VAL A CA 1
ATOM 3669 C C . VAL A 1 477 ? -8.229 24.235 21.361 1.00 85.25 477 VAL A C 1
ATOM 3671 O O . VAL A 1 477 ? -7.038 23.919 21.351 1.00 85.25 477 VAL A O 1
ATOM 3674 N N . ASP A 1 478 ? -9.014 24.152 20.289 1.00 81.50 478 ASP A N 1
ATOM 3675 C CA . ASP A 1 478 ? -8.537 23.877 18.930 1.00 81.50 478 ASP A CA 1
ATOM 3676 C C . ASP A 1 478 ? -8.563 25.139 18.059 1.00 81.50 478 ASP A C 1
ATOM 3678 O O . ASP A 1 478 ? -9.503 25.936 18.108 1.00 81.50 478 ASP A O 1
ATOM 3682 N N . PHE A 1 479 ? -7.513 25.285 17.254 1.00 82.81 479 PHE A N 1
ATOM 3683 C CA . PHE A 1 479 ? -7.296 26.385 16.314 1.00 82.81 479 PHE A CA 1
ATOM 3684 C C . PHE A 1 479 ? -7.423 25.922 14.846 1.00 82.81 479 PHE A C 1
ATOM 3686 O O . PHE A 1 479 ? -6.788 26.494 13.962 1.00 82.81 479 PHE A O 1
ATOM 3693 N N . GLY A 1 480 ? -8.208 24.872 14.569 1.00 60.25 480 GLY A N 1
ATOM 3694 C CA . GLY A 1 480 ? -8.407 24.334 13.219 1.00 60.25 480 GLY A CA 1
ATOM 3695 C C . GLY A 1 480 ? -7.291 23.392 12.762 1.00 60.25 480 GLY A C 1
ATOM 3696 O O . GLY A 1 480 ? -6.826 23.498 11.628 1.00 60.25 480 GLY A O 1
ATOM 3697 N N . GLY A 1 481 ? -6.838 22.490 13.641 1.00 63.50 481 GLY A N 1
ATOM 3698 C CA . GLY A 1 481 ? -5.783 21.506 13.338 1.00 63.50 481 GLY A CA 1
ATOM 3699 C C . GLY A 1 481 ? -4.604 21.501 14.316 1.00 63.50 481 GLY A C 1
ATOM 3700 O O . GLY A 1 481 ? -3.677 20.706 14.162 1.00 63.50 481 GLY A O 1
ATOM 3701 N N . MET A 1 482 ? -4.635 22.350 15.344 1.00 68.75 482 MET A N 1
ATOM 3702 C CA . MET A 1 482 ? -3.724 22.284 16.486 1.00 68.75 482 MET A CA 1
ATOM 3703 C C . MET A 1 482 ? -4.510 22.561 17.764 1.00 68.75 482 MET A C 1
ATOM 3705 O O . MET A 1 482 ? -4.992 23.673 17.966 1.00 68.75 482 MET A O 1
ATOM 3709 N N . SER A 1 483 ? -4.554 21.580 18.668 1.00 79.50 483 SER A N 1
ATOM 3710 C CA . SER A 1 483 ? -5.156 21.746 19.991 1.00 79.50 483 SER A CA 1
ATOM 3711 C C . SER A 1 483 ? -4.112 22.006 21.080 1.00 79.50 483 SER A C 1
ATOM 3713 O O . SER A 1 483 ? -3.084 21.324 21.112 1.00 79.50 483 SER A O 1
ATOM 3715 N N . ARG A 1 484 ? -4.386 22.911 22.026 1.00 83.44 484 ARG A N 1
ATOM 3716 C CA . ARG A 1 484 ? -3.584 23.090 23.255 1.00 83.44 484 ARG A CA 1
ATOM 3717 C C . ARG A 1 484 ? -4.481 23.262 24.484 1.00 83.44 484 ARG A C 1
ATOM 3719 O O . ARG A 1 484 ? -5.573 23.807 24.382 1.00 83.44 484 ARG A O 1
ATOM 3726 N N . TYR A 1 485 ? -3.995 22.837 25.651 1.00 87.06 485 TYR A N 1
ATOM 3727 C CA . TYR A 1 485 ? -4.622 23.153 26.938 1.00 87.06 485 TYR A CA 1
ATOM 3728 C C . TYR A 1 485 ? -4.189 24.550 27.403 1.00 87.06 485 TYR A C 1
ATOM 3730 O O . TYR A 1 485 ? -2.989 24.817 27.504 1.00 87.06 485 TYR A O 1
ATOM 3738 N N . LEU A 1 486 ? -5.155 25.421 27.695 1.00 86.25 486 LEU A N 1
ATOM 3739 C CA . LEU A 1 486 ? -4.965 26.764 28.255 1.00 86.25 486 LEU A CA 1
ATOM 3740 C C . LEU A 1 486 ? -5.768 26.911 29.563 1.00 86.25 486 LEU A C 1
ATOM 3742 O O . LEU A 1 486 ? -6.759 26.204 29.736 1.00 86.25 486 LEU A O 1
ATOM 3746 N N . PRO A 1 487 ? -5.389 27.812 30.490 1.00 88.50 487 PRO A N 1
ATOM 3747 C CA . PRO A 1 487 ? -6.181 28.083 31.689 1.00 88.50 487 PRO A CA 1
ATOM 3748 C C . PRO A 1 487 ? -7.578 28.595 31.341 1.00 88.50 487 PRO A C 1
ATOM 3750 O O . PRO A 1 487 ? -7.715 29.498 30.514 1.00 88.50 487 PRO A O 1
ATOM 3753 N N . SER A 1 488 ? -8.606 28.104 32.033 1.00 83.81 488 SER A N 1
ATOM 3754 C CA . SER A 1 488 ? -9.983 28.603 31.882 1.00 83.81 488 SER A CA 1
ATOM 3755 C C . SER A 1 488 ? -10.102 30.103 32.191 1.00 83.81 488 SER A C 1
ATOM 3757 O O . SER A 1 488 ? -10.879 30.813 31.562 1.00 83.81 488 SER A O 1
ATOM 3759 N N . SER A 1 489 ? -9.265 30.611 33.100 1.00 84.94 489 SER A N 1
ATOM 3760 C CA . SER A 1 489 ? -9.143 32.031 33.455 1.00 84.94 489 SER A CA 1
ATOM 3761 C C . SER A 1 489 ? -8.533 32.919 32.359 1.00 84.94 489 SER A C 1
ATOM 3763 O O . SER A 1 489 ? -8.595 34.144 32.474 1.00 84.94 489 SER A O 1
ATOM 3765 N N . ALA A 1 490 ? -7.958 32.329 31.306 1.00 86.00 490 ALA A N 1
ATOM 3766 C CA . ALA A 1 490 ? -7.378 33.028 30.158 1.00 86.00 490 ALA A CA 1
ATOM 3767 C C . ALA A 1 490 ? -8.256 32.964 28.895 1.00 86.00 490 ALA A C 1
ATOM 3769 O O . ALA A 1 490 ? -7.795 33.351 27.819 1.00 86.00 490 ALA A O 1
ATOM 3770 N N . LEU A 1 491 ? -9.493 32.471 29.004 1.00 86.69 491 LEU A N 1
ATOM 3771 C CA . LEU A 1 491 ? -10.427 32.329 27.889 1.00 86.69 491 LEU A CA 1
ATOM 3772 C C . LEU A 1 491 ? -11.661 33.203 28.117 1.00 86.69 491 LEU A C 1
ATOM 3774 O O . LEU A 1 491 ? -12.261 33.196 29.190 1.00 86.69 491 LEU A O 1
ATOM 3778 N N . LEU A 1 492 ? -12.026 33.968 27.093 1.00 83.81 492 LEU A N 1
ATOM 3779 C CA . LEU A 1 492 ? -13.188 34.851 27.077 1.00 83.81 492 LEU A CA 1
ATOM 3780 C C . LEU A 1 492 ? -14.253 34.233 26.167 1.00 83.81 492 LEU A C 1
ATOM 3782 O O . LEU A 1 492 ? -13.956 33.912 25.019 1.00 83.81 492 LEU A O 1
ATOM 3786 N N . GLU A 1 493 ? -15.480 34.060 26.656 1.00 74.12 493 GLU A N 1
ATOM 3787 C CA . GLU A 1 493 ? -16.591 33.553 25.838 1.00 74.12 493 GLU A CA 1
ATOM 3788 C C . GLU A 1 493 ? -17.003 34.593 24.786 1.00 74.12 493 GLU A C 1
ATOM 3790 O O . GLU A 1 493 ? -17.246 35.756 25.117 1.00 74.12 493 GLU A O 1
ATOM 3795 N N . ALA A 1 494 ? -17.082 34.181 23.519 1.00 63.31 494 ALA A N 1
ATOM 3796 C CA . ALA A 1 494 ? -17.466 35.040 22.399 1.00 63.31 494 ALA A CA 1
ATOM 3797 C C . ALA A 1 494 ? -18.975 34.946 22.093 1.00 63.31 494 ALA A C 1
ATOM 3799 O O . ALA A 1 494 ? -19.382 34.728 20.951 1.00 63.31 494 ALA A O 1
ATOM 3800 N N . ASP A 1 495 ? -19.812 35.116 23.118 1.00 45.94 495 ASP A N 1
ATOM 3801 C CA . ASP A 1 495 ? -21.268 35.131 22.964 1.00 45.94 495 ASP A CA 1
ATOM 3802 C C . ASP A 1 495 ? -21.743 36.452 22.322 1.00 45.94 495 ASP A C 1
ATOM 3804 O O . ASP A 1 495 ? -21.729 37.509 22.957 1.00 45.94 495 ASP A O 1
ATOM 3808 N N . GLY A 1 496 ? -22.232 36.379 21.076 1.00 46.28 496 GLY A N 1
ATOM 3809 C CA . GLY A 1 496 ? -23.138 37.392 20.509 1.00 46.28 496 GLY A CA 1
ATOM 3810 C C . GLY A 1 496 ? -22.611 38.334 19.415 1.00 46.28 496 GLY A C 1
ATOM 3811 O O . GLY A 1 496 ? -23.040 39.485 19.389 1.00 46.28 496 GLY A O 1
ATOM 3812 N N . LEU A 1 497 ? -21.730 37.889 18.505 1.00 35.22 497 LEU A N 1
ATOM 3813 C CA . LEU A 1 497 ? -21.350 38.656 17.296 1.00 35.22 497 LEU A CA 1
ATOM 3814 C C . LEU A 1 497 ? -21.296 37.810 16.005 1.00 35.22 497 LEU A C 1
ATOM 3816 O O . LEU A 1 497 ? -20.312 37.838 15.269 1.00 35.22 497 LEU A O 1
ATOM 3820 N N . ILE A 1 498 ? -22.384 37.101 15.708 1.00 35.03 498 ILE A N 1
ATOM 3821 C CA . ILE A 1 498 ? -22.800 36.811 14.329 1.00 35.03 498 ILE A CA 1
ATOM 3822 C C . ILE A 1 498 ? -24.295 37.136 14.290 1.00 35.03 498 ILE A C 1
ATOM 3824 O O . ILE A 1 498 ? -25.088 36.427 14.905 1.00 35.03 498 ILE A O 1
ATOM 3828 N N . GLU A 1 499 ? -24.664 38.253 13.660 1.00 32.81 499 GLU A N 1
ATOM 3829 C CA . GLU A 1 499 ? -26.054 38.475 13.252 1.00 32.81 499 GLU A CA 1
ATOM 3830 C C . GLU A 1 499 ? -26.324 37.566 12.052 1.00 32.81 499 GLU A C 1
ATOM 3832 O O . GLU A 1 499 ? -25.485 37.475 11.152 1.00 32.81 499 GLU A O 1
ATOM 3837 N N . ASP A 1 500 ? -27.471 36.886 12.053 1.00 31.05 500 ASP A N 1
ATOM 3838 C CA . ASP A 1 500 ? -27.928 36.110 10.906 1.00 31.05 500 ASP A CA 1
ATOM 3839 C C . ASP A 1 500 ? -28.077 37.052 9.704 1.00 31.05 500 ASP A C 1
ATOM 3841 O O . ASP A 1 500 ? -28.993 37.875 9.649 1.00 31.05 500 ASP A O 1
ATOM 3845 N N . SER A 1 501 ? -27.173 36.946 8.731 1.00 31.19 501 SER A N 1
ATOM 3846 C CA . SER A 1 501 ? -27.409 37.503 7.405 1.00 31.19 501 SER A CA 1
ATOM 3847 C C . SER A 1 501 ? -28.350 36.556 6.672 1.00 31.19 501 SER A C 1
ATOM 3849 O O . SER A 1 501 ? -27.907 35.632 5.988 1.00 31.19 501 SER A O 1
ATOM 3851 N N . GLU A 1 502 ? -29.650 36.783 6.862 1.00 31.47 502 GLU A N 1
ATOM 3852 C CA . GLU A 1 502 ? -30.676 36.356 5.917 1.00 31.47 502 GLU A CA 1
ATOM 3853 C C . GLU A 1 502 ? -30.272 36.913 4.539 1.00 31.47 502 GLU A C 1
ATOM 3855 O O . GLU A 1 502 ? -30.299 38.125 4.322 1.00 31.47 502 GLU A O 1
ATOM 3860 N N . GLU A 1 503 ? -29.817 36.046 3.628 1.00 32.34 503 GLU A N 1
ATOM 3861 C CA . GLU A 1 503 ? -29.719 36.411 2.215 1.00 32.34 503 GLU A CA 1
ATOM 3862 C C . GLU A 1 503 ? -31.157 36.568 1.708 1.00 32.34 503 GLU A C 1
ATOM 3864 O O . GLU A 1 503 ? -31.886 35.589 1.554 1.00 32.34 503 GLU A O 1
ATOM 3869 N N . GLU A 1 504 ? -31.586 37.821 1.537 1.00 31.00 504 GLU A N 1
ATOM 3870 C CA . GLU A 1 504 ? -32.843 38.149 0.871 1.00 31.00 504 GLU A CA 1
ATOM 3871 C C . GLU A 1 504 ? -32.757 37.646 -0.581 1.00 31.00 504 GLU A C 1
ATOM 3873 O O . GLU A 1 504 ? -31.934 38.123 -1.364 1.00 31.00 504 GLU A O 1
ATOM 3878 N N . ASP A 1 505 ? -33.598 36.667 -0.936 1.00 30.23 505 ASP A N 1
ATOM 3879 C CA . ASP A 1 505 ? -33.834 36.278 -2.329 1.00 30.23 505 ASP A CA 1
ATOM 3880 C C . ASP A 1 505 ? -34.479 37.473 -3.063 1.00 30.23 505 ASP A C 1
ATOM 3882 O O . ASP A 1 505 ? -35.697 37.666 -3.025 1.00 30.23 505 ASP A O 1
ATOM 3886 N N . ASP A 1 506 ? -33.656 38.299 -3.716 1.00 32.56 506 ASP A N 1
ATOM 3887 C CA . ASP A 1 506 ? -34.114 39.360 -4.618 1.00 32.56 506 ASP A CA 1
ATOM 3888 C C . ASP A 1 506 ? -34.800 38.730 -5.853 1.00 32.56 506 ASP A C 1
ATOM 3890 O O . ASP A 1 506 ? -34.147 38.300 -6.810 1.00 32.56 506 ASP A O 1
ATOM 3894 N N . ASP A 1 507 ? -36.138 38.697 -5.833 1.00 34.16 507 ASP A N 1
ATOM 3895 C CA . ASP A 1 507 ? -37.014 38.394 -6.977 1.00 34.16 507 ASP A CA 1
ATOM 3896 C C . ASP A 1 507 ? -36.844 39.461 -8.087 1.00 34.16 507 ASP A C 1
ATOM 3898 O O . ASP A 1 507 ? -37.659 40.377 -8.245 1.00 34.16 507 ASP A O 1
ATOM 3902 N N . ASP A 1 508 ? -35.774 39.356 -8.879 1.00 35.53 508 ASP A N 1
ATOM 3903 C CA . ASP A 1 508 ? -35.512 40.262 -10.004 1.00 35.53 508 ASP A CA 1
ATOM 3904 C C . ASP A 1 508 ? -36.319 39.825 -11.251 1.00 35.53 508 ASP A C 1
ATOM 3906 O O . ASP A 1 508 ? -35.863 39.073 -12.121 1.00 35.53 508 ASP A O 1
ATOM 3910 N N . ASP A 1 509 ? -37.568 40.303 -11.314 1.00 35.72 509 ASP A N 1
ATOM 3911 C CA . ASP A 1 509 ? -38.476 40.220 -12.466 1.00 35.72 509 ASP A CA 1
ATOM 3912 C C . ASP A 1 509 ? -37.764 40.631 -13.773 1.00 35.72 509 ASP A C 1
ATOM 3914 O O . ASP A 1 509 ? -37.482 41.810 -14.009 1.00 35.72 509 ASP A O 1
ATOM 3918 N N . ASN A 1 510 ? -37.554 39.682 -14.693 1.00 33.56 510 ASN A N 1
ATOM 3919 C CA . ASN A 1 510 ? -37.108 39.998 -16.054 1.00 33.56 510 ASN A CA 1
ATOM 3920 C C . ASN A 1 510 ? -37.970 39.317 -17.127 1.00 33.56 510 ASN A C 1
ATOM 3922 O O . ASN A 1 510 ? -37.542 38.434 -17.875 1.00 33.56 510 ASN A O 1
ATOM 3926 N N . ASP A 1 511 ? -39.221 39.776 -17.195 1.00 32.62 511 ASP A N 1
ATOM 3927 C CA . ASP A 1 511 ? -40.124 39.546 -18.321 1.00 32.62 511 ASP A CA 1
ATOM 3928 C C . ASP A 1 511 ? -39.548 40.147 -19.617 1.00 32.62 511 ASP A C 1
ATOM 3930 O O . ASP A 1 511 ? -39.446 41.364 -19.786 1.00 32.62 511 ASP A O 1
ATOM 3934 N N . SER A 1 512 ? -39.209 39.277 -20.569 1.00 34.91 512 SER A N 1
ATOM 3935 C CA . SER A 1 512 ? -39.135 39.647 -21.983 1.00 34.91 512 SER A CA 1
ATOM 3936 C C . SER A 1 512 ? -39.526 38.468 -22.878 1.00 34.91 512 SER A C 1
ATOM 3938 O O . SER A 1 512 ? -38.692 37.721 -23.388 1.00 34.91 512 SER A O 1
ATOM 3940 N N . GLY A 1 513 ? -40.833 38.289 -23.068 1.00 29.28 513 GLY A N 1
ATOM 3941 C CA . GLY A 1 513 ? -41.369 37.311 -24.019 1.00 29.28 513 GLY A CA 1
ATOM 3942 C C . GLY A 1 513 ? -41.126 37.663 -25.498 1.00 29.28 513 GLY A C 1
ATOM 3943 O O . GLY A 1 513 ? -41.072 38.837 -25.858 1.00 29.28 513 GLY A O 1
ATOM 3944 N N . PHE A 1 514 ? -41.001 36.617 -26.326 1.00 27.80 514 PHE A N 1
ATOM 3945 C CA . PHE A 1 514 ? -41.259 36.470 -27.780 1.00 27.80 514 PHE A CA 1
ATOM 3946 C C . PHE A 1 514 ? -40.667 35.089 -28.177 1.00 27.80 514 PHE A C 1
ATOM 3948 O O . PHE A 1 514 ? -39.568 34.761 -27.739 1.00 27.80 514 PHE A O 1
ATOM 3955 N N . ASP A 1 515 ? -41.280 34.217 -28.978 1.00 30.95 515 ASP A N 1
ATOM 3956 C CA . ASP A 1 515 ? -42.562 34.274 -29.691 1.00 30.95 515 ASP A CA 1
ATOM 3957 C C . ASP A 1 515 ? -43.050 32.828 -29.977 1.00 30.95 515 ASP A C 1
ATOM 3959 O O . ASP A 1 515 ? -42.273 31.875 -29.858 1.00 30.95 515 ASP A O 1
ATOM 3963 N N . ASP A 1 516 ? -44.322 32.655 -30.348 1.00 33.53 516 ASP A N 1
ATOM 3964 C CA . ASP A 1 516 ? -44.935 31.358 -30.697 1.00 33.53 516 ASP A CA 1
ATOM 3965 C C . ASP A 1 516 ? -44.299 30.667 -31.929 1.00 33.53 516 ASP A C 1
ATOM 3967 O O . ASP A 1 516 ? -43.963 31.334 -32.904 1.00 33.53 516 ASP A O 1
ATOM 3971 N N . GLU A 1 517 ? -44.310 29.322 -31.982 1.00 33.72 517 GLU A N 1
ATOM 3972 C CA . GLU A 1 517 ? -44.952 28.637 -33.125 1.00 33.72 517 GLU A CA 1
ATOM 3973 C C . GLU A 1 517 ? -45.378 27.173 -32.850 1.00 33.72 517 GLU A C 1
ATOM 3975 O O . GLU A 1 517 ? -44.590 26.260 -32.601 1.00 33.72 517 GLU A O 1
ATOM 3980 N N . ASP A 1 518 ? -46.694 26.993 -32.952 1.00 31.52 518 ASP A N 1
ATOM 3981 C CA . ASP A 1 518 ? -47.504 25.781 -33.099 1.00 31.52 518 ASP A CA 1
ATOM 3982 C C . ASP A 1 518 ? -46.906 24.652 -33.974 1.00 31.52 518 ASP A C 1
ATOM 3984 O O . ASP A 1 518 ? -46.578 24.869 -35.144 1.00 31.52 518 ASP A O 1
ATOM 3988 N N . GLN A 1 519 ? -46.962 23.398 -33.489 1.00 33.12 519 GLN A N 1
ATOM 3989 C CA . GLN A 1 519 ? -47.690 22.381 -34.265 1.00 33.12 519 GLN A CA 1
ATOM 3990 C C . GLN A 1 519 ? -48.211 21.162 -33.491 1.00 33.12 519 GLN A C 1
ATOM 3992 O O . GLN A 1 519 ? -47.601 20.614 -32.576 1.00 33.12 519 GLN A O 1
ATOM 3997 N N . SER A 1 520 ? -49.397 20.738 -33.920 1.00 31.28 520 SER A N 1
ATOM 3998 C CA . SER A 1 520 ? -50.349 19.918 -33.179 1.00 31.28 520 SER A CA 1
ATOM 3999 C C . SER A 1 520 ? -50.462 18.459 -33.663 1.00 31.28 520 SER A C 1
ATOM 4001 O O . SER A 1 520 ? -50.236 18.165 -34.834 1.00 31.28 520 SER A O 1
ATOM 4003 N N . LEU A 1 521 ? -50.974 17.587 -32.772 1.00 31.86 521 LEU A N 1
ATOM 4004 C CA . LEU A 1 521 ? -51.708 16.329 -33.056 1.00 31.86 521 LEU A CA 1
ATOM 4005 C C . LEU A 1 521 ? -50.916 15.178 -33.750 1.00 31.86 521 LEU A C 1
ATOM 4007 O O . LEU A 1 521 ? -50.273 15.343 -34.777 1.00 31.86 521 LEU A O 1
ATOM 4011 N N . LYS A 1 522 ? -51.026 13.908 -33.331 1.00 29.97 522 LYS A N 1
ATOM 4012 C CA . LYS A 1 522 ? -52.276 13.130 -33.204 1.00 29.97 522 LYS A CA 1
ATOM 4013 C C . LYS A 1 522 ? -52.121 11.887 -32.321 1.00 29.97 522 LYS A C 1
ATOM 4015 O O . LYS A 1 522 ? -51.196 11.102 -32.504 1.00 29.97 522 LYS A O 1
ATOM 4020 N N . GLU A 1 523 ? -53.141 11.621 -31.510 1.00 34.94 523 GLU A N 1
ATOM 4021 C CA . GLU A 1 523 ? -53.481 10.260 -31.084 1.00 34.94 523 GLU A CA 1
ATOM 4022 C C . GLU A 1 523 ? -53.974 9.425 -32.281 1.00 34.94 523 GLU A C 1
ATOM 4024 O O . GLU A 1 523 ? -54.742 9.929 -33.103 1.00 34.94 523 GLU A O 1
ATOM 4029 N N . VAL A 1 524 ? -53.667 8.123 -32.311 1.00 28.83 524 VAL A N 1
ATOM 4030 C CA . VAL A 1 524 ? -54.587 7.101 -32.846 1.00 28.83 524 VAL A CA 1
ATOM 4031 C C . VAL A 1 524 ? -54.507 5.854 -31.964 1.00 28.83 524 VAL A C 1
ATOM 4033 O O . VAL A 1 524 ? -53.455 5.241 -31.815 1.00 28.83 524 VAL A O 1
ATOM 4036 N N . THR A 1 525 ? -55.647 5.468 -31.396 1.00 30.88 525 THR A N 1
ATOM 4037 C CA . THR A 1 525 ? -55.848 4.209 -30.666 1.00 30.88 525 THR A CA 1
ATOM 4038 C C . THR A 1 525 ? -56.232 3.069 -31.618 1.00 30.88 525 THR A C 1
ATOM 4040 O O . THR A 1 525 ? -56.760 3.334 -32.696 1.00 30.88 525 THR A O 1
ATOM 4043 N N . THR A 1 526 ? -55.997 1.809 -31.212 1.00 28.39 526 THR A N 1
ATOM 4044 C CA . THR A 1 526 ? -56.734 0.542 -31.514 1.00 28.39 526 THR A CA 1
ATOM 4045 C C . THR A 1 526 ? -55.776 -0.667 -31.553 1.00 28.39 526 THR A C 1
ATOM 4047 O O . THR A 1 526 ? -54.586 -0.492 -31.762 1.00 28.39 526 THR A O 1
ATOM 4050 N N . SER A 1 527 ? -56.197 -1.937 -31.449 1.00 27.19 527 SER A N 1
ATOM 4051 C CA . SER A 1 527 ? -57.135 -2.604 -30.516 1.00 27.19 527 SER A CA 1
ATOM 4052 C C . SER A 1 527 ? -57.141 -4.124 -30.794 1.00 27.19 527 SER A C 1
ATOM 4054 O O . SER A 1 527 ? -57.216 -4.479 -31.965 1.00 27.19 527 SER A O 1
ATOM 4056 N N . LYS A 1 528 ? -57.261 -4.971 -29.751 1.00 29.81 528 LYS A N 1
ATOM 4057 C CA . LYS A 1 528 ? -57.728 -6.392 -29.769 1.00 29.81 528 LYS A CA 1
ATOM 4058 C C . LYS A 1 528 ? -56.908 -7.448 -30.551 1.00 29.81 528 LYS A C 1
ATOM 4060 O O . LYS A 1 528 ? -56.578 -7.243 -31.710 1.00 29.81 528 LYS A O 1
ATOM 4065 N N . GLY A 1 529 ? -56.758 -8.656 -29.978 1.00 26.09 529 GLY A N 1
ATOM 4066 C CA . GLY A 1 529 ? -56.383 -9.853 -30.760 1.00 26.09 529 GLY A CA 1
ATOM 4067 C C . GLY A 1 529 ? -55.812 -11.075 -30.014 1.00 26.09 529 GLY A C 1
ATOM 4068 O O . GLY A 1 529 ? -54.703 -11.487 -30.326 1.00 26.09 529 GLY A O 1
ATOM 4069 N N . ASP A 1 530 ? -56.556 -11.669 -29.075 1.00 26.31 530 ASP A N 1
ATOM 4070 C CA . ASP A 1 530 ? -56.334 -13.042 -28.547 1.00 26.31 530 ASP A CA 1
ATOM 4071 C C . ASP A 1 530 ? -56.470 -14.139 -29.644 1.00 26.31 530 ASP A C 1
ATOM 4073 O O . ASP A 1 530 ? -57.043 -13.850 -30.700 1.00 26.31 530 ASP A O 1
ATOM 4077 N N . PRO A 1 531 ? -56.218 -15.446 -29.374 1.00 57.38 531 PRO A N 1
ATOM 4078 C CA . PRO A 1 531 ? -55.144 -16.110 -28.600 1.00 57.38 531 PRO A CA 1
ATOM 4079 C C . PRO A 1 531 ? -54.619 -17.377 -29.354 1.00 57.38 531 PRO A C 1
ATOM 4081 O O . PRO A 1 531 ? -55.074 -17.646 -30.464 1.00 57.38 531 PRO A O 1
ATOM 4084 N N . SER A 1 532 ? -53.751 -18.233 -28.768 1.00 28.52 532 SER A N 1
ATOM 4085 C CA . SER A 1 532 ? -53.878 -19.725 -28.856 1.00 28.52 532 SER A CA 1
ATOM 4086 C C . SER A 1 532 ? -52.733 -20.571 -28.245 1.00 28.52 532 SER A C 1
ATOM 4088 O O . SER A 1 532 ? -51.564 -20.278 -28.450 1.00 28.52 532 SER A O 1
ATOM 4090 N N . LEU A 1 533 ? -53.144 -21.690 -27.613 1.00 29.73 533 LEU A N 1
ATOM 4091 C CA . LEU A 1 533 ? -52.529 -23.044 -27.584 1.00 29.73 533 LEU A CA 1
ATOM 4092 C C . LEU A 1 533 ? -51.106 -23.204 -26.982 1.00 29.73 533 LEU A C 1
ATOM 4094 O O . LEU A 1 533 ? -50.129 -22.675 -27.486 1.00 29.73 533 LEU A O 1
ATOM 4098 N N . GLU A 1 534 ? -50.963 -23.851 -25.813 1.00 30.05 534 GLU A N 1
ATOM 4099 C CA . GLU A 1 534 ? -50.832 -25.322 -25.600 1.00 30.05 534 GLU A CA 1
ATOM 4100 C C . GLU A 1 534 ? -49.457 -25.910 -26.006 1.00 30.05 534 GLU A C 1
ATOM 4102 O O . GLU A 1 534 ? -48.909 -25.544 -27.032 1.00 30.05 534 GLU A O 1
ATOM 4107 N N . SER A 1 535 ? -48.864 -26.908 -25.332 1.00 31.00 535 SER A N 1
ATOM 4108 C CA . SER A 1 535 ? -49.088 -27.546 -24.015 1.00 31.00 535 SER A CA 1
ATOM 4109 C C . SER A 1 535 ? -47.910 -28.520 -23.717 1.00 31.00 535 SER A C 1
ATOM 4111 O O . SER A 1 535 ? -46.955 -28.574 -24.483 1.00 31.00 535 SER A O 1
ATOM 4113 N N . GLN A 1 536 ? -48.019 -29.347 -22.659 1.00 30.27 536 GLN A N 1
ATOM 4114 C CA . GLN A 1 536 ? -47.129 -30.478 -22.276 1.00 30.27 536 GLN A CA 1
ATOM 4115 C C . GLN A 1 536 ? -45.833 -30.092 -21.520 1.00 30.27 536 GLN A C 1
ATOM 4117 O O . GLN A 1 536 ? -44.929 -29.513 -22.099 1.00 30.27 536 GLN A O 1
ATOM 4122 N N . LYS A 1 537 ? -45.638 -30.332 -20.207 1.00 29.61 537 LYS A N 1
ATOM 4123 C CA . LYS A 1 537 ? -46.237 -31.230 -19.177 1.00 29.61 537 LYS A CA 1
ATOM 4124 C C . LYS A 1 537 ? -45.716 -32.684 -19.143 1.00 29.61 537 LYS A C 1
ATOM 4126 O O . LYS A 1 537 ? -46.330 -33.573 -19.724 1.00 29.61 537 LYS A O 1
ATOM 4131 N N . ARG A 1 538 ? -44.678 -32.917 -18.324 1.00 28.59 538 ARG A N 1
ATOM 4132 C CA . ARG A 1 538 ? -44.386 -34.106 -17.472 1.00 28.59 538 ARG A CA 1
ATOM 4133 C C . ARG A 1 538 ? -43.539 -33.573 -16.302 1.00 28.59 538 ARG A C 1
ATOM 4135 O O . ARG A 1 538 ? -42.588 -32.860 -16.590 1.00 28.59 538 ARG A O 1
ATOM 4142 N N . LYS A 1 539 ? -43.823 -33.708 -15.002 1.00 28.42 539 LYS A N 1
ATOM 4143 C CA . LYS A 1 539 ? -44.690 -34.568 -14.164 1.00 28.42 539 LYS A CA 1
ATOM 4144 C C . LYS A 1 539 ? -44.223 -36.018 -13.941 1.00 28.42 539 LYS A C 1
ATOM 4146 O O . LYS A 1 539 ? -44.603 -36.906 -14.699 1.00 28.42 539 LYS A O 1
ATOM 4151 N N . SER A 1 540 ? -43.455 -36.187 -12.863 1.00 30.72 540 SER A N 1
ATOM 4152 C CA . SER A 1 540 ? -43.570 -37.200 -11.792 1.00 30.72 540 SER A CA 1
ATOM 4153 C C . SER A 1 540 ? -42.653 -36.700 -10.645 1.00 30.72 540 SER A C 1
ATOM 4155 O O . SER A 1 540 ? -41.515 -36.350 -10.952 1.00 30.72 540 SER A O 1
ATOM 4157 N N . ASP A 1 541 ? -43.077 -36.438 -9.398 1.00 29.44 541 ASP A N 1
ATOM 4158 C CA . ASP A 1 541 ? -43.790 -37.317 -8.433 1.00 29.44 541 ASP A CA 1
ATOM 4159 C C . ASP A 1 541 ? -42.936 -38.588 -8.145 1.00 29.44 541 ASP A C 1
ATOM 4161 O O . ASP A 1 541 ? -42.383 -39.128 -9.101 1.00 29.44 541 ASP A O 1
ATOM 4165 N N . GLU A 1 542 ? -42.736 -39.193 -6.963 1.00 33.03 542 GLU A N 1
ATOM 4166 C CA . GLU A 1 542 ? -43.166 -39.105 -5.537 1.00 33.03 542 GLU A CA 1
ATOM 4167 C C . GLU A 1 542 ? -42.185 -40.055 -4.749 1.00 33.03 542 GLU A C 1
ATOM 4169 O O . GLU A 1 542 ? -41.686 -40.995 -5.372 1.00 33.03 542 GLU A O 1
ATOM 4174 N N . ASP A 1 543 ? -41.833 -39.989 -3.448 1.00 30.17 543 ASP A N 1
ATOM 4175 C CA . ASP A 1 543 ? -41.943 -39.011 -2.333 1.00 30.17 543 ASP A CA 1
ATOM 4176 C C . ASP A 1 543 ? -41.037 -39.482 -1.125 1.00 30.17 543 ASP A C 1
ATOM 4178 O O . ASP A 1 543 ? -40.481 -40.581 -1.203 1.00 30.17 543 ASP A O 1
ATOM 4182 N N . CYS A 1 544 ? -40.945 -38.722 -0.010 1.00 27.16 544 CYS A N 1
ATOM 4183 C CA . CYS A 1 544 ? -40.431 -39.092 1.349 1.00 27.16 544 CYS A CA 1
ATOM 4184 C C . CY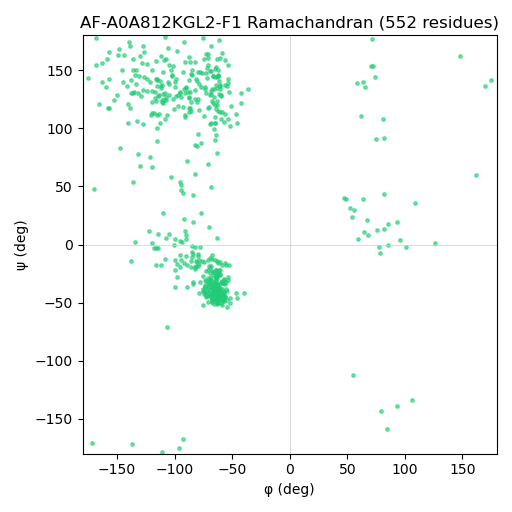S A 1 544 ? -38.894 -39.291 1.563 1.00 27.16 544 CYS A C 1
ATOM 4186 O O . CYS A 1 544 ? -38.154 -39.610 0.638 1.00 27.16 544 CYS A O 1
ATOM 4188 N N . ASP A 1 545 ? -38.314 -39.108 2.767 1.00 28.72 545 ASP A N 1
ATOM 4189 C CA . ASP A 1 545 ? -38.897 -39.196 4.127 1.00 28.72 545 ASP A CA 1
ATOM 4190 C C . ASP A 1 545 ? -38.261 -38.246 5.187 1.00 28.72 545 ASP A C 1
ATOM 4192 O O . ASP A 1 545 ? -37.217 -37.632 4.956 1.00 28.72 545 ASP A O 1
ATOM 4196 N N . ASP A 1 546 ? -38.924 -38.136 6.345 1.00 30.48 546 ASP A N 1
ATOM 4197 C CA . ASP A 1 546 ? -38.670 -37.235 7.490 1.00 30.48 546 ASP A CA 1
ATOM 4198 C C . ASP A 1 546 ? -37.439 -37.632 8.352 1.00 30.48 546 ASP A C 1
ATOM 4200 O O . ASP A 1 546 ? -36.972 -38.772 8.333 1.00 30.48 546 ASP A O 1
ATOM 4204 N N . GLY A 1 547 ? -36.888 -36.694 9.136 1.00 27.59 547 GLY A N 1
ATOM 4205 C CA . GLY A 1 547 ? -35.586 -36.866 9.799 1.00 27.59 547 GLY A CA 1
ATOM 4206 C C . GLY A 1 547 ? -35.194 -35.812 10.841 1.00 27.59 547 GLY A C 1
ATOM 4207 O O . GLY A 1 547 ? -34.071 -35.308 10.824 1.00 27.59 547 GLY A O 1
ATOM 4208 N N . SER A 1 548 ? -36.087 -35.465 11.770 1.00 30.53 548 SER A N 1
ATOM 4209 C CA . SER A 1 548 ? -35.783 -34.533 12.869 1.00 30.53 548 SER A CA 1
ATOM 4210 C C . SER A 1 548 ? -34.648 -35.009 13.800 1.00 30.53 548 SER A C 1
ATOM 4212 O O . SER A 1 548 ? -34.730 -36.115 14.334 1.00 30.53 548 SER A O 1
ATOM 4214 N N . HIS A 1 549 ? -33.689 -34.139 14.150 1.00 31.45 549 HIS A N 1
ATOM 4215 C CA . HIS A 1 549 ? -32.895 -34.288 15.382 1.00 31.45 549 HIS A CA 1
ATOM 4216 C C . HIS A 1 549 ? -32.534 -32.942 16.038 1.00 31.45 549 HIS A C 1
ATOM 4218 O O . HIS A 1 549 ? -32.209 -31.961 15.376 1.00 31.45 549 HIS A O 1
ATOM 4224 N N . LYS A 1 550 ? -32.614 -32.912 17.377 1.00 32.22 550 LYS A N 1
ATOM 4225 C CA . LYS A 1 550 ? -32.295 -31.776 18.260 1.00 32.22 550 LYS A CA 1
ATOM 4226 C C . LYS A 1 550 ? -30.958 -31.984 18.983 1.00 32.22 550 LYS A C 1
ATOM 4228 O O . LYS A 1 550 ? -30.651 -33.113 19.349 1.00 32.22 550 LYS A O 1
ATOM 4233 N N . HIS A 1 551 ? -30.341 -30.856 19.364 1.00 28.30 551 HIS A N 1
ATOM 4234 C CA . HIS A 1 551 ? -29.244 -30.709 20.346 1.00 28.30 551 HIS A CA 1
ATOM 4235 C C . HIS A 1 551 ? -27.874 -31.263 19.873 1.00 28.30 551 HIS A C 1
ATOM 4237 O O . HIS A 1 551 ? -27.819 -32.119 19.003 1.00 28.30 551 HIS A O 1
ATOM 4243 N N . GLN A 1 552 ? -26.723 -30.771 20.354 1.00 26.14 552 GLN A N 1
ATOM 4244 C CA . GLN A 1 552 ? -26.459 -29.980 21.567 1.00 26.14 552 GLN A CA 1
ATOM 4245 C C . GLN A 1 552 ? -25.261 -29.020 21.384 1.00 26.14 552 GLN A C 1
ATOM 4247 O O . GLN A 1 552 ? -24.459 -29.209 20.476 1.00 26.14 552 GLN A O 1
ATOM 4252 N N . LYS A 1 553 ? -25.131 -28.010 22.261 1.00 25.11 553 LYS A N 1
ATOM 4253 C CA . LYS A 1 553 ? -23.925 -27.166 22.378 1.00 25.11 553 LYS A CA 1
ATOM 4254 C C . LYS A 1 553 ? -22.691 -27.991 22.782 1.00 25.11 553 LYS A C 1
ATOM 4256 O O . LYS A 1 553 ? -22.816 -28.861 23.647 1.00 25.11 553 LYS A O 1
ATOM 4261 N N . CYS A 1 554 ? -21.529 -27.592 22.269 1.00 28.91 554 CYS A N 1
ATOM 4262 C CA . CYS A 1 554 ? -20.307 -27.442 23.062 1.00 28.91 554 CYS A CA 1
ATOM 4263 C C . CYS A 1 554 ? -20.023 -25.940 23.176 1.00 28.91 554 CYS A C 1
ATOM 4265 O O . CYS A 1 554 ? -20.349 -25.234 22.195 1.00 28.91 554 CYS A O 1
#

Sequence (554 aa):
MKCKVGNIGDSRVLLGRADGSMVEGPGTDGGLTTDHKPDNKVEEERIARTGGTVQTIMGVARVNGDLAVSRAFGDAQHKQTGGPAQEDHPVSAEPEFTTMTCAPSDFLLLVCDGISEGNFPNREVVRLAAEELRSKDPATAAAAVCRKALDSGSMDNLSCMIVLLRQREQAAESAKKELWPGPFSEPTHGAFRKAYAAMAARAGSTIEAAVEQRYTMASRQAREMSKHREVQDGAEKEKESENGAESLATMLWTTRRGQEQDSQDPAMAELQAELIQFDSGPPDTLAEGSVERIQWFKEWLDGTDVVPALDLQNMTRDELLNLVEEDPELLAVARAQGLVDERAMRVVRVVAADALRPAVEAHKTINWDDRLLSICEQRGKVLQDDPSDKTAQVKFRGKICASVWLPWECLEDEWMDLQDNSYPLSRPRTVQVAPVDVLQKAVEDNSWITWKAEMASLAGQFAIAIEDEPQYELVKVDFGGMSRYLPSSALLEADGLIEDSEEEDDDDDNDSGFDDEDQSLKEVTTSKGDPSLESQKRKSDEDCDDGSHKHQKC

Mean predicted aligned error: 21.94 Å

Radius of gyration: 35.23 Å; Cα contacts (8 Å, |Δi|>4): 739; chains: 1; bounding box: 94×81×93 Å

Nearest PDB structures (foldseek):
  2isn-assembly1_A  TM=9.107E-01  e=1.242E-11  Toxoplasma gondii
  4raf-assembly1_A  TM=7.564E-01  e=9.366E-10  Homo sapiens
  3d8k-assembly1_A  TM=8.054E-01  e=5.624E-08  Toxoplasma gondii
  3d8k-assembly1_B  TM=8.119E-01  e=3.279E-07  Toxoplasma gondii
  5o2q-assembly1_A  TM=5.180E-01  e=2.781E-01  Homo sapiens

pLDDT: mean 74.19, std 21.98, range [25.11, 98.06]

InterPro domains:
  IPR001932 PPM-type phosphatase-like domain [PF00481] (3-157)
  IPR001932 PPM-type phosphatase-like domain [PS51746] (1-165)
  IPR001932 PPM-type phosphatase-like domain [SM00332] (1-163)
  IPR001932 PPM-type phosphatase-like domain [cd00143] (5-165)
  IPR015655 Protein phosphatase 2C [PTHR47992] (5-163)
  IPR036457 PPM-type phosphatase-like domain superfamily [G3DSA:3.60.40.10] (1-182)
  IPR036457 PPM-type phosphatase-like domain superfamily [SSF81606] (4-167)

Organism: NCBI:txid1628268

Solvent-accessible surface area (backbone atoms only — not comparable to full-atom values): 32705 Å² total; per-residue (Å²): 87,82,48,76,49,75,39,66,23,49,49,39,38,39,44,25,34,70,88,25,49,59,52,74,38,92,20,53,89,36,16,55,32,58,54,29,39,23,77,41,65,76,44,35,58,40,15,47,75,13,75,35,44,73,30,76,56,99,86,42,42,8,40,72,65,68,41,62,45,27,24,45,84,73,68,62,84,45,49,77,42,57,56,98,50,55,66,34,15,30,38,15,62,62,60,50,75,43,75,50,79,47,59,60,68,27,32,39,39,41,32,31,43,37,41,54,49,82,80,37,47,56,58,57,50,32,24,51,35,26,63,36,49,75,82,46,55,56,66,62,18,25,52,49,49,43,49,50,22,46,77,54,67,44,89,57,72,69,50,59,46,61,48,75,44,61,57,69,69,68,50,64,79,63,57,77,64,74,78,80,59,68,86,76,85,52,78,37,40,37,54,55,50,51,54,50,33,52,52,23,47,75,47,74,44,47,48,31,50,39,49,46,50,30,53,53,49,44,57,48,51,55,55,51,52,53,49,52,47,55,51,47,60,47,55,51,50,54,51,57,68,72,57,82,66,93,44,72,67,56,56,54,50,52,58,56,45,69,71,51,73,80,60,73,58,65,74,58,51,51,46,48,58,58,54,54,74,51,66,87,57,77,62,91,88,49,54,88,92,32,73,70,40,29,50,47,39,38,54,54,57,73,68,44,71,62,50,75,55,83,57,79,89,77,55,51,74,68,58,51,51,51,50,42,71,74,33,73,64,57,42,52,53,38,45,77,70,63,77,45,58,92,71,42,67,39,45,29,34,28,40,50,64,82,59,35,50,60,56,36,66,68,41,94,87,52,79,81,54,82,72,56,65,79,46,39,65,34,68,26,34,27,72,40,74,39,86,89,81,47,33,32,34,32,32,40,88,89,58,101,49,72,55,48,78,43,50,52,93,38,46,46,75,53,77,78,54,94,84,51,95,72,60,87,58,60,70,76,38,54,25,32,30,31,51,48,72,54,33,50,48,40,31,68,75,36,94,86,58,74,82,51,82,72,59,55,74,49,36,61,39,70,28,34,36,66,43,80,37,79,95,72,49,29,27,32,29,32,65,87,90,55,72,48,77,42,38,51,90,24,51,41,81,62,85,85,85,77,78,85,78,77,80,76,83,77,84,78,85,78,92,76,90,84,79,90,83,92,85,79,90,80,89,83,88,88,79,91,83,88,87,84,84,90,81,87,93,81,93,77,90,90,82,88,84,88,84,91,82,82,88,79,88,130

Secondary structure (DSSP, 8-state):
-EEEEEE-SS-EEEEEETTS-EE--SSGGG-SS----TTSHHHHHHHHHTT--EEEETTEEEETTTBS-SB-SS-GGGGSSS-SSTTSSSSB-PPEEEEEE--TTEEEEEE-HHHHSSSS-HHHHHHHHHHHHTTS-HHHHHHHHHHHHHHTT--S---EEEEE---HHHHHHH------------TTBHHHHHHHHHHHHHHT--HHHHHHHHHHHHHHHHHHHHHHHHHHHHHHHHHHHH--S--HHHHHHHHHHHHHTTS--HHHHHHHHHHHTTTT-S-TTSPTT-HHHHHHHHHHHHHSPPBPP--TTT--HHHHHHHHHH-HHHHHHHHHTTSS-TTTT-EEEEPPHHHHHHHHHT-SS----GGGGGTTT-EEEEEEEETTTTEEEEE-SSSS-S-EEEEGGGEEEE---TT---S-----EEEEEPPHHHHHHHHHH-SS----GGGGGGTT-EEEEEEEETTTTEEEEESSS-EEEEEGGGEEE-TT----------------------------------------------------------